Protein AF-A0A1I7YUK0-F1 (afdb_monomer_lite)

pLDDT: mean 73.73, std 16.38, range [26.64, 95.94]

Organism: NCBI:txid37863

Radius of gyration: 28.8 Å; chains: 1; bounding box: 72×50×82 Å

Structure (mmCIF, N/CA/C/O backbone):
data_AF-A0A1I7YUK0-F1
#
_entry.id   AF-A0A1I7YUK0-F1
#
loop_
_atom_site.group_PDB
_atom_site.id
_atom_site.type_symbol
_atom_site.label_atom_id
_atom_site.label_alt_id
_atom_site.label_comp_id
_atom_site.label_asym_id
_atom_site.label_entity_id
_atom_site.label_seq_id
_atom_site.pdbx_PDB_ins_code
_atom_site.Cartn_x
_atom_site.Cartn_y
_atom_site.Cartn_z
_atom_site.occupancy
_atom_site.B_iso_or_equiv
_atom_site.auth_seq_id
_atom_site.auth_comp_id
_atom_site.auth_asym_id
_atom_site.auth_atom_id
_atom_site.pdbx_PDB_model_num
ATOM 1 N N . MET A 1 1 ? -30.371 -26.421 20.131 1.00 35.84 1 MET A N 1
ATOM 2 C CA . MET A 1 1 ? -29.776 -25.064 20.034 1.00 35.84 1 MET A CA 1
ATOM 3 C C . MET A 1 1 ? -28.420 -24.976 19.318 1.00 35.84 1 MET A C 1
ATOM 5 O O . MET A 1 1 ? -28.174 -23.945 18.716 1.00 35.84 1 MET A O 1
ATOM 9 N N . LYS A 1 2 ? -27.544 -25.997 19.307 1.00 26.64 2 LYS A N 1
ATOM 10 C CA . LYS A 1 2 ? -26.201 -25.888 18.678 1.00 26.64 2 LYS A CA 1
ATOM 11 C C . LYS A 1 2 ? -26.172 -25.947 17.137 1.00 26.64 2 LYS A C 1
ATOM 13 O O . LYS A 1 2 ? -25.217 -25.486 16.533 1.00 26.64 2 LYS A O 1
ATOM 18 N N . VAL A 1 3 ? -27.230 -26.452 16.501 1.00 28.81 3 VAL A N 1
ATOM 19 C CA . VAL A 1 3 ? -27.316 -26.600 15.031 1.00 28.81 3 VAL A CA 1
ATOM 20 C C . VAL A 1 3 ? -27.749 -25.299 14.333 1.00 28.81 3 VAL A C 1
ATOM 22 O O . VAL A 1 3 ? -27.475 -25.102 13.157 1.00 28.81 3 VAL A O 1
ATOM 25 N N . HIS A 1 4 ? -28.377 -24.364 15.055 1.00 27.27 4 HIS A N 1
ATOM 26 C CA . HIS A 1 4 ? -28.918 -23.133 14.458 1.00 27.27 4 HIS A CA 1
ATOM 27 C C . HIS A 1 4 ? -27.855 -22.031 14.296 1.00 27.27 4 HIS A C 1
ATOM 29 O O . HIS A 1 4 ? -27.961 -21.212 13.390 1.00 27.27 4 HIS A O 1
ATOM 35 N N . TYR A 1 5 ? -26.781 -22.057 15.097 1.00 31.14 5 TYR A N 1
ATOM 36 C CA . TYR A 1 5 ? -25.649 -21.132 14.947 1.00 31.14 5 TYR A CA 1
ATOM 37 C C . TYR A 1 5 ? -24.758 -21.471 13.741 1.00 31.14 5 TYR A C 1
ATOM 39 O O . TYR A 1 5 ? -24.247 -20.563 13.092 1.00 31.14 5 TYR A O 1
ATOM 47 N N . ALA A 1 6 ? -24.626 -22.756 13.391 1.00 31.16 6 ALA A N 1
ATOM 48 C CA . ALA A 1 6 ? -23.893 -23.180 12.195 1.00 31.16 6 ALA A CA 1
ATOM 49 C C . ALA A 1 6 ? -24.629 -22.792 10.898 1.00 31.16 6 ALA A C 1
ATOM 51 O O . ALA A 1 6 ? -23.995 -22.393 9.926 1.00 31.16 6 ALA A O 1
ATOM 52 N N . LEU A 1 7 ? -25.968 -22.837 10.902 1.00 30.75 7 LEU A N 1
ATOM 53 C CA . LEU A 1 7 ? -26.776 -22.424 9.752 1.00 30.75 7 LEU A CA 1
ATOM 54 C C . LEU A 1 7 ? -26.844 -20.893 9.605 1.00 30.75 7 LEU A C 1
ATOM 56 O O . LEU A 1 7 ? -26.827 -20.388 8.489 1.00 30.75 7 LEU A O 1
ATOM 60 N N . ALA A 1 8 ? -26.847 -20.138 10.710 1.00 33.09 8 ALA A N 1
ATOM 61 C CA . ALA A 1 8 ? -26.825 -18.672 10.668 1.00 33.09 8 ALA A CA 1
ATOM 62 C C . ALA A 1 8 ? -25.499 -18.105 10.116 1.00 33.09 8 ALA A C 1
ATOM 64 O O . ALA A 1 8 ? -25.521 -17.105 9.403 1.00 33.09 8 ALA A O 1
ATOM 65 N N . LEU A 1 9 ? -24.370 -18.782 10.370 1.00 36.72 9 LEU A N 1
ATOM 66 C CA . LEU A 1 9 ? -23.068 -18.483 9.752 1.00 36.72 9 LEU A CA 1
ATOM 67 C C . LEU A 1 9 ? -23.048 -18.763 8.239 1.00 36.72 9 LEU A C 1
ATOM 69 O O . LEU A 1 9 ? -22.340 -18.079 7.507 1.00 36.72 9 LEU A O 1
ATOM 73 N N . LEU A 1 10 ? -23.845 -19.724 7.760 1.00 34.62 10 LEU A N 1
ATOM 74 C CA . LEU A 1 10 ? -23.988 -20.020 6.330 1.00 34.62 10 LEU A CA 1
ATOM 75 C C . LEU A 1 10 ? -24.917 -19.023 5.615 1.00 34.62 10 LEU A C 1
ATOM 77 O O . LEU A 1 10 ? -24.670 -18.681 4.462 1.00 34.62 10 LEU A O 1
ATOM 81 N N . VAL A 1 11 ? -25.946 -18.494 6.282 1.00 35.34 11 VAL A N 1
ATOM 82 C CA . VAL A 1 11 ? -26.940 -17.620 5.628 1.00 35.34 11 VAL A CA 1
ATOM 83 C C . VAL A 1 11 ? -26.463 -16.167 5.487 1.00 35.34 11 VAL A C 1
ATOM 85 O O . VAL A 1 11 ? -26.760 -15.537 4.476 1.00 35.34 11 VAL A O 1
ATOM 88 N N . THR A 1 12 ? -25.639 -15.641 6.400 1.00 38.03 12 THR A N 1
ATOM 89 C CA . THR A 1 12 ? -24.960 -14.343 6.175 1.00 38.03 12 THR A CA 1
ATOM 90 C C . THR A 1 12 ? -23.766 -14.455 5.226 1.00 38.03 12 THR A C 1
ATOM 92 O O . THR A 1 12 ? -23.283 -13.444 4.721 1.00 38.03 12 THR A O 1
ATOM 95 N N . SER A 1 13 ? -23.329 -15.682 4.924 1.00 42.00 13 SER A N 1
ATOM 96 C CA . SER A 1 13 ? -22.256 -15.948 3.972 1.00 42.00 13 SER A CA 1
ATOM 97 C C . SER A 1 13 ? -22.710 -15.997 2.519 1.00 42.00 13 SER A C 1
ATOM 99 O O . SER A 1 13 ? -21.843 -16.049 1.673 1.00 42.00 13 SER A O 1
ATOM 101 N N . ALA A 1 14 ? -23.999 -15.931 2.164 1.00 34.00 14 ALA A N 1
ATOM 102 C CA . ALA A 1 14 ? -24.405 -16.045 0.753 1.00 34.00 14 ALA A CA 1
ATOM 103 C C . ALA A 1 14 ? -23.826 -14.927 -0.146 1.00 34.00 14 ALA A C 1
ATOM 105 O O . ALA A 1 14 ? -23.535 -15.167 -1.314 1.00 34.00 14 ALA A O 1
ATOM 106 N N . VAL A 1 15 ? -23.566 -13.738 0.414 1.00 36.66 15 VAL A N 1
ATOM 107 C CA . VAL A 1 15 ? -22.878 -12.633 -0.287 1.00 36.66 15 VAL A CA 1
ATOM 108 C C . VAL A 1 15 ? -21.353 -12.841 -0.324 1.00 36.66 15 VAL A C 1
ATOM 110 O O . VAL A 1 15 ? -20.688 -12.391 -1.249 1.00 36.66 15 VAL A O 1
ATOM 113 N N . SER A 1 16 ? -20.799 -13.593 0.631 1.00 38.25 16 SER A N 1
ATOM 114 C CA . SER A 1 16 ? -19.373 -13.953 0.711 1.00 38.25 16 SER A CA 1
ATOM 115 C C . SER A 1 16 ? -19.035 -15.277 0.000 1.00 38.25 16 SER A C 1
ATOM 117 O O . SER A 1 16 ? -17.883 -15.521 -0.344 1.00 38.25 16 SER A O 1
ATOM 119 N N . ALA A 1 17 ? -20.027 -16.141 -0.222 1.00 37.62 17 ALA A N 1
ATOM 120 C CA . ALA A 1 17 ? -19.913 -17.486 -0.777 1.00 37.62 17 ALA A CA 1
ATOM 121 C C . ALA A 1 17 ? -19.839 -17.463 -2.305 1.00 37.62 17 ALA A C 1
ATOM 123 O O . ALA A 1 17 ? -19.217 -18.340 -2.898 1.00 37.62 17 ALA A O 1
ATOM 124 N N . LEU A 1 18 ? -20.382 -16.416 -2.931 1.00 32.00 18 LEU A N 1
ATOM 125 C CA . LEU A 1 18 ? -20.193 -16.148 -4.357 1.00 32.00 18 LEU A CA 1
ATOM 126 C C . LEU A 1 18 ? -18.724 -15.849 -4.718 1.00 32.00 18 LEU A C 1
ATOM 128 O O . LEU A 1 18 ? -18.348 -16.080 -5.857 1.00 32.00 18 LEU A O 1
ATOM 132 N N . ASN A 1 19 ? -17.878 -15.467 -3.748 1.00 38.38 19 ASN A N 1
ATOM 133 C CA . ASN A 1 19 ? -16.425 -15.306 -3.932 1.00 38.38 19 ASN A CA 1
ATOM 134 C C . ASN A 1 19 ? -15.591 -16.501 -3.415 1.00 38.38 19 ASN A C 1
ATOM 136 O O . ASN A 1 19 ? -14.374 -16.515 -3.574 1.00 38.38 19 ASN A O 1
ATOM 140 N N . LEU A 1 20 ? -16.214 -17.509 -2.788 1.00 38.53 20 LEU A N 1
ATOM 141 C CA . LEU A 1 20 ? -15.532 -18.730 -2.323 1.00 38.53 20 LEU A CA 1
ATOM 142 C C . LEU A 1 20 ? -15.423 -19.800 -3.417 1.00 38.53 20 LEU A C 1
ATOM 144 O O . LEU A 1 20 ? -14.559 -20.670 -3.321 1.00 38.53 20 LEU A O 1
ATOM 148 N N . GLY A 1 21 ? -16.270 -19.731 -4.451 1.00 36.38 21 GLY A N 1
ATOM 149 C CA . GLY A 1 21 ? -16.244 -20.659 -5.588 1.00 36.38 21 GLY A CA 1
ATOM 150 C C . GLY A 1 21 ? -14.912 -20.651 -6.343 1.00 36.38 21 GLY A C 1
ATOM 151 O O . GLY A 1 21 ? -14.426 -21.715 -6.715 1.00 36.38 21 GLY A O 1
ATOM 152 N N . ASP A 1 22 ? -14.273 -19.485 -6.455 1.00 35.84 22 ASP A N 1
ATOM 153 C CA . ASP A 1 22 ? -12.960 -19.331 -7.099 1.00 35.84 22 ASP A CA 1
ATOM 154 C C . ASP A 1 22 ? -11.781 -19.676 -6.166 1.00 35.84 22 ASP A C 1
ATOM 156 O O . ASP A 1 22 ? -10.661 -19.901 -6.621 1.00 35.84 22 ASP A O 1
ATOM 160 N N . LEU A 1 23 ? -12.021 -19.780 -4.853 1.00 38.25 23 LEU A N 1
ATOM 161 C CA . LEU A 1 23 ? -10.992 -20.032 -3.834 1.00 38.25 23 LEU A CA 1
ATOM 162 C C . LEU A 1 23 ? -10.719 -21.528 -3.603 1.00 38.25 23 LEU A C 1
ATOM 164 O O . LEU A 1 23 ? -9.678 -21.893 -3.062 1.00 38.25 23 LEU A O 1
ATOM 168 N N . LEU A 1 24 ? -11.629 -22.411 -4.033 1.00 40.38 24 LEU A N 1
ATOM 169 C CA . LEU A 1 24 ? -11.508 -23.868 -3.868 1.00 40.38 24 LEU A CA 1
ATOM 170 C C . LEU A 1 24 ? -10.526 -24.531 -4.853 1.00 40.38 24 LEU A C 1
ATOM 172 O O . LEU A 1 24 ? -10.313 -25.740 -4.778 1.00 40.38 24 LEU A O 1
ATOM 176 N N . VAL A 1 25 ? -9.907 -23.751 -5.745 1.00 40.00 25 VAL A N 1
ATOM 177 C CA . VAL A 1 25 ? -8.882 -24.215 -6.699 1.00 40.00 25 VAL A CA 1
ATOM 178 C C . VAL A 1 25 ? -7.453 -23.840 -6.238 1.00 40.00 25 VAL A C 1
ATOM 180 O O . VAL A 1 25 ? -6.475 -24.243 -6.864 1.00 40.00 25 VAL A O 1
ATOM 183 N N . GLY A 1 26 ? -7.301 -23.120 -5.115 1.00 40.06 26 GLY A N 1
ATOM 184 C CA . GLY A 1 26 ? -6.015 -22.639 -4.580 1.00 40.06 26 GLY A CA 1
ATOM 185 C C . GLY A 1 26 ? -5.522 -23.360 -3.314 1.00 40.06 26 GLY A C 1
ATOM 186 O O . GLY A 1 26 ? -6.291 -23.990 -2.593 1.00 40.06 26 GLY A O 1
ATOM 187 N N . ASN A 1 27 ? -4.211 -23.268 -3.051 1.00 49.62 27 ASN A N 1
ATOM 188 C CA . ASN A 1 27 ? -3.472 -23.890 -1.941 1.00 49.62 27 ASN A CA 1
ATOM 189 C C . ASN A 1 27 ? -4.226 -23.882 -0.591 1.00 49.62 27 ASN A C 1
ATOM 191 O O . ASN A 1 27 ? -4.687 -22.843 -0.130 1.00 49.62 27 ASN A O 1
ATOM 195 N N . PHE A 1 28 ? -4.229 -25.012 0.131 1.00 53.84 28 PHE A N 1
ATOM 196 C CA . PHE A 1 28 ? -4.830 -25.163 1.476 1.00 53.84 28 PHE A CA 1
ATOM 197 C C . PHE A 1 28 ? -4.406 -24.088 2.501 1.00 53.84 28 PHE A C 1
ATOM 199 O O . PHE A 1 28 ? -5.139 -23.810 3.453 1.00 53.84 28 PHE A O 1
ATOM 206 N N . ALA A 1 29 ? -3.231 -23.481 2.319 1.00 54.75 29 ALA A N 1
ATOM 207 C CA . ALA A 1 29 ? -2.763 -22.368 3.137 1.00 54.75 29 ALA A CA 1
ATOM 208 C C . ALA A 1 29 ? -3.661 -21.124 2.990 1.00 54.75 29 ALA A C 1
ATOM 210 O O . ALA A 1 29 ? -4.027 -20.527 4.002 1.00 54.75 29 ALA A O 1
ATOM 211 N N . ASP A 1 30 ? -4.101 -20.794 1.775 1.00 59.34 30 ASP A N 1
ATOM 212 C CA . ASP A 1 30 ? -4.908 -19.604 1.474 1.00 59.34 30 ASP A CA 1
ATOM 213 C C . ASP A 1 30 ? -6.311 -19.705 2.084 1.00 59.34 30 ASP A C 1
ATOM 215 O O . ASP A 1 30 ? -6.821 -18.750 2.677 1.00 59.34 30 ASP A O 1
ATOM 219 N N . LEU A 1 31 ? -6.887 -20.912 2.080 1.00 65.75 31 LEU A N 1
ATOM 220 C CA . LEU A 1 31 ? -8.151 -21.200 2.760 1.00 65.75 31 LEU A CA 1
ATOM 221 C C . LEU A 1 31 ? -8.043 -21.014 4.284 1.00 65.75 31 LEU A C 1
ATOM 223 O O . LEU A 1 31 ? -8.965 -20.498 4.922 1.00 65.75 31 LEU A O 1
ATOM 227 N N . SER A 1 32 ? -6.908 -21.402 4.879 1.00 67.19 32 SER A N 1
ATOM 228 C CA . SER A 1 32 ? -6.674 -21.241 6.319 1.00 67.19 32 SER A CA 1
ATOM 229 C C . SER A 1 32 ? -6.591 -19.766 6.733 1.00 67.19 32 SER A C 1
ATOM 231 O O . SER A 1 32 ? -7.136 -19.389 7.773 1.00 67.19 32 SER A O 1
ATOM 233 N N . TYR A 1 33 ? -5.991 -18.915 5.891 1.00 68.94 33 TYR A N 1
ATOM 234 C CA . TYR A 1 33 ? -5.935 -17.468 6.105 1.00 68.94 33 TYR A CA 1
ATOM 235 C C . TYR A 1 33 ? -7.317 -16.828 5.980 1.00 68.94 33 TYR A C 1
ATOM 237 O O . TYR A 1 33 ? -7.718 -16.063 6.859 1.00 68.94 33 TYR A O 1
ATOM 245 N N . ALA A 1 34 ? -8.078 -17.183 4.942 1.00 70.69 34 ALA A N 1
ATOM 246 C CA . ALA A 1 34 ? -9.424 -16.659 4.735 1.00 70.69 34 ALA A CA 1
ATOM 247 C C . ALA A 1 34 ? -10.365 -17.007 5.903 1.00 70.69 34 ALA A C 1
ATOM 249 O O . ALA A 1 34 ? -11.071 -16.138 6.420 1.00 70.69 34 ALA A O 1
ATOM 250 N N . LEU A 1 35 ? -10.337 -18.254 6.387 1.00 79.69 35 LEU A N 1
ATOM 251 C CA . LEU A 1 35 ? -11.171 -18.675 7.515 1.00 79.69 35 LEU A CA 1
ATOM 252 C C . LEU A 1 35 ? -10.765 -17.979 8.821 1.00 79.69 35 LEU A C 1
ATOM 254 O O . LEU A 1 35 ? -11.627 -17.503 9.566 1.00 79.69 35 LEU A O 1
ATOM 258 N N . ALA A 1 36 ? -9.459 -17.880 9.089 1.00 80.94 36 ALA A N 1
ATOM 259 C CA . ALA A 1 36 ? -8.949 -17.152 10.246 1.00 80.94 36 ALA A CA 1
ATOM 260 C C . ALA A 1 36 ? -9.381 -15.679 10.206 1.00 80.94 36 ALA A C 1
ATOM 262 O O . ALA A 1 36 ? -9.827 -15.144 11.222 1.00 80.94 36 ALA A O 1
ATOM 263 N N . TYR A 1 37 ? -9.326 -15.042 9.033 1.00 83.06 37 TYR A N 1
ATOM 264 C CA . TYR A 1 37 ? -9.781 -13.667 8.851 1.00 83.06 37 TYR A CA 1
ATOM 265 C C . TYR A 1 37 ? -11.261 -13.503 9.183 1.00 83.06 37 TYR A C 1
ATOM 267 O O . TYR A 1 37 ? -11.606 -12.633 9.980 1.00 83.06 37 TYR A O 1
ATOM 275 N N . VAL A 1 38 ? -12.130 -14.359 8.636 1.00 83.69 38 VAL A N 1
ATOM 276 C CA . VAL A 1 38 ? -13.577 -14.307 8.897 1.00 83.69 38 VAL A CA 1
ATOM 277 C C . VAL A 1 38 ? -13.867 -14.423 10.393 1.00 83.69 38 VAL A C 1
ATOM 279 O O . VAL A 1 38 ? -14.636 -13.631 10.935 1.00 83.69 38 VAL A O 1
ATOM 282 N N . VAL A 1 39 ? -13.210 -15.357 11.084 1.00 84.88 39 VAL A N 1
ATOM 283 C CA . VAL A 1 39 ? -13.391 -15.560 12.529 1.00 84.88 39 VAL A CA 1
ATOM 284 C C . VAL A 1 39 ? -12.942 -14.326 13.314 1.00 84.88 39 VAL A C 1
ATOM 286 O O . VAL A 1 39 ? -13.694 -13.824 14.150 1.00 84.88 39 VAL A O 1
ATOM 289 N N . LYS A 1 40 ? -11.742 -13.802 13.037 1.00 86.25 40 LYS A N 1
ATOM 290 C CA . LYS A 1 40 ? -11.188 -12.636 13.744 1.00 86.25 40 LYS A CA 1
ATOM 291 C C . LYS A 1 40 ? -11.992 -11.372 13.477 1.00 86.25 40 LYS A C 1
ATOM 293 O O . LYS A 1 40 ? -12.281 -10.626 14.409 1.00 86.25 40 LYS A O 1
ATOM 298 N N . ARG A 1 41 ? -12.389 -11.148 12.224 1.00 87.94 41 ARG A N 1
ATOM 299 C CA . ARG A 1 41 ? -13.235 -10.019 11.839 1.00 87.94 41 ARG A CA 1
ATOM 300 C C . ARG A 1 41 ? -14.600 -10.118 12.502 1.00 87.94 41 ARG A C 1
ATOM 302 O O . ARG A 1 41 ? -15.054 -9.132 13.065 1.00 87.94 41 ARG A O 1
ATOM 309 N N . SER A 1 42 ? -15.220 -11.298 12.512 1.00 87.75 42 SER A N 1
ATOM 310 C CA . SER A 1 42 ? -16.486 -11.500 13.220 1.00 87.75 42 SER A CA 1
ATOM 311 C C . SER A 1 42 ? -16.341 -11.191 14.708 1.00 87.75 42 SER A C 1
ATOM 313 O O . SER A 1 42 ? -17.172 -10.474 15.245 1.00 87.75 42 SER A O 1
ATOM 315 N N . GLN A 1 43 ? -15.287 -11.682 15.365 1.00 88.88 43 GLN A N 1
ATOM 316 C CA . GLN A 1 43 ? -15.013 -11.395 16.777 1.00 88.88 43 GLN A CA 1
ATOM 317 C C . GLN A 1 43 ? -14.816 -9.897 17.036 1.00 88.88 43 GLN A C 1
ATOM 319 O O . GLN A 1 43 ? -15.350 -9.363 18.006 1.00 88.88 43 GLN A O 1
ATOM 324 N N . PHE A 1 44 ? -14.082 -9.213 16.159 1.00 91.12 44 PHE A N 1
ATOM 325 C CA . PHE A 1 44 ? -13.905 -7.768 16.228 1.00 91.12 44 PHE A CA 1
ATOM 326 C C . PHE A 1 44 ? -15.245 -7.030 16.119 1.00 91.12 44 PHE A C 1
ATOM 328 O O . PHE A 1 44 ? -15.582 -6.241 16.999 1.00 91.12 44 PHE A O 1
ATOM 335 N N . GLU A 1 45 ? -16.055 -7.341 15.111 1.00 90.94 45 GLU A N 1
ATOM 336 C CA . GLU A 1 45 ? -17.351 -6.689 14.905 1.00 90.94 45 GLU A CA 1
ATOM 337 C C . GLU A 1 45 ? -18.328 -6.960 16.062 1.00 90.94 45 GLU A C 1
ATOM 339 O O . GLU A 1 45 ? -18.932 -6.037 16.610 1.00 90.94 45 GLU A O 1
ATOM 344 N N . THR A 1 46 ? -18.472 -8.220 16.486 1.00 89.88 46 THR A N 1
ATOM 345 C CA . THR A 1 46 ? -19.506 -8.604 17.460 1.00 89.88 46 THR A CA 1
ATOM 346 C C . THR A 1 46 ? -19.130 -8.325 18.906 1.00 89.88 46 THR A C 1
ATOM 348 O O . THR A 1 46 ? -20.016 -8.094 19.723 1.00 89.88 46 THR A O 1
ATOM 351 N N . SER A 1 47 ? -17.845 -8.395 19.257 1.00 89.12 47 SER A N 1
ATOM 352 C CA . SER A 1 47 ? -17.404 -8.314 20.657 1.00 89.12 47 SER A CA 1
ATOM 353 C C . SER A 1 47 ? -16.717 -6.994 20.993 1.00 89.12 47 SER A C 1
ATOM 355 O O . SER A 1 47 ? -16.728 -6.592 22.156 1.00 89.12 47 SER A O 1
ATOM 357 N N . VAL A 1 48 ? -16.157 -6.304 19.995 1.00 93.56 48 VAL A N 1
ATOM 358 C CA . VAL A 1 48 ? -15.418 -5.049 20.192 1.00 93.56 48 VAL A CA 1
ATOM 359 C C . VAL A 1 48 ? -16.210 -3.865 19.639 1.00 93.56 48 VAL A C 1
ATOM 361 O O . VAL A 1 48 ? -16.564 -2.974 20.407 1.00 93.56 48 VAL A O 1
ATOM 364 N N . VAL A 1 49 ? -16.568 -3.872 18.351 1.00 93.25 49 VAL A N 1
ATOM 365 C CA . VAL A 1 49 ? -17.294 -2.757 17.709 1.00 93.25 49 VAL A CA 1
ATOM 366 C C . VAL A 1 49 ? -18.720 -2.627 18.246 1.00 93.25 49 VAL A C 1
ATOM 368 O O . VAL A 1 49 ? -19.152 -1.530 18.583 1.00 93.25 49 VAL A O 1
ATOM 371 N N . ALA A 1 50 ? -19.470 -3.725 18.370 1.00 92.50 50 ALA A N 1
ATOM 372 C CA . ALA A 1 50 ? -20.828 -3.667 18.921 1.00 92.50 50 ALA A CA 1
ATOM 373 C C . ALA A 1 50 ? -20.848 -3.140 20.369 1.00 92.50 50 ALA A C 1
ATOM 375 O O . ALA A 1 50 ? -21.702 -2.329 20.728 1.00 92.50 50 ALA A O 1
ATOM 376 N N . THR A 1 51 ? -19.873 -3.568 21.176 1.00 93.00 51 THR A N 1
ATOM 377 C CA . THR A 1 51 ? -19.652 -3.082 22.543 1.00 93.00 51 THR A CA 1
ATOM 378 C C . THR A 1 51 ? -19.353 -1.585 22.562 1.00 93.00 51 THR A C 1
ATOM 380 O O . THR A 1 51 ? -19.985 -0.840 23.309 1.00 93.00 51 THR A O 1
ATOM 383 N N . GLU A 1 52 ? -18.424 -1.138 21.717 1.00 95.69 52 GLU A N 1
ATOM 384 C CA . GLU A 1 52 ? -18.054 0.271 21.574 1.00 95.69 52 GLU A CA 1
ATOM 385 C C . GLU A 1 52 ? -19.260 1.141 21.214 1.00 95.69 52 GLU A C 1
ATOM 387 O O . GLU A 1 52 ? -19.544 2.107 21.922 1.00 95.69 52 GLU A O 1
ATOM 392 N N . LYS A 1 53 ? -20.014 0.762 20.178 1.00 94.62 53 LYS A N 1
ATOM 393 C CA . LYS A 1 53 ? -21.196 1.506 19.722 1.00 94.62 53 LYS A CA 1
ATOM 394 C C . LYS A 1 53 ? -22.256 1.637 20.808 1.00 94.62 53 LYS A C 1
ATOM 396 O O . LYS A 1 53 ? -22.806 2.718 20.995 1.00 94.62 53 LYS A O 1
ATOM 401 N N . LEU A 1 54 ? -22.550 0.552 21.525 1.00 93.75 54 LEU A N 1
ATOM 402 C CA . LEU A 1 54 ? -23.571 0.566 22.570 1.00 93.75 54 LEU A CA 1
ATOM 403 C C . LEU A 1 54 ? -23.164 1.445 23.759 1.00 93.75 54 LEU A C 1
ATOM 405 O O . LEU A 1 54 ? -23.986 2.211 24.270 1.00 93.75 54 LEU A O 1
ATOM 409 N N . LEU A 1 55 ? -21.908 1.341 24.203 1.00 93.81 55 LEU A N 1
ATOM 410 C CA . LEU A 1 55 ? -21.400 2.160 25.301 1.00 93.81 55 LEU A CA 1
ATOM 411 C C . LEU A 1 55 ? -21.389 3.638 24.913 1.00 93.81 55 LEU A C 1
ATOM 413 O O . LEU A 1 55 ? -21.896 4.455 25.675 1.00 93.81 55 LEU A O 1
ATOM 417 N N . ASN A 1 56 ? -20.899 3.970 23.717 1.00 92.75 56 ASN A N 1
ATOM 418 C CA . ASN A 1 56 ? -20.884 5.347 23.230 1.00 92.75 56 ASN A CA 1
ATOM 419 C C . ASN A 1 56 ? -22.285 5.937 23.102 1.00 92.75 56 ASN A C 1
ATOM 421 O O . ASN A 1 56 ? -22.504 7.027 23.614 1.00 92.75 56 ASN A O 1
ATOM 425 N N . ALA A 1 57 ? -23.248 5.205 22.537 1.00 92.25 57 ALA A N 1
ATOM 426 C CA . ALA A 1 57 ? -24.632 5.673 22.469 1.00 92.25 57 ALA A CA 1
ATOM 427 C C . ALA A 1 57 ? -25.207 5.968 23.866 1.00 92.25 57 ALA A C 1
ATOM 429 O O . ALA A 1 57 ? -25.878 6.971 24.075 1.00 92.25 57 ALA A O 1
ATOM 430 N N . THR A 1 58 ? -24.897 5.124 24.855 1.00 90.50 58 THR A N 1
ATOM 431 C CA . THR A 1 58 ? -25.390 5.323 26.226 1.00 90.50 58 THR A CA 1
ATOM 432 C C . THR A 1 58 ? -24.690 6.493 26.932 1.00 90.50 58 THR A C 1
ATOM 434 O O . THR A 1 58 ? -25.303 7.182 27.746 1.00 90.50 58 THR A O 1
ATOM 437 N N . ILE A 1 59 ? -23.412 6.737 26.624 1.00 90.56 59 ILE A N 1
ATOM 438 C CA . ILE A 1 59 ? -22.665 7.904 27.110 1.00 90.56 59 ILE A CA 1
ATOM 439 C C . ILE A 1 59 ? -23.214 9.183 26.474 1.00 90.56 59 ILE A C 1
ATOM 441 O O . ILE A 1 59 ? -23.458 10.147 27.190 1.00 90.56 59 ILE A O 1
ATOM 445 N N . GLU A 1 60 ? -23.448 9.188 25.162 1.00 91.62 60 GLU A N 1
ATOM 446 C CA . GLU A 1 60 ? -24.046 10.313 24.436 1.00 91.62 60 GLU A CA 1
ATOM 447 C C . GLU A 1 60 ? -25.438 10.654 24.984 1.00 91.62 60 GLU A C 1
ATOM 449 O O . GLU A 1 60 ? -25.687 11.819 25.299 1.00 91.62 60 GLU A O 1
ATOM 454 N N . ASP A 1 61 ? -26.296 9.650 25.209 1.00 88.94 61 ASP A N 1
ATOM 455 C CA . ASP A 1 61 ? -27.604 9.826 25.854 1.00 88.94 61 ASP A CA 1
ATOM 456 C C . ASP A 1 61 ? -27.460 10.548 27.212 1.00 88.94 61 ASP A C 1
ATOM 458 O O . ASP A 1 61 ? -28.168 11.519 27.492 1.00 88.94 61 ASP A O 1
ATOM 462 N N . LEU A 1 62 ? -26.517 10.111 28.059 1.00 86.88 62 LEU A N 1
ATOM 463 C CA . LEU A 1 62 ? -26.286 10.721 29.373 1.00 86.88 62 LEU A CA 1
ATOM 464 C C . LEU A 1 62 ? -25.709 12.141 29.271 1.00 86.88 62 LEU A C 1
ATOM 466 O O . LEU A 1 62 ? -26.093 13.006 30.054 1.00 86.88 62 LEU A O 1
ATOM 470 N N . LEU A 1 63 ? -24.815 12.410 28.316 1.00 87.50 63 LEU A N 1
ATOM 471 C CA . LEU A 1 63 ? -24.237 13.743 28.110 1.00 87.50 63 LEU A CA 1
ATOM 472 C C . LEU A 1 63 ? -25.296 14.779 27.710 1.00 87.50 63 LEU A C 1
ATOM 474 O O . LEU A 1 63 ? -25.174 15.946 28.080 1.00 87.50 63 LEU A O 1
ATOM 478 N N . VAL A 1 64 ? -26.355 14.358 27.011 1.00 90.94 64 VAL A N 1
ATOM 479 C CA . VAL A 1 64 ? -27.503 15.215 26.666 1.00 90.94 64 VAL A CA 1
ATOM 480 C C . VAL A 1 64 ? -28.373 15.534 27.890 1.00 90.94 64 VAL A C 1
ATOM 482 O O . VAL A 1 64 ? -29.003 16.591 27.947 1.00 90.94 64 VAL A O 1
ATOM 485 N N . SER A 1 65 ? -28.426 14.656 28.896 1.00 87.94 65 SER A N 1
ATOM 486 C CA . SER A 1 65 ? -29.177 14.891 30.140 1.00 87.94 65 SER A CA 1
ATOM 487 C C . SER A 1 65 ? -28.469 14.315 31.373 1.00 87.94 65 SER A C 1
ATOM 489 O O . SER A 1 65 ? -28.888 13.284 31.906 1.00 87.94 65 SER A O 1
ATOM 491 N N . PRO A 1 66 ? -27.437 15.011 31.892 1.00 82.00 66 PRO A N 1
ATOM 492 C CA . PRO A 1 66 ? -26.556 14.483 32.940 1.00 82.00 66 PRO A CA 1
ATOM 493 C C . PRO A 1 66 ? -27.237 14.218 34.288 1.00 82.00 66 PRO A C 1
ATOM 495 O O . PRO A 1 66 ? -26.741 13.432 35.088 1.00 82.00 66 PRO A O 1
ATOM 498 N N . SER A 1 67 ? -28.365 14.881 34.562 1.00 84.44 67 SER A N 1
ATOM 499 C CA . SER A 1 67 ? -29.150 14.725 35.794 1.00 84.44 67 SER A CA 1
ATOM 500 C C . SER A 1 67 ? -30.209 13.620 35.716 1.00 84.44 67 SER A C 1
ATOM 502 O O . SER A 1 67 ? -30.917 13.381 36.695 1.00 84.44 67 SER A O 1
ATOM 504 N N . ASN A 1 68 ? -30.349 12.949 34.569 1.00 88.75 68 ASN A N 1
ATOM 505 C CA . ASN A 1 68 ? -31.342 11.901 34.380 1.00 88.75 68 ASN A CA 1
ATOM 506 C C . ASN A 1 68 ? -30.860 10.576 34.994 1.00 88.75 68 ASN A C 1
ATOM 508 O O . ASN A 1 68 ? -30.007 9.878 34.441 1.00 88.75 68 ASN A O 1
ATOM 512 N N . THR A 1 69 ? -31.452 10.210 36.130 1.00 86.44 69 THR A N 1
ATOM 513 C CA . THR A 1 69 ? -31.106 8.998 36.886 1.00 86.44 69 THR A CA 1
ATOM 514 C C . THR A 1 69 ? -31.339 7.714 36.092 1.00 86.44 69 THR A C 1
ATOM 516 O O . THR A 1 69 ? -30.529 6.796 36.176 1.00 86.44 69 THR A O 1
ATOM 519 N N . THR A 1 70 ? -32.375 7.656 35.251 1.00 89.31 70 THR A N 1
ATOM 520 C CA . THR A 1 70 ? -32.648 6.494 34.391 1.00 89.31 70 THR A CA 1
ATOM 521 C C . THR A 1 70 ? -31.546 6.288 33.350 1.00 89.31 70 THR A C 1
ATOM 523 O O . THR A 1 70 ? -31.141 5.153 33.093 1.00 89.31 70 THR A O 1
ATOM 526 N N . LEU A 1 71 ? -31.013 7.368 32.766 1.00 86.50 71 LEU A N 1
ATOM 527 C CA . LEU A 1 71 ? -29.889 7.279 31.823 1.00 86.50 71 LEU A CA 1
ATOM 528 C C . LEU A 1 71 ? -28.593 6.866 32.528 1.00 86.50 71 LEU A C 1
ATOM 530 O O . LEU A 1 71 ? -27.822 6.073 31.987 1.00 86.50 71 LEU A O 1
ATOM 534 N N . GLN A 1 72 ? -28.386 7.327 33.763 1.00 85.06 72 GLN A N 1
ATOM 535 C CA . GLN A 1 72 ? -27.253 6.912 34.586 1.00 85.06 72 GLN A CA 1
ATOM 536 C C . GLN A 1 72 ? -27.317 5.413 34.940 1.00 85.06 72 GLN A C 1
ATOM 538 O O . GLN A 1 72 ? -26.321 4.704 34.793 1.00 85.06 72 GLN A O 1
ATOM 543 N N . GLU A 1 73 ? -28.482 4.898 35.344 1.00 85.75 73 GLU A N 1
ATOM 544 C CA . GLU A 1 73 ? -28.701 3.466 35.612 1.00 85.75 73 GLU A CA 1
ATOM 545 C C . GLU A 1 73 ? -28.523 2.604 34.353 1.00 85.75 73 GLU A C 1
ATOM 547 O O . GLU A 1 73 ? -27.935 1.515 34.409 1.00 85.75 73 GLU A O 1
ATOM 552 N N . ARG A 1 74 ? -28.970 3.107 33.196 1.00 88.00 74 ARG A N 1
ATOM 553 C CA . ARG A 1 74 ? -28.757 2.460 31.896 1.00 88.00 74 ARG A CA 1
ATOM 554 C C . ARG A 1 74 ? -27.272 2.378 31.552 1.00 88.00 74 ARG A C 1
ATOM 556 O O . ARG A 1 74 ? -26.820 1.313 31.134 1.00 88.00 74 ARG A O 1
ATOM 563 N N . LEU A 1 75 ? -26.507 3.448 31.781 1.00 87.31 75 LEU A N 1
ATOM 564 C CA . LEU A 1 75 ? -25.057 3.447 31.583 1.00 87.31 75 LEU A CA 1
ATOM 565 C C . LEU A 1 75 ? -24.357 2.458 32.518 1.00 87.3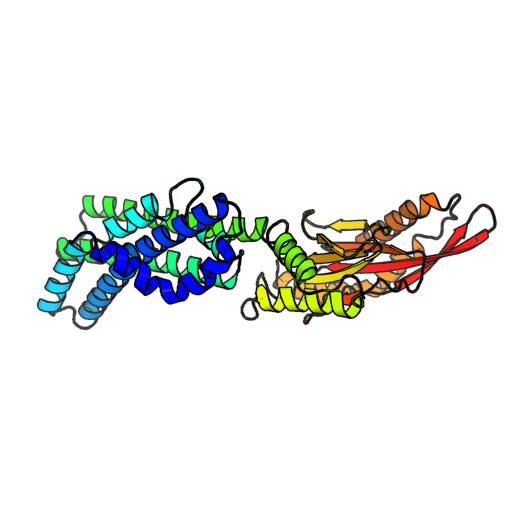1 75 LEU A C 1
ATOM 567 O O . LEU A 1 75 ? -23.545 1.665 32.052 1.00 87.31 75 LEU A O 1
ATOM 571 N N . ILE A 1 76 ? -24.704 2.430 33.808 1.00 86.50 76 ILE A N 1
ATOM 572 C CA . ILE A 1 76 ? -24.146 1.458 34.768 1.00 86.50 76 ILE A CA 1
ATOM 573 C C . ILE A 1 76 ? -24.412 0.020 34.307 1.00 86.50 76 ILE A C 1
ATOM 575 O O . ILE A 1 76 ? -23.509 -0.825 34.321 1.00 86.50 76 ILE A O 1
ATOM 579 N N . SER A 1 77 ? -25.638 -0.251 33.860 1.00 88.31 77 SER A N 1
ATOM 580 C CA . SER A 1 77 ? -26.034 -1.562 33.345 1.00 88.31 77 SER A CA 1
ATOM 581 C C . SER A 1 77 ? -25.241 -1.929 32.087 1.00 88.31 77 SER A C 1
ATOM 583 O O . SER A 1 77 ? -24.683 -3.025 32.014 1.00 88.31 77 SER A O 1
ATOM 585 N N . ALA A 1 78 ? -25.103 -0.999 31.136 1.00 89.88 78 ALA A N 1
ATOM 586 C CA . ALA A 1 78 ? -24.316 -1.193 29.920 1.00 89.88 78 ALA A CA 1
ATOM 587 C C . ALA A 1 78 ? -22.828 -1.432 30.228 1.00 89.88 78 ALA A C 1
ATOM 589 O O . ALA A 1 78 ? -22.240 -2.382 29.718 1.00 89.88 78 ALA A O 1
ATOM 590 N N . CYS A 1 79 ? -22.236 -0.643 31.128 1.00 89.00 79 CYS A N 1
ATOM 591 C CA . CYS A 1 79 ? -20.859 -0.803 31.597 1.00 89.00 79 CYS A CA 1
ATOM 592 C C . CYS A 1 79 ? -20.607 -2.157 32.271 1.00 89.00 79 CYS A C 1
ATOM 594 O O . CYS A 1 79 ? -19.496 -2.684 32.210 1.00 89.00 79 CYS A O 1
ATOM 596 N N . THR A 1 80 ? -21.623 -2.719 32.928 1.00 86.25 80 THR A N 1
ATOM 597 C CA . THR A 1 80 ? -21.533 -4.032 33.576 1.00 86.25 80 THR A CA 1
ATOM 598 C C . THR A 1 80 ? -21.652 -5.158 32.552 1.00 86.25 80 THR A C 1
ATOM 600 O O . THR A 1 80 ? -20.849 -6.088 32.572 1.00 86.25 80 THR A O 1
ATOM 603 N N . LEU A 1 81 ? -22.614 -5.058 31.630 1.00 87.06 81 LEU A N 1
ATOM 604 C CA . LEU A 1 81 ? -22.910 -6.100 30.645 1.00 87.06 81 LEU A CA 1
ATOM 605 C C . LEU A 1 81 ? -21.883 -6.157 29.503 1.00 87.06 81 LEU A C 1
ATOM 607 O O . LEU A 1 81 ? -21.510 -7.241 29.064 1.00 87.06 81 LEU A O 1
ATOM 611 N N . HIS A 1 82 ? -21.406 -5.000 29.045 1.00 87.62 82 HIS A N 1
ATOM 612 C CA . HIS A 1 82 ? -20.537 -4.857 27.872 1.00 87.62 82 HIS A CA 1
ATOM 613 C C . HIS A 1 82 ? -19.109 -4.421 28.220 1.00 87.62 82 HIS A C 1
ATOM 615 O O . HIS A 1 82 ? -18.369 -4.014 27.339 1.00 87.62 82 HIS A O 1
ATOM 621 N N . ASN A 1 83 ? -18.726 -4.494 29.498 1.00 88.62 83 ASN A N 1
ATOM 622 C CA . ASN A 1 83 ? -17.412 -4.178 30.070 1.00 88.62 83 ASN A CA 1
ATOM 623 C C . ASN A 1 83 ? -16.303 -3.769 29.057 1.00 88.62 83 ASN A C 1
ATOM 625 O O . ASN A 1 83 ? -15.643 -4.642 28.478 1.00 88.62 83 ASN A O 1
ATOM 629 N N . PRO A 1 84 ? -16.027 -2.460 28.892 1.00 91.38 84 PRO A N 1
ATOM 630 C CA . PRO A 1 84 ? -15.065 -1.981 27.896 1.00 91.38 84 PRO A CA 1
ATOM 631 C C . PRO A 1 84 ? -13.626 -2.477 28.119 1.00 91.38 84 PRO A C 1
ATOM 633 O O . PRO A 1 84 ? -12.867 -2.599 27.160 1.00 91.38 84 PRO A O 1
ATOM 636 N N . SER A 1 85 ? -13.253 -2.837 29.354 1.00 90.56 85 SER A N 1
ATOM 637 C CA . SER A 1 85 ? -11.945 -3.443 29.653 1.00 90.56 85 SER A CA 1
ATOM 638 C C . SER A 1 85 ? -11.796 -4.818 29.002 1.00 90.56 85 SER A C 1
ATOM 640 O O . SER A 1 85 ? -10.759 -5.114 28.415 1.00 90.56 85 SER A O 1
ATOM 642 N N . VAL A 1 86 ? -12.852 -5.639 29.042 1.00 90.19 86 VAL A N 1
ATOM 643 C CA . VAL A 1 86 ? -12.857 -6.973 28.420 1.00 90.19 86 VAL A CA 1
ATOM 644 C C . VAL A 1 86 ? -12.776 -6.854 26.900 1.00 90.19 86 VAL A C 1
ATOM 646 O O . VAL A 1 86 ? -12.042 -7.612 26.272 1.00 90.19 86 VAL A O 1
ATOM 649 N N . ALA A 1 87 ? -13.472 -5.879 26.307 1.00 92.81 87 ALA A N 1
ATOM 650 C CA . ALA A 1 87 ? -13.396 -5.623 24.870 1.00 92.81 87 ALA A CA 1
ATOM 651 C C . ALA A 1 87 ? -11.992 -5.170 24.431 1.00 92.81 87 ALA A C 1
ATOM 653 O O . ALA A 1 87 ? -11.473 -5.688 23.442 1.00 92.81 87 ALA A O 1
ATOM 654 N N . LEU A 1 88 ? -11.346 -4.266 25.181 1.00 92.94 88 LEU A N 1
ATOM 655 C CA . LEU A 1 88 ? -9.963 -3.847 24.915 1.00 92.94 88 LEU A CA 1
ATOM 656 C C . LEU A 1 88 ? -8.964 -4.996 25.080 1.00 92.94 88 LEU A C 1
ATOM 658 O O . LEU A 1 88 ? -8.096 -5.177 24.230 1.00 92.94 88 LEU A O 1
ATOM 662 N N . GLN A 1 89 ? -9.106 -5.800 26.134 1.00 90.88 89 GLN A N 1
ATOM 663 C CA . GLN A 1 89 ? -8.262 -6.973 26.336 1.00 90.88 89 GLN A CA 1
ATOM 664 C C . GLN A 1 89 ? -8.433 -7.979 25.193 1.00 90.88 89 GLN A C 1
ATOM 666 O O . GLN A 1 89 ? -7.447 -8.470 24.660 1.00 90.88 89 GLN A O 1
ATOM 671 N N . MET A 1 90 ? -9.672 -8.262 24.779 1.00 88.62 90 MET A N 1
ATOM 672 C CA . MET A 1 90 ? -9.958 -9.167 23.663 1.00 88.62 90 MET A CA 1
ATOM 673 C C . MET A 1 90 ? -9.378 -8.645 22.344 1.00 88.62 90 MET A C 1
ATOM 675 O O . MET A 1 90 ? -8.875 -9.436 21.541 1.00 88.62 90 MET A O 1
ATOM 679 N N . LEU A 1 91 ? -9.415 -7.327 22.131 1.00 89.44 91 LEU A N 1
ATOM 680 C CA . LEU A 1 91 ? -8.774 -6.688 20.990 1.00 89.44 91 LEU A CA 1
ATOM 681 C C . LEU A 1 91 ? -7.262 -6.951 20.985 1.00 89.44 91 LEU A C 1
ATOM 683 O O . LEU A 1 91 ? -6.739 -7.469 20.000 1.00 89.44 91 LEU A O 1
ATOM 687 N N . ASP A 1 92 ? -6.590 -6.666 22.098 1.00 86.94 92 ASP A N 1
ATOM 688 C CA . ASP A 1 92 ? -5.141 -6.816 22.252 1.00 86.94 92 ASP A CA 1
ATOM 689 C C . ASP A 1 92 ? -4.693 -8.288 22.184 1.00 86.94 92 ASP A C 1
ATOM 691 O O . ASP A 1 92 ? -3.902 -8.656 21.318 1.00 86.94 92 ASP A O 1
ATOM 695 N N . SER A 1 93 ? -5.248 -9.161 23.029 1.00 80.94 93 SER A N 1
ATOM 696 C CA . SER A 1 93 ? -4.729 -10.520 23.233 1.00 80.94 93 SER A CA 1
ATOM 697 C C . SER A 1 93 ? -5.275 -11.572 22.273 1.00 80.94 93 SER A C 1
ATOM 699 O O . SER A 1 93 ? -4.618 -12.585 22.055 1.00 80.94 93 SER A O 1
ATOM 701 N N . ASN A 1 94 ? -6.484 -11.382 21.732 1.00 76.00 94 ASN A N 1
ATOM 702 C CA . ASN A 1 94 ? -7.155 -12.422 20.947 1.00 76.00 94 ASN A CA 1
ATOM 703 C C . ASN A 1 94 ? -7.317 -12.023 19.485 1.00 76.00 94 ASN A C 1
ATOM 705 O O . ASN A 1 94 ? -7.250 -12.892 18.622 1.00 76.00 94 ASN A O 1
ATOM 709 N N . ILE A 1 95 ? -7.559 -10.749 19.181 1.00 80.56 95 ILE A N 1
ATOM 710 C CA . ILE A 1 95 ? -7.798 -10.298 17.803 1.00 80.56 95 ILE A CA 1
ATOM 711 C C . ILE A 1 95 ? -6.489 -9.874 17.128 1.00 80.56 95 ILE A C 1
ATOM 713 O O . ILE A 1 95 ? -6.279 -10.177 15.950 1.00 80.56 95 ILE A O 1
ATOM 717 N N . LEU A 1 96 ? -5.596 -9.216 17.871 1.00 81.06 96 LEU A N 1
ATOM 718 C CA . LEU A 1 96 ? -4.338 -8.694 17.339 1.00 81.06 96 LEU A CA 1
ATOM 719 C C . LEU A 1 96 ? -3.124 -9.586 17.627 1.00 81.06 96 LEU A C 1
ATOM 721 O O . LEU A 1 96 ? -2.215 -9.620 16.800 1.00 81.06 96 LEU A O 1
ATOM 725 N N . PHE A 1 97 ? -3.104 -10.335 18.731 1.00 67.75 97 PHE A N 1
ATOM 726 C CA . PHE A 1 97 ? -1.962 -11.176 19.102 1.00 67.75 97 PHE A CA 1
ATOM 727 C C . PHE A 1 97 ? -2.197 -12.660 18.770 1.00 67.75 97 PHE A C 1
ATOM 729 O O . PHE A 1 97 ? -2.950 -13.345 19.451 1.00 67.75 97 PHE A O 1
ATOM 736 N N . LEU A 1 98 ? -1.568 -13.143 17.693 1.00 53.41 98 LEU A N 1
ATOM 737 C CA . LEU A 1 98 ? -1.331 -14.556 17.344 1.00 53.41 98 LEU A CA 1
ATOM 738 C C . LEU A 1 98 ? -0.344 -14.551 16.162 1.00 53.41 98 LEU A C 1
ATOM 740 O O . LEU A 1 98 ? -0.777 -14.443 15.021 1.00 53.41 98 LEU A O 1
ATOM 744 N N . ASP A 1 99 ? 0.962 -14.582 16.440 1.00 57.56 99 ASP A N 1
ATOM 745 C CA . ASP A 1 99 ? 2.128 -14.597 15.526 1.00 57.56 99 ASP A CA 1
ATOM 746 C C . ASP A 1 99 ? 1.888 -14.380 14.012 1.00 57.56 99 ASP A C 1
ATOM 748 O O . ASP A 1 99 ? 2.290 -13.355 13.467 1.00 57.56 99 ASP A O 1
ATOM 752 N N . LYS A 1 100 ? 1.263 -15.337 13.304 1.00 57.69 100 LYS A N 1
ATOM 753 C CA . LYS A 1 100 ? 1.049 -15.311 11.836 1.00 57.69 100 LYS A CA 1
ATOM 754 C C . LYS A 1 100 ? -0.355 -14.880 11.371 1.00 57.69 100 LYS A C 1
ATOM 756 O O . LYS A 1 100 ? -0.577 -14.762 10.170 1.00 57.69 100 LYS A O 1
ATOM 761 N N . TYR A 1 101 ? -1.300 -14.674 12.287 1.00 67.44 101 TYR A N 1
ATOM 762 C CA . TYR A 1 101 ? -2.738 -14.524 12.017 1.00 67.44 101 TYR A CA 1
ATOM 763 C C . TYR A 1 101 ? -3.359 -13.321 12.745 1.00 67.44 101 TYR A C 1
ATOM 765 O O . TYR A 1 101 ? -4.523 -13.372 13.157 1.00 67.44 101 TYR A O 1
ATOM 773 N N . SER A 1 102 ? -2.604 -12.237 12.940 1.00 81.31 102 SER A N 1
ATOM 774 C CA . SER A 1 102 ? -3.203 -10.997 13.440 1.00 81.31 102 SER A CA 1
ATOM 775 C C . SER A 1 102 ? -4.256 -10.488 12.451 1.00 81.31 102 SER A C 1
ATOM 777 O O . SER A 1 102 ? -4.121 -10.657 11.235 1.00 81.31 102 SER A O 1
ATOM 779 N N . LEU A 1 103 ? -5.301 -9.820 12.950 1.00 82.94 103 LEU A N 1
ATOM 780 C CA . LEU A 1 103 ? -6.309 -9.208 12.078 1.00 82.94 103 LEU A CA 1
ATOM 781 C C . LEU A 1 103 ? -5.685 -8.202 11.091 1.00 82.94 103 LEU A C 1
ATOM 783 O O . LEU A 1 103 ? -6.175 -8.074 9.974 1.00 82.94 103 LEU A O 1
ATOM 787 N N . THR A 1 104 ? -4.592 -7.526 11.470 1.00 83.69 104 THR A N 1
ATOM 788 C CA . THR A 1 104 ? -3.841 -6.610 10.593 1.00 83.69 104 THR A CA 1
ATOM 789 C C . THR A 1 104 ? -3.202 -7.332 9.416 1.00 83.69 104 THR A C 1
ATOM 791 O O . THR A 1 104 ? -3.419 -6.932 8.277 1.00 83.69 104 THR A O 1
ATOM 794 N N . VAL A 1 105 ? -2.486 -8.428 9.662 1.00 80.56 105 VAL A N 1
ATOM 795 C CA . VAL A 1 105 ? -1.856 -9.227 8.602 1.00 80.56 105 VAL A CA 1
ATOM 796 C C . VAL A 1 105 ? -2.912 -9.907 7.733 1.00 80.56 105 VAL A C 1
ATOM 798 O O . VAL A 1 105 ? -2.836 -9.856 6.510 1.00 80.56 105 VAL A O 1
ATOM 801 N N . LEU A 1 106 ? -3.938 -10.490 8.351 1.00 81.62 106 LEU A N 1
ATOM 802 C CA . LEU A 1 106 ? -5.031 -11.142 7.635 1.00 81.62 106 LEU A CA 1
ATOM 803 C C . LEU A 1 106 ? -5.810 -10.165 6.746 1.00 81.62 106 LEU A C 1
ATOM 805 O O . LEU A 1 106 ? -6.122 -10.499 5.605 1.00 81.62 106 LEU A O 1
ATOM 809 N N . ALA A 1 107 ? -6.080 -8.949 7.230 1.00 83.50 107 ALA A N 1
ATOM 810 C CA . ALA A 1 107 ? -6.718 -7.915 6.423 1.00 83.50 107 ALA A CA 1
ATOM 811 C C . ALA A 1 107 ? -5.897 -7.588 5.172 1.00 83.50 107 ALA A C 1
ATOM 813 O O . ALA A 1 107 ? -6.484 -7.503 4.104 1.00 83.50 107 ALA A O 1
ATOM 814 N N . LEU A 1 108 ? -4.565 -7.484 5.284 1.00 79.75 108 LEU A N 1
ATOM 815 C CA . LEU A 1 108 ? -3.693 -7.242 4.129 1.00 79.75 108 LEU A CA 1
ATOM 816 C C . LEU A 1 108 ? -3.806 -8.342 3.073 1.00 79.75 108 LEU A C 1
ATOM 818 O O . LEU A 1 108 ? -3.973 -8.029 1.901 1.00 79.75 108 LEU A O 1
ATOM 822 N N . TYR A 1 109 ? -3.746 -9.615 3.469 1.00 78.44 109 TYR A N 1
ATOM 823 C CA . TYR A 1 109 ? -3.855 -10.723 2.514 1.00 78.44 109 TYR A CA 1
ATOM 824 C C . TYR A 1 109 ? -5.248 -10.812 1.888 1.00 78.44 109 TYR A C 1
ATOM 826 O O . TYR A 1 109 ? -5.366 -10.980 0.683 1.00 78.44 109 TYR A O 1
ATOM 834 N N . THR A 1 110 ? -6.306 -10.662 2.688 1.00 78.31 110 THR A N 1
ATOM 835 C CA . THR A 1 110 ? -7.688 -10.739 2.178 1.00 78.31 110 THR A CA 1
ATOM 836 C C . THR A 1 110 ? -8.115 -9.541 1.337 1.00 78.31 110 THR A C 1
ATOM 838 O O . THR A 1 110 ? -9.056 -9.664 0.560 1.00 78.31 110 THR A O 1
ATOM 841 N N . SER A 1 111 ? -7.448 -8.393 1.476 1.00 74.31 111 SER A N 1
ATOM 842 C CA . SER A 1 111 ? -7.685 -7.217 0.640 1.00 74.31 111 SER A CA 1
ATOM 843 C C . SER A 1 111 ? -6.750 -7.142 -0.568 1.00 74.31 111 SER A C 1
ATOM 845 O O . SER A 1 111 ? -6.648 -6.071 -1.161 1.00 74.31 111 SER A O 1
ATOM 847 N N . ASP A 1 112 ? -5.995 -8.200 -0.891 1.00 74.44 112 ASP A N 1
ATOM 848 C CA . ASP A 1 112 ? -4.928 -8.172 -1.905 1.00 74.44 112 ASP A CA 1
ATOM 849 C C . ASP A 1 112 ? -3.959 -6.986 -1.725 1.00 74.44 112 ASP A C 1
ATOM 851 O O . ASP A 1 112 ? -3.510 -6.362 -2.690 1.00 74.44 112 ASP A O 1
ATOM 855 N N . PHE A 1 113 ? -3.665 -6.625 -0.473 1.00 75.94 113 PHE A N 1
ATOM 856 C CA . PHE A 1 113 ? -2.862 -5.463 -0.091 1.00 75.94 113 PHE A CA 1
ATOM 857 C C . PHE A 1 113 ? -3.435 -4.101 -0.534 1.00 75.94 113 PHE A C 1
ATOM 859 O O . PHE A 1 113 ? -2.711 -3.104 -0.506 1.00 75.94 113 PHE A O 1
ATOM 866 N N . GLY A 1 114 ? -4.732 -4.018 -0.853 1.00 74.38 114 GLY A N 1
ATOM 867 C CA . GLY A 1 114 ? -5.451 -2.772 -1.139 1.00 74.38 114 GLY A CA 1
ATOM 868 C C . GLY A 1 114 ? -5.252 -1.695 -0.064 1.00 74.38 114 GLY A C 1
ATOM 869 O O . GLY A 1 114 ? -5.477 -1.913 1.132 1.00 74.38 114 GLY A O 1
ATOM 870 N N . PHE A 1 115 ? -4.762 -0.522 -0.477 1.00 74.06 115 PHE A N 1
ATOM 871 C CA . PHE A 1 115 ? -4.420 0.573 0.439 1.00 74.06 115 PHE A CA 1
ATOM 872 C C . PHE A 1 115 ? -5.649 1.227 1.063 1.00 74.06 115 PHE A C 1
ATOM 874 O O . PHE A 1 115 ? -5.632 1.521 2.260 1.00 74.06 115 PHE A O 1
ATOM 881 N N . SER A 1 116 ? -6.715 1.423 0.287 1.00 73.81 116 SER A N 1
ATOM 882 C CA . SER A 1 116 ? -7.942 2.070 0.759 1.00 73.81 116 SER A CA 1
ATOM 883 C C . SER A 1 116 ? -8.670 1.213 1.806 1.00 73.81 116 SER A C 1
ATOM 885 O O . SER A 1 116 ? -9.096 1.698 2.861 1.00 73.81 116 SER A O 1
ATOM 887 N N . GLU A 1 117 ? -8.708 -0.094 1.566 1.00 77.50 117 GLU A N 1
ATOM 888 C CA . GLU A 1 117 ? -9.319 -1.116 2.399 1.00 77.50 117 GLU A CA 1
ATOM 889 C C . GLU A 1 117 ? -8.548 -1.251 3.709 1.00 77.50 117 GLU A C 1
ATOM 891 O O . GLU A 1 117 ? -9.135 -1.189 4.795 1.00 77.50 117 GLU A O 1
ATOM 896 N N . TYR A 1 118 ? -7.218 -1.356 3.622 1.00 81.56 118 TYR A N 1
ATOM 897 C CA . TYR A 1 118 ? -6.381 -1.436 4.811 1.00 81.56 118 TYR A CA 1
ATOM 898 C C . TYR A 1 118 ? -6.421 -0.141 5.629 1.00 81.56 118 TYR A C 1
ATOM 900 O O . TYR A 1 118 ? -6.498 -0.193 6.855 1.00 81.56 118 TYR A O 1
ATOM 908 N N . ARG A 1 119 ? -6.444 1.034 4.990 1.00 79.88 119 ARG A N 1
ATOM 909 C CA . ARG A 1 119 ? -6.594 2.315 5.697 1.00 79.88 119 ARG A CA 1
ATOM 910 C C . ARG A 1 119 ? -7.937 2.411 6.416 1.00 79.88 119 ARG A C 1
ATOM 912 O O . ARG A 1 119 ? -7.980 2.835 7.569 1.00 79.88 119 ARG A O 1
ATOM 919 N N . THR A 1 120 ? -9.025 2.000 5.772 1.00 84.31 120 THR A N 1
ATOM 920 C CA . THR A 1 120 ? -10.358 1.956 6.393 1.00 84.31 120 THR A CA 1
ATOM 921 C C . THR A 1 120 ? -10.359 1.054 7.623 1.00 84.31 120 THR A C 1
ATOM 923 O O . THR A 1 120 ? -10.876 1.431 8.679 1.00 84.31 120 THR A O 1
ATOM 926 N N . MET A 1 121 ? -9.704 -0.103 7.523 1.00 86.50 121 MET A N 1
ATOM 927 C CA . MET A 1 121 ? -9.503 -1.016 8.642 1.00 86.50 121 MET A CA 1
ATOM 928 C C . MET A 1 121 ? -8.657 -0.374 9.751 1.00 86.50 121 MET A C 1
ATOM 930 O O . MET A 1 121 ? -9.074 -0.380 10.906 1.00 86.50 121 MET A O 1
ATOM 934 N N . GLN A 1 122 ? -7.526 0.253 9.413 1.00 87.00 122 GLN A N 1
ATOM 935 C CA . GLN A 1 122 ? -6.636 0.938 10.354 1.00 87.00 122 GLN A CA 1
ATOM 936 C C . GLN A 1 122 ? -7.374 2.041 11.129 1.00 87.00 122 GLN A C 1
ATOM 938 O O . GLN A 1 122 ? -7.262 2.128 12.356 1.00 87.00 122 GLN A O 1
ATOM 943 N N . MET A 1 123 ? -8.151 2.875 10.431 1.00 88.88 123 MET A N 1
ATOM 944 C CA . MET A 1 123 ? -8.954 3.936 11.045 1.00 88.88 123 MET A CA 1
ATOM 945 C C . MET A 1 123 ? -10.039 3.357 11.951 1.00 88.88 123 MET A C 1
ATOM 947 O O . MET A 1 123 ? -10.193 3.809 13.081 1.00 88.88 123 MET A O 1
ATOM 951 N N . THR A 1 124 ? -10.756 2.330 11.491 1.00 90.75 124 THR A N 1
ATOM 952 C CA . THR A 1 124 ? -11.786 1.653 12.294 1.00 90.75 124 THR A CA 1
ATOM 953 C C . THR A 1 124 ? -11.187 1.051 13.562 1.00 90.75 124 THR A C 1
ATOM 955 O O . THR A 1 124 ? -11.704 1.277 14.654 1.00 90.75 124 THR A O 1
ATOM 958 N N . LEU A 1 125 ? -10.065 0.341 13.441 1.00 91.50 125 LEU A N 1
ATOM 959 C CA . LEU A 1 125 ? -9.367 -0.309 14.547 1.00 91.50 125 LEU A CA 1
ATOM 960 C C . LEU A 1 125 ? -8.915 0.705 15.607 1.00 91.50 125 LEU A C 1
ATOM 962 O O . LEU A 1 125 ? -9.215 0.551 16.790 1.00 91.50 125 LEU A O 1
ATOM 966 N N . THR A 1 126 ? -8.229 1.767 15.178 1.00 92.81 126 THR A N 1
ATOM 967 C CA . THR A 1 126 ? -7.711 2.803 16.086 1.00 92.81 126 THR A CA 1
ATOM 968 C C . THR A 1 126 ? -8.832 3.615 16.730 1.00 92.81 126 THR A C 1
ATOM 970 O O . THR A 1 126 ? -8.820 3.798 17.947 1.00 92.81 126 THR A O 1
ATOM 973 N N . LYS A 1 127 ? -9.841 4.034 15.955 1.00 94.69 127 LYS A N 1
ATOM 974 C CA . LYS A 1 127 ? -11.013 4.753 16.472 1.00 94.69 127 LYS A CA 1
ATOM 975 C C . LYS A 1 127 ? -11.768 3.924 17.510 1.00 94.69 127 LYS A C 1
ATOM 977 O O . LYS A 1 127 ? -12.065 4.434 18.585 1.00 94.69 127 LYS A O 1
ATOM 982 N N . THR A 1 128 ? -12.020 2.647 17.222 1.00 95.38 128 THR A N 1
ATOM 983 C CA . THR A 1 128 ? -12.721 1.739 18.145 1.00 95.38 128 THR A CA 1
ATOM 984 C C . THR A 1 128 ? -11.957 1.595 19.463 1.00 95.38 128 THR A C 1
ATOM 986 O O . THR A 1 128 ? -12.553 1.685 20.533 1.00 95.38 128 THR A O 1
ATOM 989 N N . ALA A 1 129 ? -10.629 1.441 19.411 1.00 95.06 129 ALA A N 1
ATOM 990 C CA . ALA A 1 129 ? -9.801 1.327 20.611 1.00 95.06 129 ALA A CA 1
ATOM 991 C C . ALA A 1 129 ? -9.852 2.593 21.489 1.00 95.06 129 ALA A C 1
ATOM 993 O O . ALA A 1 129 ? -10.053 2.495 22.700 1.00 95.06 129 ALA A O 1
ATOM 994 N N . PHE A 1 130 ? -9.732 3.785 20.894 1.00 95.94 130 PHE A N 1
ATOM 995 C CA . PHE A 1 130 ? -9.850 5.046 21.638 1.00 95.94 130 PHE A CA 1
ATOM 996 C C . PHE A 1 130 ? -11.249 5.255 22.221 1.00 95.94 130 PHE A C 1
ATOM 998 O O . PHE A 1 130 ? -11.387 5.678 23.367 1.00 95.94 130 PHE A O 1
ATOM 1005 N N . ASN A 1 131 ? -12.286 4.912 21.462 1.00 95.38 131 ASN A N 1
ATOM 1006 C CA . ASN A 1 131 ? -13.664 5.009 21.919 1.00 95.38 131 ASN A CA 1
ATOM 1007 C C . ASN A 1 131 ? -13.942 4.080 23.110 1.00 95.38 131 ASN A C 1
ATOM 1009 O O . ASN A 1 131 ? -14.556 4.504 24.085 1.00 95.38 131 ASN A O 1
ATOM 1013 N N . LEU A 1 132 ? -13.416 2.853 23.094 1.00 95.75 132 LEU A N 1
ATOM 1014 C CA . LEU A 1 132 ? -13.516 1.941 24.236 1.00 95.75 132 LEU A CA 1
ATOM 1015 C C . LEU A 1 132 ? -12.753 2.434 25.466 1.00 95.75 132 LEU A C 1
ATOM 1017 O O . LEU A 1 132 ? -13.226 2.242 26.581 1.00 95.75 132 LEU A O 1
ATOM 1021 N N . LEU A 1 133 ? -11.603 3.086 25.292 1.00 95.12 133 LEU A N 1
ATOM 1022 C CA . LEU A 1 133 ? -10.865 3.705 26.397 1.00 95.12 133 LEU A CA 1
ATOM 1023 C C . LEU A 1 133 ? -11.633 4.882 27.014 1.00 95.12 133 LEU A C 1
ATOM 1025 O O . LEU A 1 133 ? -11.700 5.002 28.241 1.00 95.12 133 LEU A O 1
ATOM 1029 N N . ASN A 1 134 ? -12.256 5.716 26.181 1.00 91.94 134 ASN A N 1
ATOM 1030 C CA . ASN A 1 134 ? -13.142 6.778 26.653 1.00 91.94 134 ASN A CA 1
ATOM 1031 C C . ASN A 1 134 ? -14.316 6.175 27.429 1.00 91.94 134 ASN A C 1
ATOM 1033 O O . ASN A 1 134 ? -14.560 6.561 28.573 1.00 91.94 134 ASN A O 1
ATOM 1037 N N . ALA A 1 135 ? -14.980 5.165 26.861 1.00 92.00 135 ALA A N 1
ATOM 1038 C CA . ALA A 1 135 ? -16.067 4.465 27.529 1.00 92.00 135 ALA A CA 1
ATOM 1039 C C . ALA A 1 135 ? -15.626 3.821 28.849 1.00 92.00 135 ALA A C 1
ATOM 1041 O O . ALA A 1 135 ? -16.337 3.910 29.845 1.00 92.00 135 ALA A O 1
ATOM 1042 N N . TYR A 1 136 ? -14.428 3.236 28.894 1.00 91.88 136 TYR A N 1
ATOM 1043 C CA . TYR A 1 136 ? -13.845 2.682 30.111 1.00 91.88 136 TYR A CA 1
ATOM 1044 C C . TYR A 1 136 ? -13.665 3.742 31.201 1.00 91.88 136 TYR A C 1
ATOM 1046 O O . TYR A 1 136 ? -14.059 3.521 32.346 1.00 91.88 136 TYR A O 1
ATOM 1054 N N . THR A 1 137 ? -13.168 4.920 30.829 1.00 87.25 137 THR A N 1
ATOM 1055 C CA . THR A 1 137 ? -13.004 6.060 31.742 1.00 87.25 137 THR A CA 1
ATOM 1056 C C . THR A 1 137 ? -14.344 6.517 32.326 1.00 87.25 137 THR A C 1
ATOM 1058 O O . THR A 1 137 ? -14.451 6.710 33.538 1.00 87.25 137 THR A O 1
ATOM 1061 N N . TYR A 1 138 ? -15.386 6.624 31.494 1.00 85.31 138 TYR A N 1
ATOM 1062 C CA . TYR A 1 138 ? -16.744 6.943 31.951 1.00 85.31 138 TYR A CA 1
ATOM 1063 C C . TYR A 1 138 ? -17.333 5.845 32.845 1.00 85.31 138 TYR A C 1
ATOM 1065 O O . TYR A 1 138 ? -17.933 6.132 33.878 1.00 85.31 138 TYR A O 1
ATOM 1073 N N . CYS A 1 139 ? -17.146 4.577 32.487 1.00 87.00 139 CYS A N 1
ATOM 1074 C CA . CYS A 1 139 ? -17.663 3.461 33.269 1.00 87.00 139 CYS A CA 1
ATOM 1075 C C . CYS A 1 139 ? -17.046 3.385 34.671 1.00 87.00 139 CYS A C 1
ATOM 1077 O O . CYS A 1 139 ? -17.760 3.085 35.629 1.00 87.00 139 CYS A O 1
ATOM 1079 N N . GLU A 1 140 ? -15.744 3.646 34.818 1.00 85.81 140 GLU A N 1
ATOM 1080 C CA . GLU A 1 140 ? -15.114 3.657 36.142 1.00 85.81 140 GLU A CA 1
ATOM 1081 C C . GLU A 1 140 ? -15.503 4.911 36.946 1.00 85.81 140 GLU A C 1
ATOM 1083 O O . GLU A 1 140 ? -15.799 4.782 38.132 1.00 85.81 140 GLU A O 1
ATOM 1088 N N . SER A 1 141 ? -15.625 6.092 36.323 1.00 79.94 141 SER A N 1
ATOM 1089 C CA . SER A 1 141 ? -16.026 7.317 37.040 1.00 79.94 141 SER A CA 1
ATOM 1090 C C . SER A 1 141 ? -17.456 7.254 37.590 1.00 79.94 141 SER A C 1
ATOM 1092 O O . SER A 1 141 ? -17.720 7.719 38.702 1.00 79.94 141 SER A O 1
ATOM 1094 N N . VAL A 1 142 ? -18.386 6.636 36.857 1.00 75.62 142 VAL A N 1
ATOM 1095 C CA . VAL A 1 142 ? -19.781 6.479 37.297 1.00 75.62 142 VAL A CA 1
ATOM 1096 C C . VAL A 1 142 ? -19.891 5.483 38.456 1.00 75.62 142 VAL A C 1
ATOM 1098 O O . VAL A 1 142 ? -20.660 5.720 39.390 1.00 75.62 142 VAL A O 1
ATOM 1101 N N . LYS A 1 143 ? -19.088 4.409 38.461 1.00 71.12 143 LYS A N 1
ATOM 1102 C CA . LYS A 1 143 ? -19.048 3.441 39.574 1.00 71.12 143 LYS A CA 1
ATOM 1103 C C . LYS A 1 143 ? -18.557 4.066 40.878 1.00 71.12 143 LYS A C 1
ATOM 1105 O O . LYS A 1 143 ? -19.004 3.663 41.949 1.00 71.12 143 LYS A O 1
ATOM 1110 N N . THR A 1 144 ? -17.665 5.049 40.801 1.00 64.50 144 THR A N 1
ATOM 1111 C CA . THR A 1 144 ? -17.054 5.679 41.977 1.00 64.50 144 THR A CA 1
ATOM 1112 C C . THR A 1 144 ? -17.665 7.030 42.352 1.00 64.50 144 THR A C 1
ATOM 1114 O O . THR A 1 144 ? -17.077 7.779 43.130 1.00 64.50 144 THR A O 1
ATOM 1117 N N . LYS A 1 145 ? -18.858 7.362 41.833 1.00 67.31 145 LYS A N 1
ATOM 1118 C CA . LYS A 1 145 ? -19.537 8.653 42.070 1.00 67.31 145 LYS A CA 1
ATOM 1119 C C . LYS A 1 145 ? -18.663 9.875 41.727 1.00 67.31 145 LYS A C 1
ATOM 1121 O O . LYS A 1 145 ? -18.748 10.906 42.389 1.00 67.31 145 LYS A O 1
ATOM 1126 N N . GLY A 1 146 ? -17.834 9.770 40.689 1.00 60.84 146 GLY A N 1
ATOM 1127 C CA . GLY A 1 146 ? -17.062 10.887 40.142 1.00 60.84 146 GLY A CA 1
ATOM 1128 C C . GLY A 1 146 ? -15.635 11.050 40.677 1.00 60.84 146 GLY A C 1
ATOM 1129 O O . GLY A 1 146 ? -14.975 12.011 40.293 1.00 60.84 146 GLY A O 1
ATOM 1130 N N . GLN A 1 147 ? -15.126 10.138 41.514 1.00 65.06 147 GLN A N 1
ATOM 1131 C CA . GLN A 1 147 ? -13.728 10.160 41.974 1.00 65.06 147 GLN A CA 1
ATOM 1132 C C . GLN A 1 147 ? -13.035 8.831 41.668 1.00 65.06 147 GLN A C 1
ATOM 1134 O O . GLN A 1 147 ? -13.350 7.808 42.265 1.00 65.06 147 GLN A O 1
ATOM 1139 N N . LEU A 1 148 ? -12.099 8.820 40.719 1.00 68.00 148 LEU A N 1
ATOM 1140 C CA . LEU A 1 148 ? -11.298 7.627 40.427 1.00 68.00 148 LEU A CA 1
ATOM 1141 C C . LEU A 1 148 ? -10.379 7.325 41.615 1.00 68.00 148 LEU A C 1
ATOM 1143 O O . LEU A 1 148 ? -9.651 8.208 42.070 1.00 68.00 148 LEU A O 1
ATOM 1147 N N . THR A 1 149 ? -10.399 6.088 42.106 1.00 76.19 149 THR A N 1
ATOM 1148 C CA . THR A 1 149 ? -9.448 5.642 43.132 1.00 76.19 149 THR A CA 1
ATOM 1149 C C . THR A 1 149 ? -8.081 5.354 42.504 1.00 76.19 149 THR A C 1
ATOM 1151 O O . THR A 1 149 ? -7.976 5.176 41.291 1.00 76.19 149 THR A O 1
ATOM 1154 N N . GLU A 1 150 ? -7.023 5.253 43.312 1.00 76.06 150 GLU A N 1
ATOM 1155 C CA . GLU A 1 150 ? -5.681 4.841 42.853 1.00 76.06 150 GLU A CA 1
ATOM 1156 C C . GLU A 1 150 ? -5.725 3.494 42.103 1.00 76.06 150 GLU A C 1
ATOM 1158 O O . GLU A 1 150 ? -5.166 3.339 41.020 1.00 76.06 150 GLU A O 1
ATOM 1163 N N . ARG A 1 151 ? -6.544 2.554 42.590 1.00 76.38 151 ARG A N 1
ATOM 1164 C CA . ARG A 1 151 ? -6.802 1.276 41.915 1.00 76.38 151 ARG A CA 1
ATOM 1165 C C . ARG A 1 151 ? -7.462 1.445 40.542 1.00 76.38 151 ARG A C 1
ATOM 1167 O O . ARG A 1 151 ? -7.237 0.622 39.659 1.00 76.38 151 ARG A O 1
ATOM 1174 N N . ASP A 1 152 ? -8.307 2.454 40.351 1.00 76.31 152 ASP A N 1
ATOM 1175 C CA . ASP A 1 152 ? -8.938 2.719 39.052 1.00 76.31 152 ASP A CA 1
ATOM 1176 C C . ASP A 1 152 ? -7.960 3.391 38.086 1.00 76.31 152 ASP A C 1
ATOM 1178 O O . ASP A 1 152 ? -8.010 3.121 36.886 1.00 76.31 152 ASP A O 1
ATOM 1182 N N . GLN A 1 153 ? -7.017 4.185 38.605 1.00 80.06 153 GLN A N 1
ATOM 1183 C CA . GLN A 1 153 ? -5.915 4.743 37.820 1.00 80.06 153 GLN A CA 1
ATOM 1184 C C . GLN A 1 153 ? -4.995 3.643 37.274 1.00 80.06 153 GLN A C 1
ATOM 1186 O O . GLN A 1 153 ? -4.667 3.674 36.088 1.00 80.06 153 GLN A O 1
ATOM 1191 N N . ASP A 1 154 ? -4.665 2.623 38.071 1.00 84.00 154 ASP A N 1
ATOM 1192 C CA . ASP A 1 154 ? -3.873 1.472 37.607 1.00 84.00 154 ASP A CA 1
ATOM 1193 C C . ASP A 1 154 ? -4.574 0.694 36.486 1.00 84.00 154 ASP A C 1
ATOM 1195 O O . ASP A 1 154 ? -3.964 0.313 35.480 1.00 84.00 154 ASP A O 1
ATOM 1199 N N . LYS A 1 155 ? -5.887 0.467 36.619 1.00 84.00 155 LYS A N 1
ATOM 1200 C CA . LYS A 1 155 ? -6.649 -0.200 35.557 1.00 84.00 155 LYS A CA 1
ATOM 1201 C C . LYS A 1 155 ? -6.734 0.661 34.294 1.00 84.00 155 LYS A C 1
ATOM 1203 O O . LYS A 1 155 ? -6.650 0.122 33.191 1.00 84.00 155 LYS A O 1
ATOM 1208 N N . LEU A 1 156 ? -6.890 1.980 34.441 1.00 86.56 156 LEU A N 1
ATOM 1209 C CA . LEU A 1 156 ? -6.863 2.921 33.321 1.00 86.56 156 LEU A CA 1
ATOM 1210 C C . LEU A 1 156 ? -5.507 2.889 32.618 1.00 86.56 156 LEU A C 1
ATOM 1212 O O . LEU A 1 156 ? -5.475 2.794 31.394 1.00 86.56 156 LEU A O 1
ATOM 1216 N N . ALA A 1 157 ? -4.398 2.875 33.360 1.00 88.81 157 ALA A N 1
ATOM 1217 C CA . ALA A 1 157 ? -3.057 2.753 32.793 1.00 88.81 157 ALA A CA 1
ATOM 1218 C C . ALA A 1 157 ? -2.910 1.483 31.938 1.00 88.81 157 ALA A C 1
ATOM 1220 O O . ALA A 1 157 ? -2.397 1.544 30.818 1.00 88.81 157 ALA A O 1
ATOM 1221 N N . LYS A 1 158 ? -3.451 0.352 32.407 1.00 90.94 158 LYS A N 1
ATOM 1222 C CA . LYS A 1 158 ? -3.487 -0.894 31.631 1.00 90.94 158 LYS A CA 1
ATOM 1223 C C . LYS A 1 158 ? -4.362 -0.790 30.375 1.00 90.94 158 LYS A C 1
ATOM 1225 O O . LYS A 1 158 ? -3.981 -1.277 29.314 1.00 90.94 158 LYS A O 1
ATOM 1230 N N . ALA A 1 159 ? -5.510 -0.119 30.457 1.00 91.38 159 ALA A N 1
ATOM 1231 C CA . ALA A 1 159 ? -6.354 0.136 29.289 1.00 91.38 159 ALA A CA 1
ATOM 1232 C C . ALA A 1 159 ? -5.644 1.012 28.239 1.00 91.38 159 ALA A C 1
ATOM 1234 O O . ALA A 1 159 ? -5.713 0.724 27.042 1.00 91.38 159 ALA A O 1
ATOM 1235 N N . TYR A 1 160 ? -4.903 2.035 28.677 1.00 92.62 160 TYR A N 1
ATOM 1236 C CA . TYR A 1 160 ? -4.046 2.846 27.807 1.00 92.62 160 TYR A CA 1
ATOM 1237 C C . TYR A 1 160 ? -2.959 2.012 27.117 1.00 92.62 160 TYR A C 1
ATOM 1239 O O . TYR A 1 160 ? -2.670 2.240 25.940 1.00 92.62 160 TYR A O 1
ATOM 1247 N N . GLU A 1 161 ? -2.363 1.047 27.820 1.00 92.62 161 GLU A N 1
ATOM 1248 C CA . GLU A 1 161 ? -1.378 0.126 27.248 1.00 92.62 161 GLU A CA 1
ATOM 1249 C C . GLU A 1 161 ? -1.978 -0.700 26.099 1.00 92.62 161 GLU A C 1
ATOM 1251 O O . GLU A 1 161 ? -1.409 -0.721 25.005 1.00 92.62 161 GLU A O 1
ATOM 1256 N N . TRP A 1 162 ? -3.166 -1.286 26.289 1.00 93.44 162 TRP A N 1
ATOM 1257 C CA . TRP A 1 162 ? -3.865 -2.043 25.239 1.00 93.44 162 TRP A CA 1
ATOM 1258 C C . TRP A 1 162 ? -4.185 -1.196 24.001 1.00 93.44 162 TRP A C 1
ATOM 1260 O O . TRP A 1 162 ? -4.003 -1.644 22.863 1.00 93.44 162 TRP A O 1
ATOM 1270 N N . VAL A 1 163 ? -4.609 0.059 24.189 1.00 93.94 163 VAL A N 1
ATOM 1271 C CA . VAL A 1 163 ? -4.818 0.988 23.064 1.00 93.94 163 VAL A CA 1
ATOM 1272 C C . VAL A 1 163 ? -3.503 1.277 22.346 1.00 93.94 163 VAL A C 1
ATOM 1274 O O . VAL A 1 163 ? -3.448 1.238 21.115 1.00 93.94 163 VAL A O 1
ATOM 1277 N N . ARG A 1 164 ? -2.416 1.522 23.086 1.00 92.12 164 ARG A N 1
ATOM 1278 C CA . ARG A 1 164 ? -1.097 1.782 22.494 1.00 92.12 164 ARG A CA 1
ATOM 1279 C C . ARG A 1 164 ? -0.599 0.581 21.683 1.00 92.12 164 ARG A C 1
ATOM 1281 O O . ARG A 1 164 ? -0.087 0.774 20.580 1.00 92.12 164 ARG A O 1
ATOM 1288 N N . ASN A 1 165 ? -0.791 -0.639 22.181 1.00 89.88 165 ASN A N 1
ATOM 1289 C CA . ASN A 1 165 ? -0.465 -1.867 21.455 1.00 89.88 165 ASN A CA 1
ATOM 1290 C C . ASN A 1 165 ? -1.303 -2.016 20.182 1.00 89.88 165 ASN A C 1
ATOM 1292 O O . ASN A 1 165 ? -0.756 -2.324 19.122 1.00 89.88 165 ASN A O 1
ATOM 1296 N N . THR A 1 166 ? -2.599 -1.704 20.253 1.00 90.31 166 THR A N 1
ATOM 1297 C CA . THR A 1 166 ? -3.489 -1.695 19.084 1.00 90.31 166 THR A CA 1
ATOM 1298 C C . THR A 1 166 ? -2.991 -0.734 18.005 1.00 90.31 166 THR A C 1
ATOM 1300 O O . THR A 1 166 ? -2.855 -1.115 16.841 1.00 90.31 166 THR A O 1
ATOM 1303 N N . VAL A 1 167 ? -2.644 0.499 18.387 1.00 90.06 167 VAL A N 1
ATOM 1304 C CA . VAL A 1 167 ? -2.077 1.499 17.468 1.00 90.06 167 VAL A CA 1
ATOM 1305 C C . VAL A 1 167 ? -0.755 1.008 16.877 1.00 90.06 167 VAL A C 1
ATOM 1307 O O . VAL A 1 167 ? -0.550 1.107 15.667 1.00 90.06 167 VAL A O 1
ATOM 1310 N N . LYS A 1 168 ? 0.128 0.427 17.698 1.00 88.56 168 LYS A N 1
ATOM 1311 C CA . LYS A 1 168 ? 1.408 -0.134 17.245 1.00 88.56 168 LYS A CA 1
ATOM 1312 C C . LYS A 1 168 ? 1.205 -1.230 16.193 1.00 88.56 168 LYS A C 1
ATOM 1314 O O . LYS A 1 168 ? 1.874 -1.199 15.166 1.00 88.56 168 LYS A O 1
ATOM 1319 N N . GLN A 1 169 ? 0.265 -2.149 16.407 1.00 86.12 169 GLN A N 1
ATOM 1320 C CA . GLN A 1 169 ? -0.068 -3.209 15.446 1.00 86.12 169 GLN A CA 1
ATOM 1321 C C . GLN A 1 169 ? -0.647 -2.650 14.141 1.00 86.12 169 GLN A C 1
ATOM 1323 O O . GLN A 1 169 ? -0.283 -3.095 13.052 1.00 86.12 169 GLN A O 1
ATOM 1328 N N . ALA A 1 170 ? -1.512 -1.638 14.232 1.00 86.69 170 ALA A N 1
ATOM 1329 C CA . ALA A 1 170 ? -2.095 -0.980 13.067 1.00 86.69 170 ALA A CA 1
ATOM 1330 C C . ALA A 1 170 ? -1.025 -0.271 12.208 1.00 86.69 170 ALA A C 1
ATOM 1332 O O . ALA A 1 170 ? -1.067 -0.329 10.975 1.00 86.69 170 ALA A O 1
ATOM 1333 N N . LEU A 1 171 ? -0.051 0.379 12.859 1.00 84.12 171 LEU A N 1
ATOM 1334 C CA . LEU A 1 171 ? 1.110 1.005 12.214 1.00 84.12 171 LEU A CA 1
ATOM 1335 C C . LEU A 1 171 ? 2.065 -0.027 11.608 1.00 84.12 171 LEU A C 1
ATOM 1337 O O . LEU A 1 171 ? 2.569 0.188 10.506 1.00 84.12 171 LEU A O 1
ATOM 1341 N N . GLU A 1 172 ? 2.285 -1.146 12.295 1.00 83.38 172 GLU A N 1
ATOM 1342 C CA . GLU A 1 172 ? 3.132 -2.228 11.801 1.00 83.38 172 GLU A CA 1
ATOM 1343 C C . GLU A 1 172 ? 2.546 -2.867 10.540 1.00 83.38 172 GLU A C 1
ATOM 1345 O O . GLU A 1 172 ? 3.251 -3.009 9.546 1.00 83.38 172 GLU A O 1
ATOM 1350 N N . GLY A 1 173 ? 1.240 -3.142 10.499 1.00 81.62 173 GLY A N 1
ATOM 1351 C CA . GLY A 1 173 ? 0.620 -3.624 9.264 1.00 81.62 173 GLY A CA 1
ATOM 1352 C C . GLY A 1 173 ? 0.674 -2.588 8.129 1.00 81.62 173 GLY A C 1
ATOM 1353 O O . GLY A 1 173 ? 0.923 -2.958 6.988 1.00 81.62 173 GLY A O 1
ATOM 1354 N N . ALA A 1 174 ? 0.596 -1.281 8.419 1.00 78.88 174 ALA A N 1
ATOM 1355 C CA . ALA A 1 174 ? 0.818 -0.243 7.400 1.00 78.88 174 ALA A CA 1
ATOM 1356 C C . ALA A 1 174 ? 2.277 -0.208 6.901 1.00 78.88 174 ALA A C 1
ATOM 1358 O O . ALA A 1 174 ? 2.554 0.169 5.761 1.00 78.88 174 ALA A O 1
ATOM 1359 N N . ARG A 1 175 ? 3.249 -0.562 7.751 1.00 78.81 175 ARG A N 1
ATOM 1360 C CA . ARG A 1 175 ? 4.654 -0.736 7.358 1.00 78.81 175 ARG A CA 1
ATOM 1361 C C . ARG A 1 175 ? 4.809 -1.962 6.454 1.00 78.81 175 ARG A C 1
ATOM 1363 O O . ARG A 1 175 ? 5.310 -1.803 5.346 1.00 78.81 175 ARG A O 1
ATOM 1370 N N . ILE A 1 176 ? 4.295 -3.121 6.875 1.00 78.38 176 ILE A N 1
ATOM 1371 C CA . ILE A 1 176 ? 4.307 -4.373 6.099 1.00 78.38 176 ILE A CA 1
ATOM 1372 C C . ILE A 1 176 ? 3.638 -4.173 4.738 1.00 78.38 176 ILE A C 1
ATOM 1374 O O . ILE A 1 176 ? 4.208 -4.558 3.721 1.00 78.38 176 ILE A O 1
ATOM 1378 N N . GLN A 1 177 ? 2.477 -3.511 4.694 1.00 77.81 177 GLN A N 1
ATOM 1379 C CA . GLN A 1 177 ? 1.805 -3.167 3.444 1.00 77.81 177 GLN A CA 1
ATOM 1380 C C . GLN A 1 177 ? 2.733 -2.390 2.514 1.00 77.81 177 GLN A C 1
ATOM 1382 O O . GLN A 1 177 ? 2.896 -2.755 1.358 1.00 77.81 177 GLN A O 1
ATOM 1387 N N . ARG A 1 178 ? 3.383 -1.334 3.014 1.00 74.69 178 ARG A N 1
ATOM 1388 C CA . ARG A 1 178 ? 4.281 -0.497 2.206 1.00 74.69 178 ARG A CA 1
ATOM 1389 C C . ARG A 1 178 ? 5.516 -1.241 1.703 1.00 74.69 178 ARG A C 1
ATOM 1391 O O . ARG A 1 178 ? 6.037 -0.862 0.656 1.00 74.69 178 ARG A O 1
ATOM 1398 N N . GLU A 1 179 ? 5.997 -2.229 2.448 1.00 73.38 179 GLU A N 1
ATOM 1399 C CA . GLU A 1 179 ? 7.199 -2.999 2.117 1.00 73.38 179 GLU A CA 1
ATOM 1400 C C . GLU A 1 179 ? 6.908 -4.164 1.169 1.00 73.38 179 GLU A C 1
ATOM 1402 O O . GLU A 1 179 ? 7.597 -4.310 0.163 1.00 73.38 179 GLU A O 1
ATOM 1407 N N . LEU A 1 180 ? 5.870 -4.958 1.441 1.00 74.19 180 LEU A N 1
ATOM 1408 C CA . LEU A 1 180 ? 5.548 -6.157 0.659 1.00 74.19 180 LEU A CA 1
ATOM 1409 C C . LEU A 1 180 ? 4.677 -5.876 -0.566 1.00 74.19 180 LEU A C 1
ATOM 1411 O O . LEU A 1 180 ? 4.703 -6.662 -1.517 1.00 74.19 180 LEU A O 1
ATOM 1415 N N . PHE A 1 181 ? 3.920 -4.771 -0.573 1.00 78.50 181 PHE A N 1
ATOM 1416 C CA . PHE A 1 181 ? 3.040 -4.449 -1.696 1.00 78.50 181 PHE A CA 1
ATOM 1417 C C . PHE A 1 181 ? 3.809 -4.419 -3.016 1.00 78.50 181 PHE A C 1
ATOM 1419 O O . PHE A 1 181 ? 3.402 -5.076 -3.965 1.00 78.50 181 PHE A O 1
ATOM 1426 N N . TRP A 1 182 ? 4.931 -3.694 -3.076 1.00 74.69 182 TRP A N 1
ATOM 1427 C CA . TRP A 1 182 ? 5.604 -3.435 -4.349 1.00 74.69 182 TRP A CA 1
ATOM 1428 C C . TRP A 1 182 ? 6.293 -4.683 -4.914 1.00 74.69 182 TRP A C 1
ATOM 1430 O O . TRP A 1 182 ? 5.987 -5.112 -6.022 1.00 74.69 182 TRP A O 1
ATOM 1440 N N . SER A 1 183 ? 7.194 -5.300 -4.147 1.00 70.62 183 SER A N 1
ATOM 1441 C CA . SER A 1 183 ? 8.029 -6.406 -4.633 1.00 70.62 183 SER A CA 1
ATOM 1442 C C . SER A 1 183 ? 7.278 -7.732 -4.786 1.00 70.62 183 SER A C 1
ATOM 1444 O O . SER A 1 183 ? 7.694 -8.574 -5.582 1.00 70.62 183 SER A O 1
ATOM 1446 N N . THR A 1 184 ? 6.179 -7.923 -4.045 1.00 76.69 184 THR A N 1
ATOM 1447 C CA . THR A 1 184 ? 5.471 -9.210 -3.968 1.00 76.69 184 THR A CA 1
ATOM 1448 C C . THR A 1 184 ? 4.048 -9.112 -4.510 1.00 76.69 184 THR A C 1
ATOM 1450 O O . THR A 1 184 ? 3.742 -9.734 -5.527 1.00 76.69 184 THR A O 1
ATOM 1453 N N . ALA A 1 185 ? 3.180 -8.321 -3.871 1.00 80.50 185 ALA A N 1
ATOM 1454 C CA . ALA A 1 185 ? 1.749 -8.328 -4.188 1.00 80.50 185 ALA A CA 1
ATOM 1455 C C . ALA A 1 185 ? 1.449 -7.728 -5.572 1.00 80.50 185 ALA A C 1
ATOM 1457 O O . ALA A 1 185 ? 0.776 -8.356 -6.386 1.00 80.50 185 ALA A O 1
ATOM 1458 N N . LEU A 1 186 ? 2.002 -6.548 -5.871 1.00 82.00 186 LEU A N 1
ATOM 1459 C CA . LEU A 1 186 ? 1.820 -5.862 -7.148 1.00 82.00 186 LEU A CA 1
ATOM 1460 C C . LEU A 1 186 ? 2.391 -6.685 -8.303 1.00 82.00 186 LEU A C 1
ATOM 1462 O O . LEU A 1 186 ? 1.748 -6.803 -9.346 1.00 82.00 186 LEU A O 1
ATOM 1466 N N . LYS A 1 187 ? 3.568 -7.294 -8.107 1.00 84.69 187 LYS A N 1
ATOM 1467 C CA . LYS A 1 187 ? 4.179 -8.184 -9.099 1.00 84.69 187 LYS A CA 1
ATOM 1468 C C . LYS A 1 187 ? 3.271 -9.371 -9.415 1.00 84.69 187 LYS A C 1
ATOM 1470 O O . LYS A 1 187 ? 2.967 -9.585 -10.584 1.00 84.69 187 LYS A O 1
ATOM 1475 N N . ALA A 1 188 ? 2.806 -10.095 -8.396 1.00 84.94 188 ALA A N 1
ATOM 1476 C CA . ALA A 1 188 ? 1.937 -11.256 -8.580 1.00 84.94 188 ALA A CA 1
ATOM 1477 C C . ALA A 1 188 ? 0.595 -10.882 -9.235 1.00 84.94 188 ALA A C 1
ATOM 1479 O O . ALA A 1 188 ? 0.172 -11.536 -10.186 1.00 84.94 188 ALA A O 1
ATOM 1480 N N . ALA A 1 189 ? -0.043 -9.798 -8.780 1.00 85.69 189 ALA A N 1
ATOM 1481 C CA . ALA A 1 189 ? -1.309 -9.325 -9.337 1.00 85.69 189 ALA A CA 1
ATOM 1482 C C . ALA A 1 189 ? -1.174 -8.894 -10.804 1.00 85.69 189 ALA A C 1
ATOM 1484 O O . ALA A 1 189 ? -2.016 -9.232 -11.634 1.00 85.69 189 ALA A O 1
ATOM 1485 N N . THR A 1 190 ? -0.100 -8.175 -11.135 1.00 87.25 190 THR A N 1
ATOM 1486 C CA . THR A 1 190 ? 0.160 -7.718 -12.506 1.00 87.25 190 THR A CA 1
ATOM 1487 C C . THR A 1 190 ? 0.526 -8.885 -13.421 1.00 87.25 190 THR A C 1
ATOM 1489 O O . THR A 1 190 ? 0.069 -8.938 -14.559 1.00 87.25 190 THR A O 1
ATOM 1492 N N . GLU A 1 191 ? 1.302 -9.854 -12.930 1.00 89.62 191 GLU A N 1
ATOM 1493 C CA . GLU A 1 191 ? 1.623 -11.075 -13.672 1.00 89.62 191 GLU A CA 1
ATOM 1494 C C . GLU A 1 191 ? 0.370 -11.911 -13.965 1.00 89.62 191 GLU A C 1
ATOM 1496 O O . GLU A 1 191 ? 0.203 -12.370 -15.095 1.00 89.62 191 GLU A O 1
ATOM 1501 N N . GLY A 1 192 ? -0.532 -12.063 -12.989 1.00 88.38 192 GLY A N 1
ATOM 1502 C CA . GLY A 1 192 ? -1.832 -12.709 -13.191 1.00 88.38 192 GLY A CA 1
ATOM 1503 C C . GLY A 1 192 ? -2.682 -11.974 -14.229 1.00 88.38 192 GLY A C 1
ATOM 1504 O O . GLY A 1 192 ? -3.130 -12.575 -15.199 1.00 88.38 192 GLY A O 1
ATOM 1505 N N . PHE A 1 193 ? -2.809 -10.648 -14.102 1.00 90.56 193 PHE A N 1
ATOM 1506 C CA . PHE A 1 193 ? -3.536 -9.828 -15.075 1.00 90.56 193 PHE A CA 1
ATOM 1507 C C . PHE A 1 193 ? -2.989 -9.982 -16.501 1.00 90.56 193 PHE A C 1
ATOM 1509 O O . PHE A 1 193 ? -3.764 -10.180 -17.436 1.00 90.56 193 PHE A O 1
ATOM 1516 N N . ILE A 1 194 ? -1.664 -9.925 -16.671 1.00 90.38 194 ILE A N 1
ATOM 1517 C CA . ILE A 1 194 ? -1.019 -10.119 -17.972 1.00 90.38 194 ILE A CA 1
ATOM 1518 C C . ILE A 1 194 ? -1.375 -11.494 -18.547 1.00 90.38 194 ILE A C 1
ATOM 1520 O O . ILE A 1 194 ? -1.815 -11.563 -19.690 1.00 90.38 194 ILE A O 1
ATOM 1524 N N . LYS A 1 195 ? -1.232 -12.572 -17.765 1.00 88.44 195 LYS A N 1
ATOM 1525 C CA . LYS A 1 195 ? -1.505 -13.945 -18.227 1.00 88.44 195 LYS A CA 1
ATOM 1526 C C . LYS A 1 195 ? -2.972 -14.174 -18.587 1.00 88.44 195 LYS A C 1
ATOM 1528 O O . LYS A 1 195 ? -3.251 -14.857 -19.568 1.00 88.44 195 LYS A O 1
ATOM 1533 N N . ASP A 1 196 ? -3.890 -13.602 -17.815 1.00 88.38 196 ASP A N 1
ATOM 1534 C CA . ASP A 1 196 ? -5.319 -13.902 -17.929 1.00 88.38 196 ASP A CA 1
ATOM 1535 C C . ASP A 1 196 ? -6.050 -12.993 -18.923 1.00 88.38 196 ASP A C 1
ATOM 1537 O O . ASP A 1 196 ? -7.095 -13.370 -19.462 1.00 88.38 196 ASP A O 1
ATOM 1541 N N . LYS A 1 197 ? -5.561 -11.761 -19.123 1.00 89.19 197 LYS A N 1
ATOM 1542 C CA . LYS A 1 197 ? -6.281 -10.715 -19.869 1.00 89.19 197 LYS A CA 1
ATOM 1543 C C . LYS A 1 197 ? -5.552 -10.204 -21.102 1.00 89.19 197 LYS A C 1
ATOM 1545 O O . LYS A 1 197 ? -6.210 -9.603 -21.954 1.00 89.19 197 LYS A O 1
ATOM 1550 N N . LEU A 1 198 ? -4.243 -10.417 -21.225 1.00 88.12 198 LEU A N 1
ATOM 1551 C CA . LEU A 1 198 ? -3.464 -9.937 -22.364 1.00 88.12 198 LEU A CA 1
ATOM 1552 C C . LEU A 1 198 ? -2.950 -11.123 -23.189 1.00 88.12 198 LEU A C 1
ATOM 1554 O O . LEU A 1 198 ? -2.199 -11.962 -22.703 1.00 88.12 198 LEU A O 1
ATOM 1558 N N . GLY A 1 199 ? -3.356 -11.187 -24.460 1.00 82.44 199 GLY A N 1
ATOM 1559 C CA . GLY A 1 199 ? -2.790 -12.142 -25.414 1.00 82.44 199 GLY A CA 1
ATOM 1560 C C . GLY A 1 199 ? -1.307 -11.855 -25.641 1.00 82.44 199 GLY A C 1
ATOM 1561 O O . GLY A 1 199 ? -0.906 -10.693 -25.667 1.00 82.44 199 GLY A O 1
ATOM 1562 N N . SER A 1 200 ? -0.488 -12.894 -25.814 1.00 82.62 200 SER A N 1
ATOM 1563 C CA . SER A 1 200 ? 0.968 -12.764 -26.010 1.00 82.62 200 SER A CA 1
ATOM 1564 C C . SER A 1 200 ? 1.372 -11.997 -27.277 1.00 82.62 200 SER A C 1
ATOM 1566 O O . SER A 1 200 ? 2.536 -11.647 -27.437 1.00 82.62 200 SER A O 1
ATOM 1568 N N . ASP A 1 201 ? 0.422 -11.784 -28.182 1.00 82.19 201 ASP A N 1
ATOM 1569 C CA . ASP A 1 201 ? 0.523 -11.064 -29.450 1.00 82.19 201 ASP A CA 1
ATOM 1570 C C . ASP A 1 201 ? -0.015 -9.622 -29.377 1.00 82.19 201 ASP A C 1
ATOM 1572 O O . ASP A 1 201 ? -0.016 -8.916 -30.384 1.00 82.19 201 ASP A O 1
ATOM 1576 N N . ALA A 1 202 ? -0.479 -9.167 -28.207 1.00 87.62 202 ALA A N 1
ATOM 1577 C CA . ALA A 1 202 ? -1.006 -7.818 -28.055 1.00 87.62 202 ALA A CA 1
ATOM 1578 C C . ALA A 1 202 ? 0.063 -6.750 -28.340 1.00 87.62 202 ALA A C 1
ATOM 1580 O O . ALA A 1 202 ? 1.219 -6.869 -27.929 1.00 87.62 202 ALA A O 1
ATOM 1581 N N . GLU A 1 203 ? -0.355 -5.671 -29.007 1.00 88.75 203 G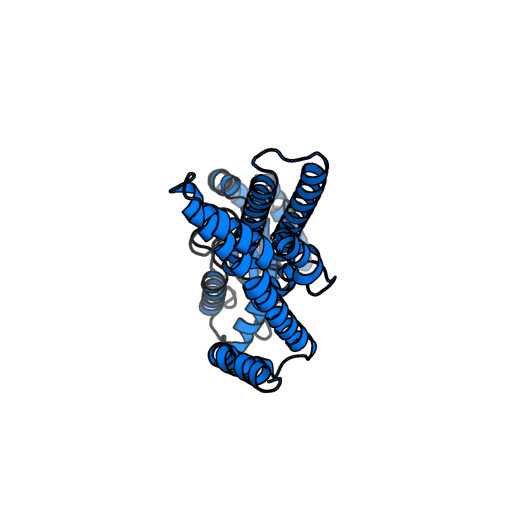LU A N 1
ATOM 1582 C CA . GLU A 1 203 ? 0.515 -4.534 -29.307 1.00 88.75 203 GLU A CA 1
ATOM 1583 C C . GLU A 1 203 ? 1.108 -3.929 -28.021 1.00 88.75 203 GLU A C 1
ATOM 1585 O O . GLU A 1 203 ? 0.360 -3.697 -27.062 1.00 88.75 203 GLU A O 1
ATOM 1590 N N . PRO A 1 204 ? 2.413 -3.602 -27.982 1.00 87.62 204 PRO A N 1
ATOM 1591 C CA . PRO A 1 204 ? 3.067 -3.115 -26.766 1.00 87.62 204 PRO A CA 1
ATOM 1592 C C . PRO A 1 204 ? 2.414 -1.885 -26.143 1.00 87.62 204 PRO A C 1
ATOM 1594 O O . PRO A 1 204 ? 2.280 -1.818 -24.925 1.00 87.62 204 PRO A O 1
ATOM 1597 N N . THR A 1 205 ? 1.946 -0.938 -26.959 1.00 86.75 205 THR A N 1
ATOM 1598 C CA . THR A 1 205 ? 1.227 0.263 -26.498 1.00 86.75 205 THR A CA 1
ATOM 1599 C C . THR A 1 205 ? -0.046 -0.099 -25.742 1.00 86.75 205 THR A C 1
ATOM 1601 O O . THR A 1 205 ? -0.302 0.440 -24.667 1.00 86.75 205 THR A O 1
ATOM 1604 N N . LYS A 1 206 ? -0.807 -1.073 -26.252 1.00 90.06 206 LYS A N 1
ATOM 1605 C CA . LYS A 1 206 ? -2.002 -1.604 -25.594 1.00 90.06 206 LYS A CA 1
ATOM 1606 C C . LYS A 1 206 ? -1.653 -2.366 -24.317 1.00 90.06 206 LYS A C 1
ATOM 1608 O O . LYS A 1 206 ? -2.409 -2.289 -23.347 1.00 90.06 206 LYS A O 1
ATOM 1613 N N . VAL A 1 207 ? -0.540 -3.100 -24.300 1.00 91.00 207 VAL A N 1
ATOM 1614 C CA . VAL A 1 207 ? -0.065 -3.828 -23.112 1.00 91.00 207 VAL A CA 1
ATOM 1615 C C . VAL A 1 207 ? 0.257 -2.849 -21.989 1.00 91.00 207 VAL A C 1
ATOM 1617 O O . VAL A 1 207 ? -0.340 -2.955 -20.915 1.00 91.00 207 VAL A O 1
ATOM 1620 N N . VAL A 1 208 ? 1.132 -1.867 -22.236 1.00 88.69 208 VAL A N 1
ATOM 1621 C CA . VAL A 1 208 ? 1.540 -0.907 -21.197 1.00 88.69 208 VAL A CA 1
ATOM 1622 C C . VAL A 1 208 ? 0.358 -0.083 -20.696 1.00 88.69 208 VAL A C 1
ATOM 1624 O O . VAL A 1 208 ? 0.203 0.047 -19.484 1.00 88.69 208 VAL A O 1
ATOM 1627 N N . SER A 1 209 ? -0.544 0.357 -21.585 1.00 88.88 209 SER A N 1
ATOM 1628 C CA . SER A 1 209 ? -1.723 1.130 -21.184 1.00 88.88 209 SER A CA 1
ATOM 1629 C C . SER A 1 209 ? -2.719 0.303 -20.372 1.00 88.88 209 SER A C 1
ATOM 1631 O O . SER A 1 209 ? -3.337 0.802 -19.433 1.00 88.88 209 SER A O 1
ATOM 1633 N N . SER A 1 210 ? -2.892 -0.978 -20.714 1.00 92.44 210 SER A N 1
ATOM 1634 C CA . SER A 1 210 ? -3.808 -1.871 -19.994 1.00 92.44 210 SER A CA 1
ATOM 1635 C C . SER A 1 210 ? -3.275 -2.222 -18.610 1.00 92.44 210 SER A C 1
ATOM 1637 O O . SER A 1 210 ? -4.040 -2.228 -17.650 1.00 92.44 210 SER A O 1
ATOM 1639 N N . VAL A 1 211 ? -1.969 -2.483 -18.496 1.00 90.81 211 VAL A N 1
ATOM 1640 C CA . VAL A 1 211 ? -1.307 -2.733 -17.208 1.00 90.81 211 VAL A CA 1
ATOM 1641 C C . VAL A 1 211 ? -1.349 -1.484 -16.335 1.00 90.81 211 VAL A C 1
ATOM 1643 O O . VAL A 1 211 ? -1.736 -1.570 -15.171 1.00 90.81 211 VAL A O 1
ATOM 1646 N N . HIS A 1 212 ? -1.011 -0.321 -16.896 1.00 86.25 212 HIS A N 1
ATOM 1647 C CA . HIS A 1 212 ? -1.072 0.947 -16.180 1.00 86.25 212 HIS A CA 1
ATOM 1648 C C . HIS A 1 212 ? -2.492 1.216 -15.660 1.00 86.25 212 HIS A C 1
ATOM 1650 O O . HIS A 1 212 ? -2.669 1.430 -14.461 1.00 86.25 212 HIS A O 1
ATOM 1656 N N . LYS A 1 213 ? -3.510 1.083 -16.520 1.00 86.88 213 LYS A N 1
ATOM 1657 C CA . LYS A 1 213 ? -4.915 1.228 -16.128 1.00 86.88 213 LYS A CA 1
ATOM 1658 C C . LYS A 1 213 ? -5.332 0.233 -15.045 1.00 86.88 213 LYS A C 1
ATOM 1660 O O . LYS A 1 213 ? -5.948 0.641 -14.073 1.00 86.88 213 LYS A O 1
ATOM 1665 N N . PHE A 1 214 ? -4.986 -1.047 -15.174 1.00 87.94 214 PHE A N 1
ATOM 1666 C CA . PHE A 1 214 ? -5.310 -2.057 -14.161 1.00 87.94 214 PHE A CA 1
ATOM 1667 C C . PHE A 1 214 ? -4.759 -1.680 -12.781 1.00 87.94 214 PHE A C 1
ATOM 1669 O O . PHE A 1 214 ? -5.481 -1.741 -11.787 1.00 87.94 214 PHE A O 1
ATOM 1676 N N . ILE A 1 215 ? -3.491 -1.268 -12.720 1.00 84.88 215 ILE A N 1
ATOM 1677 C CA . ILE A 1 215 ? -2.853 -0.886 -11.459 1.00 84.88 215 ILE A CA 1
ATOM 1678 C C . ILE A 1 215 ? -3.477 0.403 -10.912 1.00 84.88 215 ILE A C 1
ATOM 1680 O O . ILE A 1 215 ? -3.733 0.482 -9.713 1.00 84.88 215 ILE A O 1
ATOM 1684 N N . ALA A 1 216 ? -3.748 1.392 -11.768 1.00 79.75 216 ALA A N 1
ATOM 1685 C CA . ALA A 1 216 ? -4.387 2.643 -11.367 1.00 79.75 216 ALA A CA 1
ATOM 1686 C C . ALA A 1 216 ? -5.813 2.414 -10.837 1.00 79.75 216 ALA A C 1
ATOM 1688 O O . ALA A 1 216 ? -6.141 2.901 -9.760 1.00 79.75 216 ALA A O 1
ATOM 1689 N N . ASP A 1 217 ? -6.622 1.611 -11.530 1.00 79.19 217 ASP A N 1
ATOM 1690 C CA . ASP A 1 217 ? -8.005 1.313 -11.149 1.00 79.19 217 ASP A CA 1
ATOM 1691 C C . ASP A 1 217 ? -8.073 0.462 -9.865 1.00 79.19 217 ASP A C 1
ATOM 1693 O O . ASP A 1 217 ? -8.940 0.690 -9.023 1.00 79.19 217 ASP A O 1
ATOM 1697 N N . LYS A 1 218 ? -7.172 -0.522 -9.695 1.00 76.88 218 LYS A N 1
ATOM 1698 C CA . LYS A 1 218 ? -7.193 -1.440 -8.537 1.00 76.88 218 LYS A CA 1
ATOM 1699 C C . LYS A 1 218 ? -6.481 -0.879 -7.302 1.00 76.88 218 LYS A C 1
ATOM 1701 O O . LYS A 1 218 ? -6.879 -1.185 -6.182 1.00 76.88 218 LYS A O 1
ATOM 1706 N N . TYR A 1 219 ? -5.411 -0.107 -7.486 1.00 76.62 219 TYR A N 1
ATOM 1707 C CA . TYR A 1 219 ? -4.512 0.300 -6.397 1.00 76.62 219 TYR A CA 1
ATOM 1708 C C . TYR A 1 219 ? -4.293 1.814 -6.289 1.00 76.62 219 TYR A C 1
ATOM 1710 O O . TYR A 1 219 ? -3.590 2.254 -5.376 1.00 76.62 219 TYR A O 1
ATOM 1718 N N . GLY A 1 220 ? -4.855 2.617 -7.194 1.00 68.81 220 GLY A N 1
ATOM 1719 C CA . GLY A 1 220 ? -4.761 4.072 -7.137 1.00 68.81 220 GLY A CA 1
ATOM 1720 C C . GLY A 1 220 ? -5.636 4.668 -6.034 1.00 68.81 220 GLY A C 1
ATOM 1721 O O . GLY A 1 220 ? -6.823 4.375 -5.941 1.00 68.81 220 GLY A O 1
ATOM 1722 N N . ASP A 1 221 ? -5.059 5.549 -5.212 1.00 62.16 221 ASP A N 1
ATOM 1723 C CA . ASP A 1 221 ? -5.803 6.387 -4.265 1.00 62.16 221 ASP A CA 1
ATOM 1724 C C . ASP A 1 221 ? -5.875 7.826 -4.807 1.00 62.16 221 ASP A C 1
ATOM 1726 O O . ASP A 1 221 ? -4.898 8.584 -4.769 1.00 62.16 221 ASP A O 1
ATOM 1730 N N . THR A 1 222 ? -7.038 8.203 -5.347 1.00 54.69 222 THR A N 1
ATOM 1731 C CA . THR A 1 222 ? -7.272 9.538 -5.921 1.00 54.69 222 THR A CA 1
ATOM 1732 C C . THR A 1 222 ? -7.388 10.636 -4.865 1.00 54.69 222 THR A C 1
ATOM 1734 O O . THR A 1 222 ? -7.201 11.806 -5.191 1.00 54.69 222 THR A O 1
ATOM 1737 N N . GLU A 1 223 ? -7.683 10.287 -3.610 1.00 51.50 223 GLU A N 1
ATOM 1738 C CA . GLU A 1 223 ? -7.955 11.242 -2.528 1.00 51.50 223 GLU A CA 1
ATOM 1739 C C . GLU A 1 223 ? -6.716 11.512 -1.659 1.00 51.50 223 GLU A C 1
ATOM 1741 O O . GLU A 1 223 ? -6.570 12.593 -1.084 1.00 51.50 223 GLU A O 1
ATOM 1746 N N . ASN A 1 224 ? -5.765 10.575 -1.599 1.00 51.38 224 ASN A N 1
ATOM 1747 C CA . ASN A 1 224 ? -4.479 10.752 -0.927 1.00 51.38 224 ASN A CA 1
ATOM 1748 C C . ASN A 1 224 ? -3.305 10.776 -1.902 1.00 51.38 224 ASN A C 1
ATOM 1750 O O . ASN A 1 224 ? -2.428 9.909 -1.912 1.00 51.38 224 ASN A O 1
ATOM 1754 N N . HIS A 1 225 ? -3.158 11.925 -2.559 1.00 46.03 225 HIS A N 1
ATOM 1755 C CA . HIS A 1 225 ? -1.935 12.337 -3.260 1.00 46.03 225 HIS A CA 1
ATOM 1756 C C . HIS A 1 225 ? -0.648 12.323 -2.393 1.00 46.03 225 HIS A C 1
ATOM 1758 O O . HIS A 1 225 ? 0.415 12.712 -2.871 1.00 46.03 225 HIS A O 1
ATOM 1764 N N . GLY A 1 226 ? -0.741 11.989 -1.099 1.00 39.59 226 GLY A N 1
ATOM 1765 C CA . GLY A 1 226 ? 0.314 12.121 -0.099 1.00 39.59 226 GLY A CA 1
ATOM 1766 C C . GLY A 1 226 ? 1.350 11.000 -0.066 1.00 39.59 226 GLY A C 1
ATOM 1767 O O . GLY A 1 226 ? 2.479 11.283 0.315 1.00 39.59 226 GLY A O 1
ATOM 1768 N N . ILE A 1 227 ? 1.019 9.759 -0.449 1.00 43.16 227 ILE A N 1
ATOM 1769 C CA . ILE A 1 227 ? 1.973 8.621 -0.427 1.00 43.16 227 ILE A CA 1
ATOM 1770 C C . ILE A 1 227 ? 1.708 7.609 -1.576 1.00 43.16 227 ILE A C 1
ATOM 1772 O O . ILE A 1 227 ? 2.598 6.817 -1.901 1.00 43.16 227 ILE A O 1
ATOM 1776 N N . LEU A 1 228 ? 0.511 7.589 -2.190 1.00 50.50 228 LEU A N 1
ATOM 1777 C CA . LEU A 1 228 ? -0.023 6.389 -2.867 1.00 50.50 228 LEU A CA 1
ATOM 1778 C C . LEU A 1 228 ? -1.035 6.670 -4.009 1.00 50.50 228 LEU A C 1
ATOM 1780 O O . LEU A 1 228 ? -2.024 5.962 -4.144 1.00 50.50 228 LEU A O 1
ATOM 1784 N N . GLY A 1 229 ? -0.810 7.678 -4.852 1.00 44.97 229 GLY A N 1
ATOM 1785 C CA . GLY A 1 229 ? -1.641 7.907 -6.049 1.00 44.97 229 GLY A CA 1
ATOM 1786 C C . GLY A 1 229 ? -0.785 7.927 -7.309 1.00 44.97 229 GLY A C 1
ATOM 1787 O O . GLY A 1 229 ? 0.214 8.636 -7.297 1.00 44.97 229 GLY A O 1
ATOM 1788 N N . GLU A 1 230 ? -1.143 7.134 -8.331 1.00 52.53 230 GLU A N 1
ATOM 1789 C CA . GLU A 1 230 ? -0.746 7.216 -9.763 1.00 52.53 230 GLU A CA 1
ATOM 1790 C C . GLU A 1 230 ? 0.690 7.708 -10.074 1.00 52.53 230 GLU A C 1
ATOM 1792 O O . GLU A 1 230 ? 0.929 8.443 -11.029 1.00 52.53 230 GLU A O 1
ATOM 1797 N N . ARG A 1 231 ? 1.669 7.336 -9.245 1.00 67.69 231 ARG A N 1
ATOM 1798 C CA . ARG A 1 231 ? 3.071 7.781 -9.336 1.00 67.69 231 ARG A CA 1
ATOM 1799 C C . ARG A 1 231 ? 3.964 6.604 -9.667 1.00 67.69 231 ARG A C 1
ATOM 1801 O O . ARG A 1 231 ? 4.860 6.213 -8.914 1.00 67.69 231 ARG A O 1
ATOM 1808 N N . PHE A 1 232 ? 3.629 5.995 -10.783 1.00 75.38 232 PHE A N 1
ATOM 1809 C CA . PHE A 1 232 ? 4.353 4.892 -11.363 1.00 75.38 232 PHE A CA 1
ATOM 1810 C C . PHE A 1 232 ? 4.226 4.994 -12.874 1.00 75.38 232 PHE A C 1
ATOM 1812 O O . PHE A 1 232 ? 3.261 5.571 -13.372 1.00 75.38 232 PHE A O 1
ATOM 1819 N N . GLY A 1 233 ? 5.202 4.453 -13.583 1.00 78.38 233 GLY A N 1
ATOM 1820 C CA . GLY A 1 233 ? 5.096 4.273 -15.021 1.00 78.38 233 GLY A CA 1
ATOM 1821 C C . GLY A 1 233 ? 5.189 2.803 -15.375 1.00 78.38 233 GLY A C 1
ATOM 1822 O O . GLY A 1 233 ? 5.647 1.971 -14.579 1.00 78.38 233 GLY A O 1
ATOM 1823 N N . VAL A 1 234 ? 4.738 2.496 -16.582 1.00 83.75 234 VAL A N 1
ATOM 1824 C CA . VAL A 1 234 ? 4.847 1.169 -17.171 1.00 83.75 234 VAL A CA 1
ATOM 1825 C C . VAL A 1 234 ? 5.601 1.304 -18.478 1.00 83.75 234 VAL A C 1
ATOM 1827 O O . VAL A 1 234 ? 5.223 2.099 -19.332 1.00 83.75 234 VAL A O 1
ATOM 1830 N N . PHE A 1 235 ? 6.655 0.517 -18.656 1.00 84.44 235 PHE A N 1
ATOM 1831 C CA . PHE A 1 235 ? 7.333 0.420 -19.942 1.00 84.44 235 PHE A CA 1
ATOM 1832 C C . PHE A 1 235 ? 7.559 -1.031 -20.326 1.00 84.44 235 PHE A C 1
ATOM 1834 O O . PHE A 1 235 ? 7.701 -1.913 -19.479 1.00 84.44 235 PHE A O 1
ATOM 1841 N N . MET A 1 236 ? 7.588 -1.280 -21.624 1.00 87.31 236 MET A N 1
ATOM 1842 C CA . MET A 1 236 ? 7.845 -2.586 -22.202 1.00 87.31 236 MET A CA 1
ATOM 1843 C C . MET A 1 236 ? 9.069 -2.499 -23.103 1.00 87.31 236 MET A C 1
ATOM 1845 O O . MET A 1 236 ? 9.241 -1.509 -23.811 1.00 87.31 236 MET A O 1
ATOM 1849 N N . HIS A 1 237 ? 9.917 -3.523 -23.049 1.00 84.81 237 HIS A N 1
ATOM 1850 C CA . HIS A 1 237 ? 11.111 -3.627 -23.884 1.00 84.81 237 HIS A CA 1
ATOM 1851 C C . HIS A 1 237 ? 11.455 -5.087 -24.197 1.00 84.81 237 HIS A C 1
ATOM 1853 O O . HIS A 1 237 ? 10.845 -6.025 -23.661 1.00 84.81 237 HIS A O 1
ATOM 1859 N N . SER A 1 238 ? 12.446 -5.294 -25.064 1.00 85.00 238 SER A N 1
ATOM 1860 C CA . SER A 1 238 ? 12.952 -6.623 -25.392 1.00 85.00 238 SER A CA 1
ATOM 1861 C C . SER A 1 238 ? 13.748 -7.212 -24.226 1.00 85.00 238 SER A C 1
ATOM 1863 O O . SER A 1 238 ? 14.540 -6.535 -23.580 1.00 85.00 238 SER A O 1
ATOM 1865 N N . ARG A 1 239 ? 13.592 -8.512 -23.962 1.00 83.38 239 ARG A N 1
ATOM 1866 C CA . ARG A 1 239 ? 14.255 -9.225 -22.853 1.00 83.38 239 ARG A CA 1
ATOM 1867 C C . ARG A 1 239 ? 15.786 -9.200 -22.944 1.00 83.38 239 ARG A C 1
ATOM 1869 O O . ARG A 1 239 ? 16.453 -9.335 -21.923 1.00 83.38 239 ARG A O 1
ATOM 1876 N N . ASN A 1 240 ? 16.328 -9.047 -24.150 1.00 78.06 240 ASN A N 1
ATOM 1877 C CA . ASN A 1 240 ? 17.769 -8.938 -24.374 1.00 78.06 240 ASN A CA 1
ATOM 1878 C C . ASN A 1 240 ? 18.326 -7.560 -23.987 1.00 78.06 240 ASN A C 1
ATOM 1880 O O . ASN A 1 240 ? 19.537 -7.436 -23.795 1.00 78.06 240 ASN A O 1
ATOM 1884 N N . ASP A 1 241 ? 17.465 -6.551 -23.837 1.00 75.12 241 ASP A N 1
ATOM 1885 C CA . ASP A 1 241 ? 17.885 -5.231 -23.392 1.00 75.12 241 ASP A CA 1
ATOM 1886 C C . ASP A 1 241 ? 18.159 -5.277 -21.885 1.00 75.12 241 ASP A C 1
ATOM 1888 O O . ASP A 1 241 ? 17.345 -5.755 -21.086 1.00 75.12 241 ASP A O 1
ATOM 1892 N N . LYS A 1 242 ? 19.321 -4.767 -21.475 1.00 71.81 242 LYS A N 1
ATOM 1893 C CA . LYS A 1 242 ? 19.643 -4.612 -20.054 1.00 71.81 242 LYS A CA 1
ATOM 1894 C C . LYS A 1 242 ? 19.100 -3.284 -19.559 1.00 71.81 242 LYS A C 1
ATOM 1896 O O . LYS A 1 242 ? 19.368 -2.267 -20.176 1.00 71.81 242 LYS A O 1
ATOM 1901 N N . VAL A 1 243 ? 18.435 -3.273 -18.409 1.00 75.12 243 VAL A N 1
ATOM 1902 C CA . VAL A 1 243 ? 18.056 -2.029 -17.730 1.00 75.12 243 VAL A CA 1
ATOM 1903 C C . VAL A 1 243 ? 19.171 -1.643 -16.754 1.00 75.12 243 VAL A C 1
ATOM 1905 O O . VAL A 1 243 ? 19.388 -2.348 -15.769 1.00 75.12 243 VAL A O 1
ATOM 1908 N N . LEU A 1 244 ? 19.884 -0.543 -17.008 1.00 71.50 244 LEU A N 1
ATOM 1909 C CA . LEU A 1 244 ? 20.792 0.062 -16.026 1.00 71.50 244 LEU A CA 1
ATOM 1910 C C . LEU A 1 244 ? 19.992 0.977 -15.100 1.00 71.50 244 LEU A C 1
ATOM 1912 O O . LEU A 1 244 ? 19.082 1.675 -15.546 1.00 71.50 244 LEU A O 1
ATOM 1916 N N . GLN A 1 245 ? 20.315 0.954 -13.809 1.00 73.31 245 GLN A N 1
ATOM 1917 C CA . GLN A 1 245 ? 19.521 1.621 -12.778 1.00 73.31 245 GLN A CA 1
ATOM 1918 C C . GLN A 1 245 ? 20.427 2.381 -11.819 1.00 73.31 245 GLN A C 1
ATOM 1920 O O . GLN A 1 245 ? 21.451 1.850 -11.384 1.00 73.31 245 GLN A O 1
ATOM 1925 N N . LYS A 1 246 ? 20.036 3.601 -11.444 1.00 66.62 246 LYS A N 1
ATOM 1926 C CA . LYS A 1 246 ? 20.707 4.361 -10.383 1.00 66.62 246 LYS A CA 1
ATOM 1927 C C . LYS A 1 246 ? 19.674 4.992 -9.462 1.00 66.62 246 LYS A C 1
ATOM 1929 O O . LYS A 1 246 ? 18.818 5.746 -9.916 1.00 66.62 246 LYS A O 1
ATOM 1934 N N . PHE A 1 247 ? 19.769 4.668 -8.173 1.00 61.78 247 PHE A N 1
ATOM 1935 C CA . PHE A 1 247 ? 18.829 5.100 -7.141 1.00 61.78 247 PHE A CA 1
ATOM 1936 C C . PHE A 1 247 ? 19.514 6.005 -6.118 1.00 61.78 247 PHE A C 1
ATOM 1938 O O . PHE A 1 247 ? 20.603 5.675 -5.648 1.00 61.78 247 PHE A O 1
ATOM 1945 N N . ALA A 1 248 ? 18.863 7.096 -5.700 1.00 51.56 248 ALA A N 1
ATOM 1946 C CA . ALA A 1 248 ? 19.329 7.865 -4.538 1.00 51.56 248 ALA A CA 1
ATOM 1947 C C . ALA A 1 248 ? 19.029 7.150 -3.210 1.00 51.56 248 ALA A C 1
ATOM 1949 O O . ALA A 1 248 ? 19.722 7.375 -2.219 1.00 51.56 248 ALA A O 1
ATOM 1950 N N . SER A 1 249 ? 18.007 6.284 -3.173 1.00 49.91 249 SER A N 1
ATOM 1951 C CA . SER A 1 249 ? 17.673 5.483 -1.992 1.00 49.91 249 SER A CA 1
ATOM 1952 C C . SER A 1 249 ? 16.846 4.236 -2.344 1.00 49.91 249 SER A C 1
ATOM 1954 O O . SER A 1 249 ? 15.703 4.356 -2.783 1.00 49.91 249 SER A O 1
ATOM 1956 N N . SER A 1 250 ? 17.405 3.057 -2.041 1.00 49.38 250 SER A N 1
ATOM 1957 C CA . SER A 1 250 ? 16.837 1.691 -2.127 1.00 49.38 250 SER A CA 1
ATOM 1958 C C . SER A 1 250 ? 16.579 1.094 -3.525 1.00 49.38 250 SER A C 1
ATOM 1960 O O . SER A 1 250 ? 16.181 1.789 -4.450 1.00 49.38 250 SER A O 1
ATOM 1962 N N . SER A 1 251 ? 16.812 -0.220 -3.636 1.00 48.81 251 SER A N 1
ATOM 1963 C CA . SER A 1 251 ? 16.813 -1.072 -4.841 1.00 48.81 251 SER A CA 1
ATOM 1964 C C . SER A 1 251 ? 15.437 -1.532 -5.340 1.00 48.81 251 SER A C 1
ATOM 1966 O O . SER A 1 251 ? 15.350 -2.144 -6.400 1.00 48.81 251 SER A O 1
ATOM 1968 N N . ASP A 1 252 ? 14.362 -1.265 -4.597 1.00 55.78 252 ASP A N 1
ATOM 1969 C CA . ASP A 1 252 ? 13.076 -1.963 -4.774 1.00 55.78 252 ASP A CA 1
ATOM 1970 C C . ASP A 1 252 ? 12.034 -1.113 -5.518 1.00 55.78 252 ASP A C 1
ATOM 1972 O O . ASP A 1 252 ? 10.846 -1.119 -5.188 1.00 55.78 252 ASP A O 1
ATOM 1976 N N . ALA A 1 253 ? 12.475 -0.326 -6.499 1.00 68.12 253 ALA A N 1
ATOM 1977 C CA . ALA A 1 253 ? 11.608 0.598 -7.227 1.00 68.12 253 ALA A CA 1
ATOM 1978 C C . ALA A 1 253 ? 11.115 0.057 -8.577 1.00 68.12 253 ALA A C 1
ATOM 1980 O O . ALA A 1 253 ? 10.235 0.686 -9.158 1.00 68.12 253 ALA A O 1
ATOM 1981 N N . LEU A 1 254 ? 11.605 -1.096 -9.053 1.00 78.81 254 LEU A N 1
ATOM 1982 C CA . LEU A 1 254 ? 11.189 -1.710 -10.319 1.00 78.81 254 LEU A CA 1
ATOM 1983 C C . LEU A 1 254 ? 10.725 -3.155 -10.134 1.00 78.81 254 LEU A C 1
ATOM 1985 O O . LEU A 1 254 ? 11.419 -3.961 -9.519 1.00 78.81 254 LEU A O 1
ATOM 1989 N N . ILE A 1 255 ? 9.583 -3.494 -10.728 1.00 83.44 255 ILE A N 1
ATOM 1990 C CA . ILE A 1 255 ? 9.171 -4.882 -10.951 1.00 83.44 255 ILE A CA 1
ATOM 1991 C C . ILE A 1 255 ? 9.227 -5.194 -12.445 1.00 83.44 255 ILE A C 1
ATOM 1993 O O . ILE A 1 255 ? 8.759 -4.404 -13.259 1.00 83.44 255 ILE A O 1
ATOM 1997 N N . SER A 1 256 ? 9.779 -6.354 -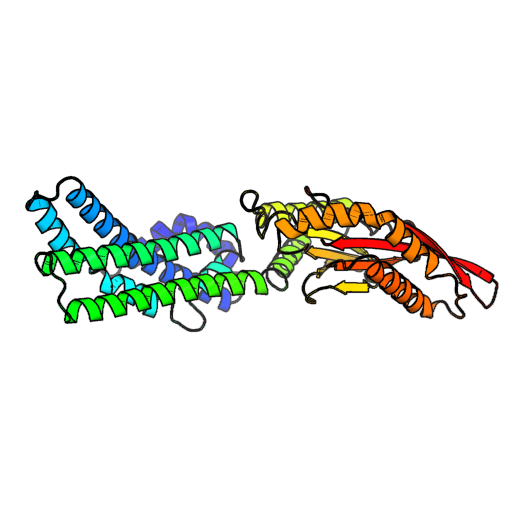12.795 1.00 87.62 256 SER A N 1
ATOM 1998 C CA . SER A 1 256 ? 9.885 -6.831 -14.177 1.00 87.62 256 SER A CA 1
ATOM 1999 C C . SER A 1 256 ? 9.107 -8.133 -14.333 1.00 87.62 256 SER A C 1
ATOM 2001 O O . SER A 1 256 ? 9.283 -9.070 -13.545 1.00 87.62 256 SER A O 1
ATOM 2003 N N . ILE A 1 257 ? 8.243 -8.186 -15.343 1.00 90.81 257 ILE A N 1
ATOM 2004 C CA . ILE A 1 257 ? 7.296 -9.272 -15.583 1.00 90.81 257 ILE A CA 1
ATOM 2005 C C . ILE A 1 257 ? 7.449 -9.753 -17.032 1.00 90.81 257 ILE A C 1
ATOM 2007 O O . ILE A 1 257 ? 7.362 -8.946 -17.957 1.00 90.81 257 ILE A O 1
ATOM 2011 N N . PRO A 1 258 ? 7.684 -11.056 -17.264 1.00 90.56 258 PRO A N 1
ATOM 2012 C CA . PRO A 1 258 ? 7.673 -11.646 -18.599 1.00 90.56 258 PRO A CA 1
ATOM 2013 C C . PRO A 1 258 ? 6.388 -11.372 -19.387 1.00 90.56 258 PRO A C 1
ATOM 2015 O O . PRO A 1 258 ? 5.293 -11.582 -18.872 1.00 90.56 258 PRO A O 1
ATOM 2018 N N . PHE A 1 259 ? 6.530 -11.000 -20.660 1.00 90.31 259 PHE A N 1
ATOM 2019 C CA . PHE A 1 259 ? 5.429 -10.931 -21.620 1.00 90.31 259 PHE A CA 1
ATOM 2020 C C . PHE A 1 259 ? 5.836 -11.627 -22.922 1.00 90.31 259 PHE A C 1
ATOM 2022 O O . PHE A 1 259 ? 6.833 -11.259 -23.546 1.00 90.31 259 PHE A O 1
ATOM 2029 N N . GLY A 1 260 ? 5.094 -12.664 -23.316 1.00 85.94 260 GLY A N 1
ATOM 2030 C CA . GLY A 1 260 ? 5.487 -13.525 -24.435 1.00 85.94 260 GLY A CA 1
ATOM 2031 C C . GLY A 1 260 ? 6.857 -14.191 -24.224 1.00 85.94 260 GLY A C 1
ATOM 2032 O O . GLY A 1 260 ? 7.304 -14.405 -23.092 1.00 85.94 260 GLY A O 1
ATOM 2033 N N . THR A 1 261 ? 7.533 -14.542 -25.320 1.00 84.00 261 THR A N 1
ATOM 2034 C CA . THR A 1 261 ? 8.844 -15.215 -25.272 1.00 84.00 261 THR A CA 1
ATOM 2035 C C . THR A 1 261 ? 10.008 -14.243 -25.074 1.00 84.00 261 THR A C 1
ATOM 2037 O O . THR A 1 261 ? 10.989 -14.584 -24.409 1.00 84.00 261 THR A O 1
ATOM 2040 N N . ASP A 1 262 ? 9.874 -13.016 -25.581 1.00 86.56 262 ASP A N 1
ATOM 2041 C CA . ASP A 1 262 ? 11.020 -12.141 -25.840 1.00 86.56 262 ASP A CA 1
ATOM 2042 C C . ASP A 1 262 ? 10.899 -10.748 -25.219 1.00 86.56 262 ASP A C 1
ATOM 2044 O O . ASP A 1 262 ? 11.749 -9.901 -25.488 1.00 86.56 262 ASP A O 1
ATOM 2048 N N . SER A 1 263 ? 9.862 -10.471 -24.428 1.00 89.06 263 SER A N 1
ATOM 2049 C CA . SER A 1 263 ? 9.623 -9.133 -23.885 1.00 89.06 263 SER A CA 1
ATOM 2050 C C . SER A 1 263 ? 9.465 -9.133 -22.369 1.00 89.06 263 SER A C 1
ATOM 2052 O O . SER A 1 263 ? 9.172 -10.152 -21.729 1.00 89.06 263 SER A O 1
ATOM 2054 N N . LEU A 1 264 ? 9.699 -7.959 -21.791 1.00 90.12 264 LEU A N 1
ATOM 2055 C CA . LEU A 1 264 ? 9.510 -7.664 -20.379 1.00 90.12 264 LEU A CA 1
ATOM 2056 C C . LEU A 1 264 ? 8.620 -6.432 -20.244 1.00 90.12 264 LEU A C 1
ATOM 2058 O O . LEU A 1 264 ? 8.871 -5.413 -20.882 1.00 90.12 264 LEU A O 1
ATOM 2062 N N . VAL A 1 265 ? 7.609 -6.532 -19.386 1.00 90.38 265 VAL A N 1
ATOM 2063 C CA . VAL A 1 265 ? 6.825 -5.401 -18.891 1.00 90.38 265 VAL A CA 1
ATOM 2064 C C . VAL A 1 265 ? 7.396 -4.999 -17.542 1.00 90.38 265 VAL A C 1
ATOM 2066 O O . VAL A 1 265 ? 7.536 -5.821 -16.637 1.00 90.38 265 VAL A O 1
ATOM 2069 N N . ASN A 1 266 ? 7.733 -3.729 -17.410 1.00 87.25 266 ASN A N 1
ATOM 2070 C CA . ASN A 1 266 ? 8.357 -3.152 -16.238 1.00 87.25 266 ASN A CA 1
ATOM 2071 C C . ASN A 1 266 ? 7.428 -2.114 -15.632 1.00 87.25 266 ASN A C 1
ATOM 2073 O O . ASN A 1 266 ? 6.929 -1.243 -16.339 1.00 87.25 266 ASN A O 1
ATOM 2077 N N . VAL A 1 267 ? 7.224 -2.190 -14.321 1.00 83.94 267 VAL A N 1
ATOM 2078 C CA . VAL A 1 267 ? 6.491 -1.176 -13.561 1.00 83.94 267 VAL A CA 1
ATOM 2079 C C . VAL A 1 267 ? 7.460 -0.547 -12.576 1.00 83.94 267 VAL A C 1
ATOM 2081 O O . VAL A 1 267 ? 8.044 -1.248 -11.744 1.00 83.94 267 VAL A O 1
ATOM 2084 N N . TYR A 1 268 ? 7.640 0.767 -12.665 1.00 78.69 268 TYR A N 1
ATOM 2085 C CA . TYR A 1 268 ? 8.565 1.503 -11.808 1.00 78.69 268 TYR A CA 1
ATOM 2086 C C . TYR A 1 268 ? 7.846 2.509 -10.922 1.00 78.69 268 TYR A C 1
ATOM 2088 O O . TYR A 1 268 ? 6.886 3.150 -11.339 1.00 78.69 268 TYR A O 1
ATOM 2096 N N . ARG A 1 269 ? 8.330 2.665 -9.690 1.00 73.12 269 ARG A N 1
ATOM 2097 C CA . ARG A 1 269 ? 7.794 3.595 -8.696 1.00 73.12 269 ARG A CA 1
ATOM 2098 C C . ARG A 1 269 ? 8.540 4.925 -8.714 1.00 73.12 269 ARG A C 1
ATOM 2100 O O . ARG A 1 269 ? 9.765 4.953 -8.786 1.00 73.12 269 ARG A O 1
ATOM 2107 N N . VAL A 1 270 ? 7.793 6.006 -8.522 1.00 64.25 270 VAL A N 1
ATOM 2108 C CA . VAL A 1 270 ? 8.282 7.375 -8.298 1.00 64.25 270 VAL A CA 1
ATOM 2109 C C . VAL A 1 270 ? 8.266 7.679 -6.780 1.00 64.25 270 VAL A C 1
ATOM 2111 O O . VAL A 1 270 ? 7.574 6.997 -6.017 1.00 64.25 270 VAL A O 1
ATOM 2114 N N . SER A 1 271 ? 9.065 8.635 -6.293 1.00 55.50 271 SER A N 1
ATOM 2115 C CA . SER A 1 271 ? 9.336 8.897 -4.866 1.00 55.50 271 SER A CA 1
ATOM 2116 C C . SER A 1 271 ? 8.091 8.978 -3.975 1.00 55.50 271 SER A C 1
ATOM 2118 O O . SER A 1 271 ? 7.001 9.404 -4.364 1.00 55.50 271 SER A O 1
ATOM 2120 N N . ARG A 1 272 ? 8.280 8.601 -2.703 1.00 53.81 272 ARG A N 1
ATOM 2121 C CA . ARG A 1 272 ? 7.227 8.457 -1.684 1.00 53.81 272 ARG A CA 1
ATOM 2122 C C . ARG A 1 272 ? 6.739 9.786 -1.076 1.00 53.81 272 ARG A C 1
ATOM 2124 O O . ARG A 1 272 ? 5.833 9.744 -0.249 1.00 53.81 272 ARG A O 1
ATOM 2131 N N . ASN A 1 273 ? 7.327 10.940 -1.420 1.00 55.34 273 ASN A N 1
ATOM 2132 C CA . ASN A 1 273 ? 7.054 12.231 -0.763 1.00 55.34 273 ASN A CA 1
ATOM 2133 C C . ASN A 1 273 ? 6.434 13.274 -1.721 1.00 55.34 273 ASN A C 1
ATOM 2135 O O . ASN A 1 273 ? 7.062 13.706 -2.686 1.00 55.34 273 ASN A O 1
ATOM 2139 N N . LYS A 1 274 ? 5.205 13.728 -1.420 1.00 49.81 274 LYS A N 1
ATOM 2140 C CA . LYS A 1 274 ? 4.449 14.698 -2.235 1.00 49.81 274 LYS A CA 1
ATOM 2141 C C . LYS A 1 274 ? 5.108 16.078 -2.345 1.00 49.81 274 LYS A C 1
ATOM 2143 O O . LYS A 1 274 ? 5.088 16.649 -3.428 1.00 49.81 274 LYS A O 1
ATOM 2148 N N . VAL A 1 275 ? 5.671 16.600 -1.253 1.00 52.34 275 VAL A N 1
ATOM 2149 C CA . VAL A 1 275 ? 6.285 17.943 -1.219 1.00 52.34 275 VAL A CA 1
ATOM 2150 C C . VAL A 1 275 ? 7.626 17.938 -1.947 1.00 52.34 275 VAL A C 1
ATOM 2152 O O . VAL A 1 275 ? 7.929 18.873 -2.676 1.00 52.34 275 VAL A O 1
ATOM 2155 N N . ALA A 1 276 ? 8.383 16.843 -1.823 1.00 56.50 276 ALA A N 1
ATOM 2156 C CA . ALA A 1 276 ? 9.602 16.651 -2.603 1.00 56.50 276 ALA A CA 1
ATOM 2157 C C . ALA A 1 276 ? 9.306 16.638 -4.112 1.00 56.50 276 ALA A C 1
ATOM 2159 O O . ALA A 1 276 ? 10.063 17.213 -4.877 1.00 56.50 276 ALA A O 1
ATOM 2160 N N . TRP A 1 277 ? 8.183 16.054 -4.540 1.00 55.75 277 TRP A N 1
ATOM 2161 C CA . TRP A 1 277 ? 7.851 15.916 -5.960 1.00 55.75 277 TRP A CA 1
ATOM 2162 C C . TRP A 1 277 ? 7.675 17.252 -6.695 1.00 55.75 277 TRP A C 1
ATOM 2164 O O . TRP A 1 277 ? 8.315 17.444 -7.719 1.00 55.75 277 TRP A O 1
ATOM 2174 N N . THR A 1 278 ? 6.861 18.189 -6.190 1.00 58.84 278 THR A N 1
ATOM 2175 C CA . THR A 1 278 ? 6.612 19.461 -6.905 1.00 58.84 278 THR A CA 1
ATOM 2176 C C . THR A 1 278 ? 7.894 20.286 -7.035 1.00 58.84 278 THR A C 1
ATOM 2178 O O . THR A 1 278 ? 8.219 20.755 -8.119 1.00 58.84 278 THR A O 1
ATOM 2181 N N . THR A 1 279 ? 8.674 20.389 -5.957 1.00 61.31 279 THR A N 1
ATOM 2182 C CA . THR A 1 279 ? 9.944 21.128 -5.963 1.00 61.31 279 THR A CA 1
ATOM 2183 C C . THR A 1 279 ? 11.036 20.421 -6.778 1.00 61.31 279 THR A C 1
ATOM 2185 O O . THR A 1 279 ? 11.830 21.086 -7.441 1.00 61.31 279 THR A O 1
ATOM 2188 N N . ASN A 1 280 ? 11.080 19.083 -6.777 1.00 62.62 280 ASN A N 1
ATOM 2189 C CA . ASN A 1 280 ? 12.046 18.318 -7.573 1.00 62.62 280 ASN A CA 1
ATOM 2190 C C . ASN A 1 280 ? 11.683 18.284 -9.063 1.00 62.62 280 ASN A C 1
ATOM 2192 O O . ASN A 1 280 ? 12.589 18.205 -9.884 1.00 62.62 280 ASN A O 1
ATOM 2196 N N . TYR A 1 281 ? 10.397 18.348 -9.422 1.00 66.69 281 TYR A N 1
ATOM 2197 C CA . TYR A 1 281 ? 9.949 18.394 -10.817 1.00 66.69 281 TYR A CA 1
ATOM 2198 C C . TYR A 1 281 ? 10.361 19.702 -11.493 1.00 66.69 281 TYR A C 1
ATOM 2200 O O . TYR A 1 281 ? 10.977 19.682 -12.553 1.00 66.69 281 TYR A O 1
ATOM 2208 N N . GLU A 1 282 ? 10.140 20.840 -10.837 1.00 70.19 282 GLU A N 1
ATOM 2209 C CA . GLU A 1 282 ? 10.604 22.136 -11.350 1.00 70.19 282 GLU A CA 1
ATOM 2210 C C . GLU A 1 282 ? 12.138 22.181 -11.473 1.00 70.19 282 GLU A C 1
ATOM 2212 O O . GLU A 1 282 ? 12.693 22.693 -12.448 1.00 70.19 282 GLU A O 1
ATOM 2217 N N . ALA A 1 283 ? 12.849 21.601 -10.500 1.00 70.38 283 ALA A N 1
ATOM 2218 C CA . ALA A 1 283 ? 14.300 21.473 -10.565 1.00 70.38 283 ALA A CA 1
ATOM 2219 C C . ALA A 1 283 ? 14.755 20.521 -11.687 1.00 70.38 283 ALA A C 1
ATOM 2221 O O . ALA A 1 283 ? 15.764 20.794 -12.333 1.00 70.38 283 ALA A O 1
ATOM 2222 N N . PHE A 1 284 ? 14.026 19.435 -11.946 1.00 69.69 284 PHE A N 1
ATOM 2223 C CA . PHE A 1 284 ? 14.273 18.529 -13.067 1.00 69.69 284 PHE A CA 1
ATOM 2224 C C . PHE A 1 284 ? 14.147 19.249 -14.402 1.00 69.69 284 PHE A C 1
ATOM 2226 O O . PHE A 1 284 ? 15.107 19.248 -15.167 1.00 69.69 284 PHE A O 1
ATOM 2233 N N . GLU A 1 285 ? 13.003 19.888 -14.661 1.00 73.81 285 GLU A N 1
ATOM 2234 C CA . GLU A 1 285 ? 12.747 20.567 -15.933 1.00 73.81 285 GLU A CA 1
ATOM 2235 C C . GLU A 1 285 ? 13.833 21.605 -16.231 1.00 73.81 285 GLU A C 1
ATOM 2237 O O . GLU A 1 285 ? 14.297 21.719 -17.365 1.00 73.81 285 GLU A O 1
ATOM 2242 N N . LYS A 1 286 ? 14.319 22.296 -15.192 1.00 80.56 286 LYS A N 1
ATOM 2243 C CA . LYS A 1 286 ? 15.435 23.238 -15.304 1.00 80.56 286 LYS A CA 1
ATOM 2244 C C . LYS A 1 286 ? 16.760 22.579 -15.718 1.00 80.56 286 LYS A C 1
ATOM 2246 O O . LYS A 1 286 ? 17.505 23.188 -16.477 1.00 80.56 286 LYS A O 1
ATOM 2251 N N . ASN A 1 287 ? 17.072 21.386 -15.206 1.00 78.69 287 ASN A N 1
ATOM 2252 C CA . ASN A 1 287 ? 18.340 20.684 -15.467 1.00 78.69 287 ASN A CA 1
ATOM 2253 C C . ASN A 1 287 ? 18.261 19.691 -16.645 1.00 78.69 287 ASN A C 1
ATOM 2255 O O . ASN A 1 287 ? 19.280 19.130 -17.039 1.00 78.69 287 ASN A O 1
ATOM 2259 N N . LEU A 1 288 ? 17.077 19.458 -17.223 1.00 76.81 288 LEU A N 1
ATOM 2260 C CA . LEU A 1 288 ? 16.871 18.531 -18.341 1.00 76.81 288 LEU A CA 1
ATOM 2261 C C . LEU A 1 288 ? 17.803 18.787 -19.543 1.00 76.81 288 LEU A C 1
ATOM 2263 O O . LEU A 1 288 ? 18.348 17.811 -20.064 1.00 76.81 288 LEU A O 1
ATOM 2267 N N . PRO A 1 289 ? 18.054 20.039 -19.978 1.00 80.00 289 PRO A N 1
ATOM 2268 C CA . PRO A 1 289 ? 19.010 20.302 -21.055 1.00 80.00 289 PRO A CA 1
ATOM 2269 C C . PRO A 1 289 ? 20.434 19.829 -20.727 1.00 80.00 289 PRO A C 1
ATOM 2271 O O . PRO A 1 289 ? 21.082 19.205 -21.566 1.00 80.00 289 PRO A O 1
ATOM 2274 N N . ASP A 1 290 ? 20.896 20.061 -19.497 1.00 80.44 290 ASP A N 1
ATOM 2275 C CA . ASP A 1 290 ? 22.244 19.693 -19.052 1.00 80.44 290 ASP A CA 1
ATOM 2276 C C . ASP A 1 290 ? 22.395 18.172 -18.899 1.00 80.44 290 ASP A C 1
ATOM 2278 O O . ASP A 1 290 ? 23.443 17.607 -19.207 1.00 80.44 290 ASP A O 1
ATOM 2282 N N . ILE A 1 291 ? 21.327 17.485 -18.483 1.00 76.19 291 ILE A N 1
ATOM 2283 C CA . ILE A 1 291 ? 21.266 16.018 -18.429 1.00 76.19 291 ILE A CA 1
ATOM 2284 C C . ILE A 1 291 ? 21.370 15.424 -19.835 1.00 76.19 291 ILE A C 1
ATOM 2286 O O . ILE A 1 291 ? 22.143 14.489 -20.041 1.00 76.19 291 ILE A O 1
ATOM 2290 N N . LYS A 1 292 ? 20.621 15.970 -20.804 1.00 76.12 292 LYS A N 1
ATOM 2291 C CA . LYS A 1 292 ? 20.702 15.550 -22.212 1.00 76.12 292 LYS A CA 1
ATOM 2292 C C . LYS A 1 292 ? 22.118 15.741 -22.748 1.00 76.12 292 LYS A C 1
ATOM 2294 O O . LYS A 1 292 ? 22.699 14.790 -23.253 1.00 76.12 292 LYS A O 1
ATOM 2299 N N . ALA A 1 293 ? 22.712 16.915 -22.527 1.00 77.69 293 ALA A N 1
ATOM 2300 C CA . ALA A 1 293 ? 24.088 17.192 -22.931 1.00 77.69 293 ALA A CA 1
ATOM 2301 C C . ALA A 1 293 ? 25.103 16.222 -22.293 1.00 77.69 293 ALA A C 1
ATOM 2303 O O . ALA A 1 293 ? 26.000 15.729 -22.974 1.00 77.69 293 ALA A O 1
ATOM 2304 N N . ALA A 1 294 ? 24.951 15.896 -21.005 1.00 77.25 294 ALA A N 1
ATOM 2305 C CA . ALA A 1 294 ? 25.822 14.939 -20.322 1.00 77.25 294 ALA A CA 1
ATOM 2306 C C . ALA A 1 294 ? 25.722 13.517 -20.906 1.00 77.25 294 ALA A C 1
ATOM 2308 O O . ALA A 1 294 ? 26.740 12.830 -21.007 1.00 77.25 294 ALA A O 1
ATOM 2309 N N . LEU A 1 295 ? 24.524 13.083 -21.317 1.00 73.50 295 LEU A N 1
ATOM 2310 C CA . LEU A 1 295 ? 24.328 11.795 -21.991 1.00 73.50 295 LEU A CA 1
ATOM 2311 C C . LEU A 1 295 ? 24.974 11.774 -23.383 1.00 73.50 295 LEU A C 1
ATOM 2313 O O . LEU A 1 295 ? 25.594 10.773 -23.739 1.00 73.50 295 LEU A O 1
ATOM 2317 N N . SER A 1 296 ? 24.875 12.871 -24.139 1.00 71.06 296 SER A N 1
ATOM 2318 C CA . SER A 1 296 ? 25.456 12.980 -25.484 1.00 71.06 296 SER A CA 1
ATOM 2319 C C . SER A 1 296 ? 26.991 13.070 -25.467 1.00 71.06 296 SER A C 1
ATOM 2321 O O . SER A 1 296 ? 27.634 12.561 -26.378 1.00 71.06 296 SER A O 1
ATOM 2323 N N . ASN A 1 297 ? 27.594 13.663 -24.428 1.00 71.81 297 ASN A N 1
ATOM 2324 C CA . ASN A 1 297 ? 29.049 13.881 -24.352 1.00 71.81 297 ASN A CA 1
ATOM 2325 C C . ASN A 1 297 ? 29.843 12.676 -23.819 1.00 71.81 297 ASN A C 1
ATOM 2327 O O . ASN A 1 297 ? 31.057 12.598 -23.990 1.00 71.81 297 ASN A O 1
ATOM 2331 N N . ALA A 1 298 ? 29.197 11.716 -23.157 1.00 63.19 298 ALA A N 1
ATOM 2332 C CA . ALA A 1 298 ? 29.891 10.585 -22.533 1.00 63.19 298 ALA A CA 1
ATOM 2333 C C . ALA A 1 298 ? 30.443 9.540 -23.529 1.00 63.19 298 ALA A C 1
ATOM 2335 O O . ALA A 1 298 ? 30.972 8.506 -23.117 1.00 63.19 298 ALA A O 1
ATOM 2336 N N . THR A 1 299 ? 30.326 9.800 -24.831 1.00 60.94 299 THR A N 1
ATOM 2337 C CA . THR A 1 299 ? 30.676 8.885 -25.924 1.00 60.94 299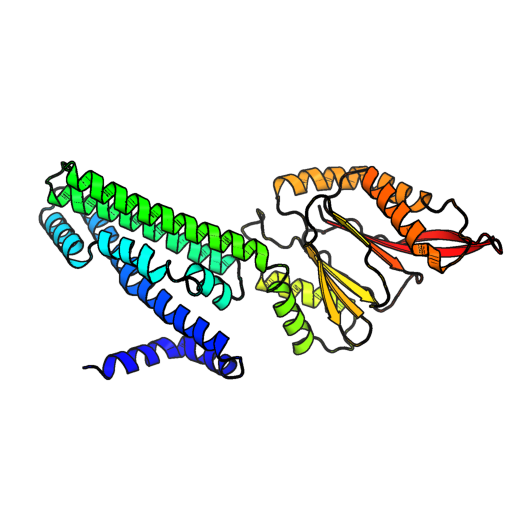 THR A CA 1
ATOM 2338 C C . THR A 1 299 ? 31.843 9.365 -26.786 1.00 60.94 299 THR A C 1
ATOM 2340 O O . THR A 1 299 ? 32.095 8.776 -27.833 1.00 60.94 299 THR A O 1
ATOM 2343 N N . GLU A 1 300 ? 32.545 10.429 -26.387 1.00 57.44 300 GLU A N 1
ATOM 2344 C CA . GLU A 1 300 ? 33.660 11.004 -27.161 1.00 57.44 300 GLU A CA 1
ATOM 2345 C C . GLU A 1 300 ? 34.903 10.086 -27.250 1.00 57.44 300 GLU A C 1
ATOM 2347 O O . GLU A 1 300 ? 35.811 10.342 -28.041 1.00 57.44 300 GLU A O 1
ATOM 2352 N N . GLU A 1 301 ? 34.961 8.987 -26.489 1.00 62.44 301 GLU A N 1
ATOM 2353 C CA . GLU A 1 301 ? 36.007 7.961 -26.613 1.00 62.44 301 GLU A CA 1
ATOM 2354 C C . GLU A 1 301 ? 35.641 6.923 -27.692 1.00 62.44 301 GLU A C 1
ATOM 2356 O O . GLU A 1 301 ? 34.557 6.338 -27.653 1.00 62.44 301 GLU A O 1
ATOM 2361 N N . CYS A 1 302 ? 36.556 6.625 -28.628 1.00 72.00 302 CYS A N 1
ATOM 2362 C CA . CYS A 1 302 ? 36.321 5.556 -29.605 1.00 72.00 302 CYS A CA 1
ATOM 2363 C C . CYS A 1 302 ? 36.197 4.181 -28.910 1.00 72.00 302 CYS A C 1
ATOM 2365 O O . CYS A 1 302 ? 36.950 3.849 -27.989 1.00 72.00 302 CYS A O 1
ATOM 2367 N N . LEU A 1 303 ? 35.267 3.341 -29.371 1.00 72.38 303 LEU A N 1
ATOM 2368 C CA . LEU A 1 303 ? 35.064 1.974 -28.889 1.00 72.38 303 LEU A CA 1
ATOM 2369 C C . LEU A 1 303 ? 35.967 0.994 -29.641 1.00 72.38 303 LEU A C 1
ATOM 2371 O O . LEU A 1 303 ? 35.823 0.773 -30.842 1.00 72.38 303 LEU A O 1
ATOM 2375 N N . ALA A 1 304 ? 36.872 0.327 -28.926 1.00 68.25 304 ALA A N 1
ATOM 2376 C CA . ALA A 1 304 ? 37.708 -0.713 -29.528 1.00 68.25 304 ALA A CA 1
ATOM 2377 C C . ALA A 1 304 ? 36.909 -1.975 -29.911 1.00 68.25 304 ALA A C 1
ATOM 2379 O O . ALA A 1 304 ? 37.298 -2.695 -30.830 1.00 68.25 304 ALA A O 1
ATOM 2380 N N . ARG A 1 305 ? 35.816 -2.272 -29.192 1.00 70.25 305 ARG A N 1
ATOM 2381 C CA . ARG A 1 305 ? 34.963 -3.453 -29.399 1.00 70.25 305 ARG A CA 1
ATOM 2382 C C . ARG A 1 305 ? 33.506 -3.166 -29.025 1.00 70.25 305 ARG A C 1
ATOM 2384 O O . ARG A 1 305 ? 33.247 -2.475 -28.043 1.00 70.25 305 ARG A O 1
ATOM 2391 N N . PHE A 1 306 ? 32.569 -3.763 -29.765 1.00 63.91 306 PHE A N 1
ATOM 2392 C CA . PHE A 1 306 ? 31.120 -3.576 -29.590 1.00 63.91 306 PHE A CA 1
ATOM 2393 C C . PHE A 1 306 ? 30.594 -4.077 -28.234 1.00 63.91 306 PHE A C 1
ATOM 2395 O O . PHE A 1 306 ? 29.686 -3.492 -27.653 1.00 63.91 306 PHE A O 1
ATOM 2402 N N . ASP A 1 307 ? 31.189 -5.133 -27.678 1.00 66.38 307 ASP A N 1
ATOM 2403 C CA . ASP A 1 307 ? 30.785 -5.712 -26.391 1.00 66.38 307 ASP A CA 1
ATOM 2404 C C . ASP A 1 307 ? 31.029 -4.787 -25.184 1.00 66.38 307 ASP A C 1
ATOM 2406 O O . ASP A 1 307 ? 30.468 -5.020 -24.114 1.00 66.38 307 ASP A O 1
ATOM 2410 N N . ARG A 1 308 ? 31.795 -3.698 -25.356 1.00 70.00 308 ARG A N 1
A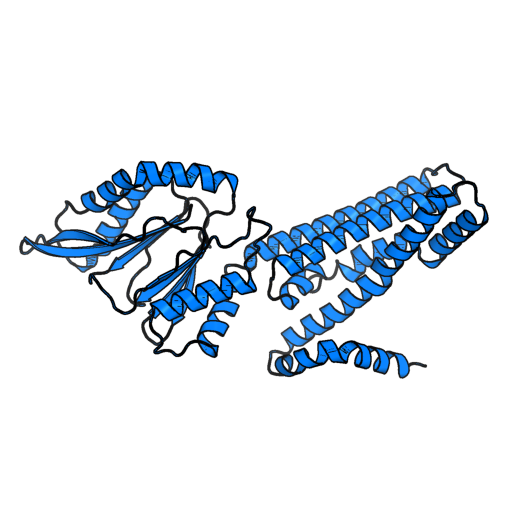TOM 2411 C CA . ARG A 1 308 ? 32.039 -2.670 -24.328 1.00 70.00 308 ARG A CA 1
ATOM 2412 C C . ARG A 1 308 ? 31.048 -1.513 -24.332 1.00 70.00 308 ARG A C 1
ATOM 2414 O O . ARG A 1 308 ? 31.178 -0.600 -23.524 1.00 70.00 308 ARG A O 1
ATOM 2421 N N . ILE A 1 309 ? 30.024 -1.554 -25.180 1.00 71.00 309 ILE A N 1
ATOM 2422 C CA . ILE A 1 309 ? 29.010 -0.495 -25.250 1.00 71.00 309 ILE A CA 1
ATOM 2423 C C . ILE A 1 309 ? 28.338 -0.230 -23.889 1.00 71.00 309 ILE A C 1
ATOM 2425 O O . ILE A 1 309 ? 28.019 0.906 -23.559 1.00 71.00 309 ILE A O 1
ATOM 2429 N N . GLN A 1 310 ? 28.223 -1.257 -23.036 1.00 71.56 310 GLN A N 1
ATOM 2430 C CA . GLN A 1 310 ? 27.713 -1.131 -21.663 1.00 71.56 310 GLN A CA 1
ATOM 2431 C C . GLN A 1 310 ? 28.559 -0.202 -20.777 1.00 71.56 310 GLN A C 1
ATOM 2433 O O . GLN A 1 310 ? 27.998 0.476 -19.923 1.00 71.56 310 GLN A O 1
ATOM 2438 N N . GLU A 1 311 ? 29.878 -0.128 -20.980 1.00 74.88 311 GLU A N 1
ATOM 2439 C CA . GLU A 1 311 ? 30.757 0.786 -20.234 1.00 74.88 311 GLU A CA 1
ATOM 2440 C C . GLU A 1 311 ? 30.487 2.244 -20.623 1.00 74.88 311 GLU A C 1
ATOM 2442 O O . GLU A 1 311 ? 30.415 3.110 -19.753 1.00 74.88 311 GLU A O 1
ATOM 2447 N N . VAL A 1 312 ? 30.260 2.503 -21.916 1.00 73.12 312 VAL A N 1
ATOM 2448 C CA . VAL A 1 312 ? 29.865 3.824 -22.434 1.00 73.12 312 VAL A CA 1
ATOM 2449 C C . VAL A 1 312 ? 28.513 4.238 -21.851 1.00 73.12 312 VAL A C 1
ATOM 2451 O O . VAL A 1 312 ? 28.375 5.340 -21.323 1.00 73.12 312 VAL A O 1
ATOM 2454 N N . HIS A 1 313 ? 27.542 3.320 -21.833 1.00 72.69 313 HIS A N 1
ATOM 2455 C CA . HIS A 1 313 ? 26.241 3.550 -21.204 1.00 72.69 313 HIS A CA 1
ATOM 2456 C C . HIS A 1 313 ? 26.339 3.852 -19.705 1.00 72.69 313 HIS A C 1
ATOM 2458 O O . HIS A 1 313 ? 25.643 4.738 -19.210 1.00 72.69 313 HIS A O 1
ATOM 2464 N N . GLN A 1 314 ? 27.206 3.142 -18.980 1.00 76.31 314 GLN A N 1
ATOM 2465 C CA . GLN A 1 314 ? 27.403 3.364 -17.551 1.00 76.31 314 GLN A CA 1
ATOM 2466 C C . GLN A 1 314 ? 28.061 4.725 -17.277 1.00 76.31 314 GLN A C 1
ATOM 2468 O O . GLN A 1 314 ? 27.596 5.451 -16.401 1.00 76.31 314 GLN A O 1
ATOM 2473 N N . LYS A 1 315 ? 29.077 5.114 -18.062 1.00 77.19 315 LYS A N 1
ATOM 2474 C CA . LYS A 1 315 ? 29.703 6.446 -17.977 1.00 77.19 315 LYS A CA 1
ATOM 2475 C C . LYS A 1 315 ? 28.694 7.566 -18.253 1.00 77.19 315 LYS A C 1
ATOM 2477 O O . LYS A 1 315 ? 28.646 8.533 -17.496 1.00 77.19 315 LYS A O 1
ATOM 2482 N N . ALA A 1 316 ? 27.864 7.413 -19.288 1.00 73.50 316 ALA A N 1
ATOM 2483 C CA . ALA A 1 316 ? 26.802 8.364 -19.623 1.00 73.50 316 ALA A CA 1
ATOM 2484 C C . ALA A 1 316 ? 25.795 8.519 -18.480 1.00 73.50 316 ALA A C 1
ATOM 2486 O O . ALA A 1 316 ? 25.473 9.635 -18.070 1.00 73.50 316 ALA A O 1
ATOM 2487 N N . LEU A 1 317 ? 25.359 7.395 -17.910 1.00 75.19 317 LEU A N 1
ATOM 2488 C CA . LEU A 1 317 ? 24.457 7.371 -16.765 1.00 75.19 317 LEU A CA 1
ATOM 2489 C C . LEU A 1 317 ? 25.075 8.040 -15.525 1.00 75.19 317 LEU A C 1
ATOM 2491 O O . LEU A 1 317 ? 24.394 8.775 -14.810 1.00 75.19 317 LEU A O 1
ATOM 2495 N N . ASP A 1 318 ? 26.363 7.812 -15.263 1.00 78.50 318 ASP A N 1
ATOM 2496 C CA . ASP A 1 318 ? 27.068 8.417 -14.134 1.00 78.50 318 ASP A CA 1
ATOM 2497 C C . ASP A 1 318 ? 27.251 9.931 -14.293 1.00 78.50 318 ASP A C 1
ATOM 2499 O O . ASP A 1 318 ? 27.045 10.663 -13.319 1.00 78.50 318 ASP A O 1
ATOM 2503 N N . ALA A 1 319 ? 27.559 10.397 -15.506 1.00 77.38 319 ALA A N 1
ATOM 2504 C CA . ALA A 1 319 ? 27.649 11.816 -15.839 1.00 77.38 319 ALA A CA 1
ATOM 2505 C C . ALA A 1 319 ? 26.288 12.511 -15.683 1.00 77.38 319 ALA A C 1
ATOM 2507 O O . ALA A 1 319 ? 26.180 13.497 -14.950 1.00 77.38 319 ALA A O 1
ATOM 2508 N N . ALA A 1 320 ? 25.229 11.951 -16.273 1.00 75.25 320 ALA A N 1
ATOM 2509 C CA . ALA A 1 320 ? 23.864 12.465 -16.160 1.00 75.25 320 ALA A CA 1
ATOM 2510 C C . ALA A 1 320 ? 23.391 12.559 -14.699 1.00 75.25 320 ALA A C 1
ATOM 2512 O O . ALA A 1 320 ? 22.849 13.579 -14.270 1.00 75.25 320 ALA A O 1
ATOM 2513 N N . ALA A 1 321 ? 23.666 11.527 -13.897 1.00 73.50 321 ALA A N 1
ATOM 2514 C CA . ALA A 1 321 ? 23.305 11.499 -12.482 1.00 73.50 321 ALA A CA 1
ATOM 2515 C C . ALA A 1 321 ? 24.123 12.460 -11.598 1.00 73.50 321 ALA A C 1
ATOM 2517 O O . ALA A 1 321 ? 23.766 12.669 -10.437 1.00 73.50 321 ALA A O 1
ATOM 2518 N N . SER A 1 322 ? 25.222 13.024 -12.108 1.00 76.31 322 SER A N 1
ATOM 2519 C CA . SER A 1 322 ? 26.028 14.017 -11.386 1.00 76.31 322 SER A CA 1
ATOM 2520 C C . SER A 1 322 ? 25.476 15.443 -11.499 1.00 76.31 322 SER A C 1
ATOM 2522 O O . SER A 1 322 ? 25.685 16.237 -10.583 1.00 76.31 322 SER A O 1
ATOM 2524 N N . VAL A 1 323 ? 24.731 15.746 -12.573 1.00 76.56 323 VAL A N 1
ATOM 2525 C CA . VAL A 1 323 ? 24.131 17.069 -12.839 1.00 76.56 323 VAL A CA 1
ATOM 2526 C C . VAL A 1 323 ? 23.079 17.413 -11.785 1.00 76.56 323 VAL A C 1
ATOM 2528 O O . VAL A 1 323 ? 23.072 18.505 -11.221 1.00 76.56 323 VAL A O 1
ATOM 2531 N N . TYR A 1 324 ? 22.210 16.456 -11.466 1.00 70.31 324 TYR A N 1
ATOM 2532 C CA . TYR A 1 324 ? 21.228 16.588 -10.400 1.00 70.31 324 TYR A CA 1
ATOM 2533 C C . TYR A 1 324 ? 20.999 15.223 -9.753 1.00 70.31 324 TYR A C 1
ATOM 2535 O O . TYR A 1 324 ? 20.927 14.200 -10.433 1.00 70.31 324 TYR A O 1
ATOM 2543 N N . LYS A 1 325 ? 20.906 15.193 -8.419 1.00 62.41 325 LYS A N 1
ATOM 2544 C CA . LYS A 1 325 ? 20.715 13.952 -7.656 1.00 62.41 325 LYS A CA 1
ATOM 2545 C C . LYS A 1 325 ? 19.273 13.472 -7.808 1.00 62.41 325 LYS A C 1
ATOM 2547 O O . LYS A 1 325 ? 18.443 13.708 -6.935 1.00 62.41 325 LYS A O 1
ATOM 2552 N N . PHE A 1 326 ? 18.974 12.814 -8.920 1.00 59.81 326 PHE A N 1
ATOM 2553 C CA . PHE A 1 326 ? 17.675 12.185 -9.111 1.00 59.81 326 PHE A CA 1
ATOM 2554 C C . PHE A 1 326 ? 17.487 11.001 -8.176 1.00 59.81 326 PHE A C 1
ATOM 2556 O O . PHE A 1 326 ? 18.448 10.274 -7.901 1.00 59.81 326 PHE A O 1
ATOM 2563 N N . PRO A 1 327 ? 16.250 10.750 -7.728 1.00 51.34 327 PRO A N 1
ATOM 2564 C CA . PRO A 1 327 ? 15.969 9.559 -6.959 1.00 51.34 327 PRO A CA 1
ATOM 2565 C C . PRO A 1 327 ? 16.015 8.285 -7.801 1.00 51.34 327 PRO A C 1
ATOM 2567 O O . PRO A 1 327 ? 16.357 7.251 -7.227 1.00 51.34 327 PRO A O 1
ATOM 2570 N N . VAL A 1 328 ? 15.727 8.340 -9.112 1.00 56.47 328 VAL A N 1
ATOM 2571 C CA . VAL A 1 328 ? 15.709 7.158 -9.987 1.00 56.47 328 VAL A CA 1
ATOM 2572 C C . VAL A 1 328 ? 16.051 7.485 -11.450 1.00 56.47 328 VAL A C 1
ATOM 2574 O O . VAL A 1 328 ? 15.354 8.288 -12.064 1.00 56.47 328 VAL A O 1
ATOM 2577 N N . PHE A 1 329 ? 17.042 6.796 -12.026 1.00 61.44 329 PHE A N 1
ATOM 2578 C CA . PHE A 1 329 ? 17.242 6.678 -13.478 1.00 61.44 329 PHE A CA 1
ATOM 2579 C C . PHE A 1 329 ? 17.087 5.229 -13.923 1.00 61.44 329 PHE A C 1
ATOM 2581 O O . PHE A 1 329 ? 17.747 4.353 -13.357 1.00 61.44 329 PHE A O 1
ATOM 2588 N N . TYR A 1 330 ? 16.314 5.004 -14.982 1.00 63.50 330 TYR A N 1
ATOM 2589 C CA . TYR A 1 330 ? 16.393 3.782 -15.778 1.00 63.50 330 TYR A CA 1
ATOM 2590 C C . TYR A 1 330 ? 16.946 4.115 -17.153 1.00 63.50 330 TYR A C 1
ATOM 2592 O O . TYR A 1 330 ? 16.445 5.018 -17.821 1.00 63.50 330 TYR A O 1
ATOM 2600 N N . LEU A 1 331 ? 17.969 3.371 -17.554 1.00 64.06 331 LEU A N 1
ATOM 2601 C CA . LEU A 1 331 ? 18.533 3.412 -18.887 1.00 64.06 331 LEU A CA 1
ATOM 2602 C C . LEU A 1 331 ? 18.323 2.061 -19.542 1.00 64.06 331 LEU A C 1
ATOM 2604 O O . LEU A 1 331 ? 18.747 1.042 -18.996 1.00 64.06 331 LEU A O 1
ATOM 2608 N N . VAL A 1 332 ? 17.741 2.051 -20.730 1.00 64.94 332 VAL A N 1
ATOM 2609 C CA . VAL A 1 332 ? 17.682 0.834 -21.531 1.00 64.94 332 VAL A CA 1
ATOM 2610 C C . VAL A 1 332 ? 18.447 1.067 -22.829 1.00 64.94 332 VAL A C 1
ATOM 2612 O O . VAL A 1 332 ? 17.915 1.689 -23.750 1.00 64.94 332 VAL A O 1
ATOM 2615 N N . PRO A 1 333 ? 19.725 0.660 -22.887 1.00 62.00 333 PRO A N 1
ATOM 2616 C CA . PRO A 1 333 ? 20.504 0.651 -24.113 1.00 62.00 333 PRO A CA 1
ATOM 2617 C C . PRO A 1 333 ? 19.814 -0.141 -25.221 1.00 62.00 333 PRO A C 1
ATOM 2619 O O . PRO A 1 333 ? 19.614 -1.347 -25.080 1.00 62.00 333 PRO A O 1
ATOM 2622 N N . ASN A 1 334 ? 19.521 0.526 -26.336 1.00 61.91 334 ASN A N 1
ATOM 2623 C CA . ASN A 1 334 ? 19.077 -0.127 -27.561 1.00 61.91 334 ASN A CA 1
ATOM 2624 C C . ASN A 1 334 ? 19.985 0.265 -28.736 1.00 61.91 334 ASN A C 1
ATOM 2626 O O . ASN A 1 334 ? 20.463 1.396 -28.840 1.00 61.91 334 ASN A O 1
ATOM 2630 N N . VAL A 1 335 ? 20.225 -0.692 -29.627 1.00 60.06 335 VAL A N 1
ATOM 2631 C CA . VAL A 1 335 ? 20.961 -0.503 -30.887 1.00 60.06 335 VAL A CA 1
ATOM 2632 C C . VAL A 1 335 ? 20.037 -0.157 -32.057 1.00 60.06 335 VAL A C 1
ATOM 2634 O O . VAL A 1 335 ? 20.515 0.155 -33.145 1.00 60.06 335 VAL A O 1
ATOM 2637 N N . VAL A 1 336 ? 18.718 -0.208 -31.852 1.00 59.47 336 VAL A N 1
ATOM 2638 C CA . VAL A 1 336 ? 17.706 0.026 -32.886 1.00 59.47 336 VAL A CA 1
ATOM 2639 C C . VAL A 1 336 ? 16.795 1.184 -32.482 1.00 59.47 336 VAL A C 1
ATOM 2641 O O . VAL A 1 336 ? 16.249 1.199 -31.386 1.00 59.47 336 VAL A O 1
ATOM 2644 N N . GLU A 1 337 ? 16.590 2.133 -33.400 1.00 59.56 337 GLU A N 1
ATOM 2645 C CA . GLU A 1 337 ? 15.788 3.356 -33.194 1.00 59.56 337 GLU A CA 1
ATOM 2646 C C . GLU A 1 337 ? 14.319 3.088 -32.849 1.00 59.56 337 GLU A C 1
ATOM 2648 O O . GLU A 1 337 ? 13.659 3.887 -32.188 1.00 59.56 337 GLU A O 1
ATOM 2653 N N . ARG A 1 338 ? 13.785 1.979 -33.367 1.00 57.75 338 ARG A N 1
ATOM 2654 C CA . ARG A 1 338 ? 12.386 1.573 -33.232 1.00 57.75 338 ARG A CA 1
ATOM 2655 C C . ARG A 1 338 ? 12.299 0.064 -33.097 1.00 57.75 338 ARG A C 1
ATOM 2657 O O . ARG A 1 338 ? 11.998 -0.639 -34.060 1.00 57.75 338 ARG A O 1
ATOM 2664 N N . ASP A 1 339 ? 12.566 -0.442 -31.905 1.00 69.81 339 ASP A N 1
ATOM 2665 C CA . ASP A 1 339 ? 12.149 -1.799 -31.580 1.00 69.81 339 ASP A CA 1
ATOM 2666 C C . ASP A 1 339 ? 10.622 -1.809 -31.400 1.00 69.81 339 ASP A C 1
ATOM 2668 O O . ASP A 1 339 ? 10.062 -1.117 -30.554 1.00 69.81 339 ASP A O 1
ATOM 2672 N N . ALA A 1 340 ? 9.932 -2.583 -32.240 1.00 71.75 340 ALA A N 1
ATOM 2673 C CA . ALA A 1 340 ? 8.476 -2.668 -32.250 1.00 71.75 340 ALA A CA 1
ATOM 2674 C C . ALA A 1 340 ? 7.893 -3.233 -30.948 1.00 71.75 340 ALA A C 1
ATOM 2676 O O . ALA A 1 340 ? 6.688 -3.125 -30.760 1.00 71.75 340 ALA A O 1
ATOM 2677 N N . LYS A 1 341 ? 8.722 -3.823 -30.071 1.00 76.75 341 LYS A N 1
ATOM 2678 C CA . LYS A 1 341 ? 8.354 -4.320 -28.735 1.00 76.75 341 LYS A CA 1
ATOM 2679 C C . LYS A 1 341 ? 8.330 -3.221 -27.666 1.00 76.75 341 LYS A C 1
ATOM 2681 O O . LYS A 1 341 ? 8.000 -3.508 -26.517 1.00 76.75 341 LYS A O 1
ATOM 2686 N N . TRP A 1 342 ? 8.672 -1.986 -28.031 1.00 76.50 342 TRP A N 1
ATOM 2687 C CA . TRP A 1 342 ? 8.744 -0.863 -27.108 1.00 76.50 342 TRP A CA 1
ATOM 2688 C C . TRP A 1 342 ? 7.430 -0.116 -26.965 1.00 76.50 342 TRP A C 1
ATOM 2690 O O . TRP A 1 342 ? 6.784 0.252 -27.945 1.00 76.50 342 TRP A O 1
ATOM 2700 N N . ALA A 1 343 ? 7.082 0.180 -25.719 1.00 81.12 343 ALA A N 1
ATOM 2701 C CA . ALA A 1 343 ? 6.041 1.137 -25.387 1.00 81.12 343 ALA A CA 1
ATOM 2702 C C . ALA A 1 343 ? 6.234 1.678 -23.971 1.00 81.12 343 ALA A C 1
ATOM 2704 O O . ALA A 1 343 ? 6.856 1.029 -23.129 1.00 81.12 343 ALA A O 1
ATOM 2705 N N . VAL A 1 344 ? 5.666 2.853 -23.707 1.00 75.88 344 VAL A N 1
ATOM 2706 C CA . VAL A 1 344 ? 5.650 3.490 -22.389 1.00 75.88 344 VAL A CA 1
ATOM 2707 C C . VAL A 1 344 ? 4.276 4.103 -22.117 1.00 75.88 344 VAL A C 1
ATOM 2709 O O . VAL A 1 344 ? 3.655 4.664 -23.019 1.00 75.88 344 VAL A O 1
ATOM 2712 N N . ASP A 1 345 ? 3.814 3.998 -20.874 1.00 75.12 345 ASP A N 1
ATOM 2713 C CA . ASP A 1 345 ? 2.713 4.780 -20.316 1.00 75.12 345 ASP A CA 1
ATOM 2714 C C . ASP A 1 345 ? 3.171 5.424 -18.992 1.00 75.12 345 ASP A C 1
ATOM 2716 O O . ASP A 1 345 ? 3.478 4.731 -18.017 1.00 75.12 345 ASP A O 1
ATOM 2720 N N . ASN A 1 346 ? 3.239 6.761 -18.987 1.00 66.50 346 ASN A N 1
ATOM 2721 C CA . ASN A 1 346 ? 3.712 7.600 -17.874 1.00 66.50 346 ASN A CA 1
ATOM 2722 C C . ASN A 1 346 ? 2.573 8.114 -16.973 1.00 66.50 346 ASN A C 1
ATOM 2724 O O . ASN A 1 346 ? 2.801 8.955 -16.099 1.00 66.50 346 ASN A O 1
ATOM 2728 N N . GLY A 1 347 ? 1.345 7.655 -17.207 1.00 63.44 347 GLY A N 1
ATOM 2729 C CA . GLY A 1 347 ? 0.158 8.002 -16.443 1.00 63.44 347 GLY A CA 1
ATOM 2730 C C . GLY A 1 347 ? -0.222 9.477 -16.349 1.00 63.44 347 GLY A C 1
ATOM 2731 O O . GLY A 1 347 ? 0.278 10.345 -17.065 1.00 63.44 347 GLY A O 1
ATOM 2732 N N . LYS A 1 348 ? -1.203 9.762 -15.482 1.00 55.06 348 LYS A N 1
ATOM 2733 C CA . LYS A 1 348 ? -1.909 11.056 -15.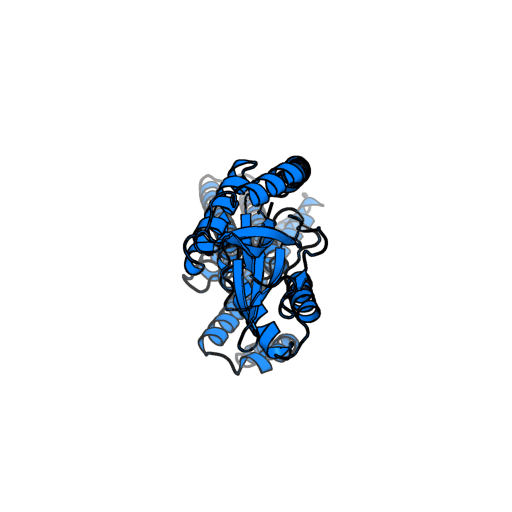426 1.00 55.06 348 LYS A CA 1
ATOM 2734 C C . LYS A 1 348 ? -1.018 12.220 -14.998 1.00 55.06 348 LYS A C 1
ATOM 2736 O O . LYS A 1 348 ? -1.242 13.353 -15.415 1.00 55.06 348 LYS A O 1
ATOM 2741 N N . PHE A 1 349 ? -0.019 11.947 -14.164 1.00 49.44 349 PHE A N 1
ATOM 2742 C CA . PHE A 1 349 ? 0.847 12.980 -13.605 1.00 49.44 349 PHE A CA 1
ATOM 2743 C C . PHE A 1 349 ? 2.015 13.361 -14.501 1.00 49.44 349 PHE A C 1
ATOM 2745 O O . PHE A 1 349 ? 2.793 14.199 -14.061 1.00 49.44 349 PHE A O 1
ATOM 2752 N N . ARG A 1 350 ? 2.122 12.789 -15.717 1.00 50.09 350 ARG A N 1
ATOM 2753 C CA . ARG A 1 350 ? 3.354 12.816 -16.509 1.00 50.09 350 ARG A CA 1
ATOM 2754 C C . ARG A 1 350 ? 4.508 12.459 -15.587 1.00 50.09 350 ARG A C 1
ATOM 2756 O O . ARG A 1 350 ? 5.183 13.323 -15.036 1.00 50.09 350 ARG A O 1
ATOM 2763 N N . VAL A 1 351 ? 4.747 11.165 -15.405 1.00 47.78 351 VAL A N 1
ATOM 2764 C CA . VAL A 1 351 ? 5.971 10.648 -14.767 1.00 47.78 351 VAL A CA 1
ATOM 2765 C C . VAL A 1 351 ? 7.231 11.003 -15.600 1.00 47.78 351 VAL A C 1
ATOM 2767 O O . VAL A 1 351 ? 8.240 10.311 -15.572 1.00 47.78 351 VAL A O 1
ATOM 2770 N N . ASP A 1 352 ? 7.191 12.110 -16.340 1.00 44.75 352 ASP A N 1
ATOM 2771 C CA . ASP A 1 352 ? 8.207 12.615 -17.230 1.00 44.75 352 ASP A CA 1
ATOM 2772 C C . ASP A 1 352 ? 9.398 13.085 -16.386 1.00 44.75 352 ASP A C 1
ATOM 2774 O O . ASP A 1 352 ? 9.550 14.249 -16.035 1.00 44.75 352 ASP A O 1
ATOM 2778 N N . GLY A 1 353 ? 10.285 12.144 -16.089 1.00 41.16 353 GLY A N 1
ATOM 2779 C CA . GLY A 1 353 ? 11.496 12.146 -16.882 1.00 41.16 353 GLY A CA 1
ATOM 2780 C C . GLY A 1 353 ? 11.145 11.895 -18.326 1.00 41.16 353 GLY A C 1
ATOM 2781 O O . GLY A 1 353 ? 10.715 10.794 -18.647 1.00 41.16 353 GLY A O 1
ATOM 2782 N N . ASP A 1 354 ? 11.268 12.927 -19.145 1.00 47.59 354 ASP A N 1
ATOM 2783 C CA . ASP A 1 354 ? 11.162 12.879 -20.596 1.00 47.59 354 ASP A CA 1
ATOM 2784 C C . ASP A 1 354 ? 11.695 11.529 -21.130 1.00 47.59 354 ASP A C 1
ATOM 2786 O O . ASP A 1 354 ? 12.878 11.226 -20.961 1.00 47.59 354 ASP A O 1
ATOM 2790 N N . SER A 1 355 ? 10.834 10.692 -21.726 1.00 51.41 355 SER A N 1
ATOM 2791 C CA . SER A 1 355 ? 11.288 9.493 -22.437 1.00 51.41 355 SER A CA 1
ATOM 2792 C C . SER A 1 355 ? 11.775 9.937 -23.809 1.00 51.41 355 SER A C 1
ATOM 2794 O O . SER A 1 355 ? 11.098 9.768 -24.824 1.00 51.41 355 SER A O 1
ATOM 2796 N N . PHE A 1 356 ? 12.922 10.597 -23.843 1.00 56.03 356 PHE A N 1
ATOM 2797 C CA . PHE A 1 356 ? 13.562 10.910 -25.108 1.00 56.03 356 PHE A CA 1
ATOM 2798 C C . PHE A 1 356 ? 14.368 9.704 -25.560 1.00 56.03 356 PHE A C 1
ATOM 2800 O O . PHE A 1 356 ? 14.801 8.889 -24.749 1.00 56.03 356 PHE A O 1
ATOM 2807 N N . VAL A 1 357 ? 14.523 9.598 -26.872 1.00 58.66 357 VAL A N 1
ATOM 2808 C CA . VAL A 1 357 ? 15.456 8.676 -27.495 1.00 58.66 357 VAL A CA 1
ATOM 2809 C C . VAL A 1 357 ? 16.647 9.520 -27.918 1.00 58.66 357 VAL A C 1
ATOM 2811 O O . VAL A 1 357 ? 16.569 10.230 -28.918 1.00 58.66 357 VAL A O 1
ATOM 2814 N N . GLU A 1 358 ? 17.728 9.497 -27.142 1.00 61.69 358 GLU A N 1
ATOM 2815 C CA . GLU A 1 358 ? 18.946 10.204 -27.550 1.00 61.69 358 GLU A CA 1
ATOM 2816 C C . GLU A 1 358 ? 19.726 9.320 -28.512 1.00 61.69 358 GLU A C 1
ATOM 2818 O O . GLU A 1 358 ? 20.100 8.207 -28.146 1.00 61.69 358 GLU A O 1
ATOM 2823 N N . LYS A 1 359 ? 19.954 9.803 -29.737 1.00 64.25 359 LYS A N 1
ATOM 2824 C CA . LYS A 1 359 ? 20.798 9.124 -30.717 1.00 64.25 359 LYS A CA 1
ATOM 2825 C C . LYS A 1 359 ? 22.225 9.606 -30.542 1.00 64.25 359 LYS A C 1
ATOM 2827 O O . LYS A 1 359 ? 22.549 10.727 -30.925 1.00 64.25 359 LYS A O 1
ATOM 2832 N N . VAL A 1 360 ? 23.090 8.727 -30.063 1.00 66.38 360 VAL A N 1
ATOM 2833 C CA . VAL A 1 360 ? 24.511 9.033 -29.950 1.00 66.38 360 VAL A CA 1
ATOM 2834 C C . VAL A 1 360 ? 25.308 8.182 -30.923 1.00 66.38 360 VAL A C 1
ATOM 2836 O O . VAL A 1 360 ? 25.115 6.971 -31.007 1.00 66.38 360 VAL A O 1
ATOM 2839 N N . ALA A 1 361 ? 26.170 8.835 -31.699 1.00 69.38 361 ALA A N 1
ATOM 2840 C CA . ALA A 1 361 ? 27.086 8.172 -32.611 1.00 69.38 361 ALA A CA 1
ATOM 2841 C C . ALA A 1 361 ? 28.362 7.807 -31.850 1.00 69.38 361 ALA A C 1
ATOM 2843 O O . ALA A 1 361 ? 29.114 8.689 -31.447 1.00 69.38 361 ALA A O 1
ATOM 2844 N N . VAL A 1 362 ? 28.605 6.512 -31.660 1.00 71.38 362 VAL A N 1
ATOM 2845 C CA . VAL A 1 362 ? 29.851 6.026 -31.065 1.00 71.38 362 VAL A CA 1
ATOM 2846 C C . VAL A 1 362 ? 30.783 5.572 -32.179 1.00 71.38 362 VAL A C 1
ATOM 2848 O O . VAL A 1 362 ? 30.413 4.709 -32.976 1.00 71.38 362 VAL A O 1
ATOM 2851 N N . GLU A 1 363 ? 31.973 6.168 -32.261 1.00 75.19 363 GLU A N 1
ATOM 2852 C CA . GLU A 1 363 ? 32.984 5.795 -33.253 1.00 75.19 363 GLU A CA 1
ATOM 2853 C C . GLU A 1 363 ? 33.712 4.514 -32.827 1.00 75.19 363 GLU A C 1
ATOM 2855 O O . GLU A 1 363 ? 34.118 4.365 -31.676 1.00 75.19 363 GLU A O 1
ATOM 2860 N N . MET A 1 364 ? 33.916 3.588 -33.756 1.00 78.62 364 MET A N 1
ATOM 2861 C CA . MET A 1 364 ? 34.686 2.368 -33.540 1.00 78.62 364 MET A CA 1
ATOM 2862 C C . MET A 1 364 ? 36.168 2.617 -33.843 1.00 78.62 364 MET A C 1
ATOM 2864 O O . MET A 1 364 ? 36.521 3.038 -34.943 1.00 78.62 364 MET A O 1
ATOM 2868 N N . CYS A 1 365 ? 37.072 2.298 -32.911 1.00 79.69 365 CYS A N 1
ATOM 2869 C CA . CYS A 1 365 ? 38.508 2.563 -33.098 1.00 79.69 365 CYS A CA 1
ATOM 2870 C C . CYS A 1 365 ? 39.123 1.779 -34.273 1.00 79.69 365 CYS A C 1
ATOM 2872 O O . CYS A 1 365 ? 40.155 2.178 -34.806 1.00 79.69 365 CYS A O 1
ATOM 2874 N N . ALA A 1 366 ? 38.539 0.631 -34.631 1.00 76.06 366 ALA A N 1
ATOM 2875 C CA . ALA A 1 366 ? 39.102 -0.277 -35.627 1.00 76.06 366 ALA A CA 1
ATOM 2876 C C . ALA A 1 366 ? 38.940 0.236 -37.067 1.00 76.06 366 ALA A C 1
ATOM 2878 O O . ALA A 1 366 ? 39.834 0.040 -37.887 1.00 76.06 366 ALA A O 1
ATOM 2879 N N . ASP A 1 367 ? 37.813 0.877 -37.374 1.00 78.44 367 ASP A N 1
ATOM 2880 C CA . ASP A 1 367 ? 37.426 1.230 -38.744 1.00 78.44 367 ASP A CA 1
ATOM 2881 C C . ASP A 1 367 ? 36.802 2.627 -38.877 1.00 78.44 367 ASP A C 1
ATOM 2883 O O . ASP A 1 367 ? 36.412 3.019 -39.977 1.00 78.44 367 ASP A O 1
ATOM 2887 N N . LYS A 1 368 ? 36.724 3.391 -37.778 1.00 76.50 368 LYS A N 1
ATOM 2888 C CA . LYS A 1 368 ? 36.053 4.696 -37.694 1.00 76.50 368 LYS A CA 1
ATOM 2889 C C . LYS A 1 368 ? 34.583 4.663 -38.120 1.00 76.50 368 LYS A C 1
ATOM 2891 O O . LYS A 1 368 ? 34.004 5.698 -38.454 1.00 76.50 368 LYS A O 1
ATOM 2896 N N . SER A 1 369 ? 33.967 3.480 -38.134 1.00 75.06 369 SER A N 1
ATOM 2897 C CA . SER A 1 369 ? 32.528 3.360 -38.331 1.00 75.06 369 SER A CA 1
ATOM 2898 C C . SER A 1 369 ? 31.798 3.970 -37.137 1.00 75.06 369 SER A C 1
ATOM 2900 O O . SER A 1 369 ? 32.325 4.017 -36.027 1.00 75.06 369 SER A O 1
ATOM 2902 N N . THR A 1 370 ? 30.584 4.465 -37.364 1.00 70.69 370 THR A N 1
ATOM 2903 C CA . THR A 1 370 ? 29.747 5.021 -36.299 1.00 70.69 370 THR A CA 1
ATOM 2904 C C . THR A 1 370 ? 28.574 4.096 -36.026 1.00 70.69 370 THR A C 1
ATOM 2906 O O . THR A 1 370 ? 27.877 3.657 -36.941 1.00 70.69 370 THR A O 1
ATOM 2909 N N . LEU A 1 371 ? 28.347 3.804 -34.750 1.00 69.50 371 LEU A N 1
ATOM 2910 C CA . LEU A 1 371 ? 27.192 3.058 -34.277 1.00 69.50 371 LEU A CA 1
ATOM 2911 C C . LEU A 1 371 ? 26.206 4.022 -33.628 1.00 69.50 371 LEU A C 1
ATOM 2913 O O . LEU A 1 371 ? 26.581 4.794 -32.750 1.00 69.50 371 LEU A O 1
ATOM 2917 N N . SER A 1 372 ? 24.943 3.958 -34.045 1.00 69.44 372 SER A N 1
ATOM 2918 C CA . SER A 1 372 ? 23.875 4.711 -33.387 1.00 69.44 372 SER A CA 1
ATOM 2919 C C . SER A 1 372 ? 23.404 3.967 -32.149 1.00 69.44 372 SER A C 1
ATOM 2921 O O . SER A 1 372 ? 23.042 2.794 -32.215 1.00 69.44 372 SER A O 1
ATOM 2923 N N . VAL A 1 373 ? 23.417 4.673 -31.030 1.00 66.81 373 VAL A N 1
ATOM 2924 C CA . VAL A 1 373 ? 23.020 4.168 -29.726 1.00 66.81 373 VAL A CA 1
ATOM 2925 C C . VAL A 1 373 ? 21.856 4.995 -29.232 1.00 66.81 373 VAL A C 1
ATOM 2927 O O . VAL A 1 373 ? 21.922 6.221 -29.279 1.00 66.81 373 VAL A O 1
ATOM 2930 N N . TYR A 1 374 ? 20.807 4.318 -28.777 1.00 67.81 374 TYR A N 1
ATOM 2931 C CA . TYR A 1 374 ? 19.564 4.942 -28.361 1.00 67.81 374 TYR A CA 1
ATOM 2932 C C . TYR A 1 374 ? 19.388 4.794 -26.851 1.00 67.81 374 TYR A C 1
ATOM 2934 O O . TYR A 1 374 ? 19.460 3.689 -26.304 1.00 67.81 374 TYR A O 1
ATOM 2942 N N . TYR A 1 375 ? 19.181 5.922 -26.176 1.00 64.31 375 TYR A N 1
ATOM 2943 C CA . TYR A 1 375 ? 18.946 5.972 -24.736 1.00 64.31 375 TYR A CA 1
ATOM 2944 C C . TYR A 1 375 ? 17.470 6.215 -24.472 1.00 64.31 375 TYR A C 1
ATOM 2946 O O . TYR A 1 375 ? 16.995 7.298 -24.780 1.00 64.31 375 TYR A O 1
ATOM 2954 N N . HIS A 1 376 ? 16.774 5.248 -23.871 1.00 65.19 376 HIS A N 1
ATOM 2955 C CA . HIS A 1 376 ? 15.468 5.484 -23.254 1.00 65.19 376 HIS A CA 1
ATOM 2956 C C . HIS A 1 376 ? 15.684 5.809 -21.780 1.00 65.19 376 HIS A C 1
ATOM 2958 O O . HIS A 1 376 ? 16.111 4.940 -21.012 1.00 65.19 376 HIS A O 1
ATOM 2964 N N . VAL A 1 377 ? 15.438 7.064 -21.410 1.00 63.50 377 VAL A N 1
ATOM 2965 C CA . VAL A 1 377 ? 15.636 7.562 -20.047 1.00 63.50 377 VAL A CA 1
ATOM 2966 C C . VAL A 1 377 ? 14.290 7.681 -19.352 1.00 63.50 377 VAL A C 1
ATOM 2968 O O . VAL A 1 377 ? 13.381 8.324 -19.862 1.00 63.50 377 VAL A O 1
ATOM 2971 N N . PHE A 1 378 ? 14.179 7.085 -18.168 1.00 64.44 378 PHE A N 1
ATOM 2972 C CA . PHE A 1 378 ? 13.014 7.251 -17.303 1.00 64.44 378 PHE A CA 1
ATOM 2973 C C . PHE A 1 378 ? 13.477 7.832 -15.976 1.00 64.44 378 PHE A C 1
ATOM 2975 O O . PHE A 1 378 ? 14.305 7.227 -15.286 1.00 64.44 378 PHE A O 1
ATOM 2982 N N . VAL A 1 379 ? 12.945 9.001 -15.622 1.00 55.84 379 VAL A N 1
ATOM 2983 C CA . VAL A 1 379 ? 13.271 9.672 -14.362 1.00 55.84 379 VAL A CA 1
ATOM 2984 C C . VAL A 1 379 ? 12.098 9.530 -13.408 1.00 55.84 379 VAL A C 1
ATOM 2986 O O . VAL A 1 379 ? 11.002 10.022 -13.661 1.00 55.84 379 VAL A O 1
ATOM 2989 N N . GLY A 1 380 ? 12.333 8.848 -12.291 1.00 54.31 380 GLY A N 1
ATOM 2990 C CA . GLY A 1 380 ? 11.418 8.865 -11.154 1.00 54.31 380 GLY A CA 1
ATOM 2991 C C . GLY A 1 380 ? 11.870 9.932 -10.161 1.00 54.31 380 GLY A C 1
ATOM 2992 O O . GLY A 1 380 ? 12.984 9.834 -9.648 1.00 54.31 380 GLY A O 1
ATOM 2993 N N . LEU A 1 381 ? 11.025 10.937 -9.907 1.00 48.09 381 LEU A N 1
ATOM 2994 C CA . LEU A 1 381 ? 11.213 12.033 -8.935 1.00 48.09 381 LEU A CA 1
ATOM 2995 C C . LEU A 1 381 ? 10.749 11.732 -7.521 1.00 48.09 381 LEU A C 1
ATOM 2997 O O . LEU A 1 381 ? 9.743 11.013 -7.392 1.00 48.09 381 LEU A O 1
#

Foldseek 3Di:
DVVVVVVVVVVVCPVVVVVCVVVVVDDPVLVVLVVLLVVLVCCCVPQQVVLLVLLVVLVVVCVVPVPDVVSLVVNLVSCVVNVLLVNLCCLQPPQADDVCHHNLNSQCVVLLLAPVSLVVVLCSQLVSLVSSLVSLVVNQCSVVVRDHDPVSVVSSVVSVVSSVSSNVSSVVSVVVSVVCCQAPSLLVVLQCCLVPPPDLPDFLQCSQVVSLVVCQVSHADPPCPAFGHSFKKKKKDWPPWDKDKDAPDDDRFKDWHDRHDTMIIIIGGFDRGNVCVVVVVVVCVVCVVVLLVLLQPLQPDAAQDPVCVVVSVVSSVVSSCVSDPFRMKIKTKDQDPDDSRIDMDCDDVNLDPPQDWRWHWHAHPPPRHTGTITIGIGTRD

Secondary structure (DSSP, 8-state):
-HHHHHHHHHHTTHHHHTTTTTGGGS-HHHHHHHHHHHHHHHHIIIIIIHHHHHHHHHHHHHHH-TT-HHHHHHHHHHHHHS-HHHHHHHIIIIII-STT--HHHHHHHHTTT-HHHHHHHHHHHHHHHHHHHHHHHHHHHHHTTT---HHHHHHHHHHHHHHHHHHHHHHHHHHHHHHHIIIIIIHHHHHHHHHHHS-TT--HHHHHHHHHHHHHHHH--SS-TTTSSS-EEEEEEETTS--EEEESS-S-SEEEEEETTTEEEEEEEPPS-HHHHHHHHHHHHHHHHHHHHHHHHTT-SPBS-GGGHHHHHHHHHHHHHHHS--SEEEEEEESSTT-TT-EEE-TTTT--S---EEEEEEEBTTT--EEEEEEEEEEE-

Sequence (381 aa):
MKVHYALALLVTSAVSALNLGDLLVGNFADLSYALAYVVKRSQFETSVVATEKLLNATIEDLLVSPSNTTLQERLISACTLHNPSVALQMLDSNILFLDKYSLTVLALYTSDFGFSEYRTMQMTLTKTAFNLLNAYTYCESVKTKGQLTERDQDKLAKAYEWVRNTVKQALEGARIQRELFWSTALKAATEGFIKDKLGSDAEPTKVVSSVHKFIADKYGDTENHGILGERFGVFMHSRNDKVLQKFASSSDALISIPFGTDSLVNVYRVSRNKVAWTTNYEAFEKNLPDIKAALSNATEECLARFDRIQEVHQKALDAAASVYKFPVFYLVPNVVERDAKWAVDNGKFRVDGDSFVEKVAVEMCADKSTLSVYYHVFVGL